Protein AF-A0A2E0RRK4-F1 (afdb_monomer_lite)

Sequence (624 aa):
MSGSGGHPVVATIAANVWDIQPGVGFVALAMAVAGVAAMGLLWRSTAPQRVEPGPPSMDLGDETPALVDLLTGGFDVDDDAVPATVIDLAARRYIDIDELGGKVTLRVRRASAPARDELTPYEQRVLTHIEQHTIGDTTPADVLTIGPEGVSERWFKSFTREVNQHGQSLGLCHRRFDFEHLAMAWGIVVVAAGPAWLIANLGGRSDDPSDWGSLGNLLVGLALLTGLALVWLAGTISKSNRQTSTEAGRAAAAHWLGVRDHMRSVGEFDDKPAASVAIWDRHLAYATAMGLARTVQRQLPFETEHDRKAWSRATGEWRRVTVRYQSLVPKWGTSPGKVLFEGLLQGAIVGVVAYGAFLVSSGEVDLSDLTDEQQRWVSFGAFAIGVFAAAVFLYCVLKVVLGVSDLFARRTIEGEVVRARILKRGHRLPRIVQWAMYSGNDEQGMSKERNRRRTHHVAIDQGDDDSIVSHVVRSQIYGQVRQGMIVRAVVTPRLGYVREVEVVAAPRRSAASAPTMRHELIDEATGRAGAAIAGSMQSAMSTLEGATDEDGRPILDQVDEDGVTMRERLRESNDQIAALRDDPRLQNTPIAGFLDAFLGADGSPSRAGDDDDDRSPPHTDAGA

Secondary structure (DSSP, 8-state):
-------TTGGGSTT-SSS--HHHHHHHHHHHHHHHHHHHHHHHHTPPPPPPP-S------SS-HHHHHHHHTTSS--TTHHHHHHHHHHHTTSEEEEEETTEEEEEE-TTTPPPGGGS-HHHHHHHHHHHHT-BTTEEEGGG---BSHHHHHHHHHHHHHHHHHHHHHTTSEEESS-HHHHHHHHHHHHHHHHHHHHHHHHSPP-S-GGGGGSHHHHHHHHHHHHHHHHHHHHHHHHH---EEE-HHHHHHHHHHHHHHHHHHHHT-STT--GGGHHHHTHHHHHHHHTT--HHHHHHS--PBPPSSEEEE-TTSS-EEEEEES--SSTTTTS-HHHHHHHHHHHHHHHHHHHHHHHHHHHT-S--TTS-HHHHHHHHHHHHHHHHHHHHHHHHHHHHHHHHHHHHH--EEEEEEEEEEEEEETTTTS-HHHHHHHH-SB-TTS-BTTTTPPEEEEEEEE-SS-SEEEPEEE-HHHHHH--TT-EEEEEE-TTT--EEEEEEEEPPP--GGGS-----HHHHHHHHHHHHHHHHHHHHHHHHHHT-B-TTS-BGGG-B-TTS-BHHHHHHHHHHHHHHHHT-TTTTTSHHHHHHHHHHTTS-----PPP--------------

pLDDT: mean 75.72, std 16.73, range [28.98, 96.06]

Structure (mmCIF, N/CA/C/O backbone):
data_AF-A0A2E0RRK4-F1
#
_entry.id   AF-A0A2E0RRK4-F1
#
loop_
_atom_site.group_PDB
_atom_site.id
_atom_site.type_symbol
_atom_site.label_atom_id
_atom_site.label_alt_id
_atom_site.label_comp_id
_atom_site.label_asym_id
_atom_site.label_entity_id
_atom_site.label_seq_id
_atom_site.pdbx_PDB_ins_code
_atom_site.Cartn_x
_atom_site.Cartn_y
_atom_site.Cartn_z
_atom_site.occupancy
_atom_site.B_iso_or_equiv
_atom_site.auth_seq_id
_atom_site.auth_comp_id
_atom_site.auth_asym_id
_atom_site.auth_atom_id
_atom_site.pdbx_PDB_model_num
ATOM 1 N N . MET A 1 1 ? 68.989 60.286 -5.004 1.00 34.50 1 MET A N 1
ATOM 2 C CA . MET A 1 1 ? 67.632 60.874 -5.084 1.00 34.50 1 MET A CA 1
ATOM 3 C C . MET A 1 1 ? 66.923 60.168 -6.226 1.00 34.50 1 MET A C 1
ATOM 5 O O . MET A 1 1 ? 67.482 60.178 -7.305 1.00 34.50 1 MET A O 1
ATOM 9 N N . SER A 1 2 ? 65.795 59.481 -6.123 1.00 35.38 2 SER A N 1
ATOM 10 C CA . SER A 1 2 ? 64.921 59.040 -5.036 1.00 35.38 2 SER A CA 1
ATOM 11 C C . SER A 1 2 ? 64.291 57.744 -5.571 1.00 35.38 2 SER A C 1
ATOM 13 O O . SER A 1 2 ? 63.879 57.725 -6.729 1.00 35.38 2 SER A O 1
ATOM 15 N N . GLY A 1 3 ? 64.301 56.659 -4.797 1.00 34.12 3 GLY A N 1
ATOM 16 C CA . GLY A 1 3 ? 63.731 55.375 -5.206 1.00 34.12 3 GLY A CA 1
ATOM 17 C C . GLY A 1 3 ? 62.238 55.321 -4.896 1.00 34.12 3 GLY A C 1
ATOM 18 O O . GLY A 1 3 ? 61.828 55.690 -3.797 1.00 34.12 3 GLY A O 1
ATOM 19 N N . SER A 1 4 ? 61.428 54.857 -5.850 1.00 35.47 4 SER A N 1
ATOM 20 C CA . SER A 1 4 ? 60.018 54.545 -5.617 1.00 35.47 4 SER A CA 1
ATOM 21 C C . SER A 1 4 ? 59.893 53.122 -5.073 1.00 35.47 4 SER A C 1
ATOM 23 O O . SER A 1 4 ? 60.051 52.146 -5.809 1.00 35.47 4 SER A O 1
ATOM 25 N N . GLY A 1 5 ? 59.606 53.006 -3.779 1.00 37.94 5 GLY A N 1
ATOM 26 C CA . GLY A 1 5 ? 59.090 51.776 -3.194 1.00 37.94 5 GLY A CA 1
ATOM 27 C C . GLY A 1 5 ? 57.645 51.571 -3.638 1.00 37.94 5 GLY A C 1
ATOM 28 O O . GLY A 1 5 ? 56.742 52.222 -3.121 1.00 37.94 5 GLY A O 1
ATOM 29 N N . GLY A 1 6 ? 57.432 50.679 -4.605 1.00 32.44 6 GLY A N 1
ATOM 30 C CA . GLY A 1 6 ? 56.121 50.087 -4.846 1.00 32.44 6 GLY A CA 1
ATOM 31 C C . GLY A 1 6 ? 55.804 49.122 -3.705 1.00 32.44 6 GLY A C 1
ATOM 32 O O . GLY A 1 6 ? 56.521 48.144 -3.502 1.00 32.44 6 GLY A O 1
ATOM 33 N N . HIS A 1 7 ? 54.770 49.435 -2.925 1.00 35.34 7 HIS A N 1
ATOM 34 C CA . HIS A 1 7 ? 54.284 48.598 -1.831 1.00 35.34 7 HIS A CA 1
ATOM 35 C C . HIS A 1 7 ? 53.791 47.229 -2.354 1.00 35.34 7 HIS A C 1
ATOM 37 O O . HIS A 1 7 ? 52.975 47.198 -3.274 1.00 35.34 7 HIS A O 1
ATOM 43 N N . PRO A 1 8 ? 54.176 46.101 -1.728 1.00 38.88 8 PRO A N 1
ATOM 44 C CA . PRO A 1 8 ? 53.762 44.748 -2.124 1.00 38.88 8 PRO A CA 1
ATOM 45 C C . PRO A 1 8 ? 52.329 44.376 -1.684 1.00 38.88 8 PRO A C 1
ATOM 47 O O . PRO A 1 8 ? 52.000 43.201 -1.584 1.00 38.88 8 PRO A O 1
ATOM 50 N N . VAL A 1 9 ? 51.464 45.353 -1.395 1.00 37.19 9 VAL A N 1
ATOM 51 C CA . VAL A 1 9 ? 50.121 45.097 -0.833 1.00 37.19 9 VAL A CA 1
ATOM 52 C C . VAL A 1 9 ? 49.060 44.910 -1.928 1.00 37.19 9 VAL A C 1
ATOM 54 O O . VAL A 1 9 ? 48.096 44.181 -1.727 1.00 37.19 9 VAL A O 1
ATOM 57 N N . VAL A 1 10 ? 49.260 45.480 -3.120 1.00 34.62 10 VAL A N 1
ATOM 58 C CA . VAL A 1 10 ? 48.251 45.454 -4.200 1.00 34.62 10 VAL A CA 1
ATOM 59 C C . VAL A 1 10 ? 48.298 44.156 -5.028 1.00 34.62 10 VAL A C 1
ATOM 61 O O . VAL A 1 10 ? 47.302 43.764 -5.624 1.00 34.62 10 VAL A O 1
ATOM 64 N N . ALA A 1 11 ? 49.413 43.419 -5.006 1.00 31.20 11 ALA A N 1
ATOM 65 C CA . ALA A 1 11 ? 49.564 42.172 -5.766 1.00 31.20 11 ALA A CA 1
ATOM 66 C C . ALA A 1 11 ? 48.953 40.925 -5.086 1.00 31.20 11 ALA A C 1
ATOM 68 O O . ALA A 1 11 ? 48.964 39.851 -5.678 1.00 31.20 11 ALA A O 1
ATOM 69 N N . THR A 1 12 ? 48.407 41.047 -3.871 1.00 32.34 12 THR A N 1
ATOM 70 C CA . THR A 1 12 ? 47.895 39.894 -3.098 1.00 32.34 12 THR A CA 1
ATOM 71 C C . THR A 1 12 ? 46.366 39.769 -3.130 1.00 32.34 12 THR A C 1
ATOM 73 O O . THR A 1 12 ? 45.833 38.738 -2.737 1.00 32.34 12 THR A O 1
ATOM 76 N N . ILE A 1 13 ? 45.638 40.778 -3.620 1.00 34.50 13 ILE A N 1
ATOM 77 C CA . ILE A 1 13 ? 44.161 40.779 -3.594 1.00 34.50 13 ILE A CA 1
ATOM 78 C C . ILE A 1 13 ? 43.552 40.291 -4.925 1.00 34.50 13 ILE A C 1
ATOM 80 O O . ILE A 1 13 ? 42.441 39.777 -4.935 1.00 34.50 13 ILE A O 1
ATOM 84 N N . ALA A 1 14 ? 44.297 40.328 -6.034 1.00 32.38 14 ALA A N 1
ATOM 85 C CA . ALA A 1 14 ? 43.773 39.994 -7.366 1.00 32.38 14 ALA A CA 1
ATOM 86 C C . ALA A 1 14 ? 43.959 38.522 -7.807 1.00 32.38 14 ALA A C 1
ATOM 88 O O . ALA A 1 14 ? 43.746 38.214 -8.974 1.00 32.38 14 ALA A O 1
ATOM 89 N N . ALA A 1 15 ? 44.365 37.608 -6.913 1.00 35.19 15 ALA A N 1
ATOM 90 C CA . ALA A 1 15 ? 44.643 36.208 -7.276 1.00 35.19 15 ALA A CA 1
ATOM 91 C C . ALA A 1 15 ? 43.612 35.167 -6.789 1.00 35.19 15 ALA A C 1
ATOM 93 O O . ALA A 1 15 ? 43.696 34.026 -7.218 1.00 35.19 15 ALA A O 1
ATOM 94 N N . ASN A 1 16 ? 42.635 35.509 -5.938 1.00 42.41 16 ASN A N 1
ATOM 95 C CA . ASN A 1 16 ? 41.802 34.503 -5.250 1.00 42.41 16 ASN A CA 1
ATOM 96 C C . ASN A 1 16 ? 40.301 34.855 -5.218 1.00 42.41 16 ASN A C 1
ATOM 98 O O . ASN A 1 16 ? 39.691 34.846 -4.153 1.00 42.41 16 ASN A O 1
ATOM 102 N N . VAL A 1 17 ? 39.683 35.178 -6.358 1.00 46.78 17 VAL A N 1
ATOM 103 C CA . VAL A 1 17 ? 38.211 35.362 -6.419 1.00 46.78 17 VAL A CA 1
ATOM 104 C C . VAL A 1 17 ? 37.469 34.011 -6.479 1.00 46.78 17 VAL A C 1
ATOM 106 O O . VAL A 1 17 ? 36.299 33.922 -6.121 1.00 46.78 17 VAL A O 1
ATOM 109 N N . TRP A 1 18 ? 38.171 32.936 -6.850 1.00 53.16 18 TRP A N 1
ATOM 110 C CA . TRP A 1 18 ? 37.596 31.609 -7.120 1.00 53.16 18 TRP A CA 1
ATOM 111 C C . TRP A 1 18 ? 37.811 30.586 -5.991 1.00 53.16 18 TRP A C 1
ATOM 113 O O . TRP A 1 18 ? 37.184 29.527 -5.976 1.00 53.16 18 TRP A O 1
ATOM 123 N N . ASP A 1 19 ? 38.676 30.907 -5.023 1.00 60.56 19 ASP A N 1
ATOM 124 C CA . ASP A 1 19 ? 38.951 30.071 -3.855 1.00 60.56 19 ASP A CA 1
ATOM 125 C C . ASP A 1 19 ? 38.201 30.638 -2.646 1.00 60.56 19 ASP A C 1
ATOM 127 O O . ASP A 1 19 ? 38.586 31.669 -2.083 1.00 60.56 19 ASP A O 1
ATOM 131 N N . ILE A 1 20 ? 37.097 29.989 -2.254 1.00 65.69 20 ILE A N 1
ATOM 132 C CA . ILE A 1 20 ? 36.382 30.364 -1.033 1.00 65.69 20 ILE A CA 1
ATOM 133 C C . ILE A 1 20 ? 37.387 30.323 0.114 1.00 65.69 20 ILE A C 1
ATOM 135 O O . ILE A 1 20 ? 37.979 29.283 0.404 1.00 65.69 20 ILE A O 1
ATOM 139 N N . GLN A 1 21 ? 37.561 31.452 0.806 1.00 75.38 21 GLN A N 1
ATOM 140 C CA . GLN A 1 21 ? 38.482 31.507 1.934 1.00 75.38 21 GLN A CA 1
ATOM 141 C C . GLN A 1 21 ? 38.146 30.379 2.924 1.00 75.38 21 GLN A C 1
ATOM 143 O O . GLN A 1 21 ? 36.992 30.280 3.354 1.00 75.38 21 GLN A O 1
ATOM 148 N N . PRO A 1 22 ? 39.120 29.549 3.346 1.00 74.19 22 PRO A N 1
ATOM 149 C CA . PRO A 1 22 ? 38.849 28.416 4.226 1.00 74.19 22 PRO A CA 1
ATOM 150 C C . PRO A 1 22 ? 38.065 28.804 5.483 1.00 74.19 22 PRO A C 1
ATOM 152 O O . PRO A 1 22 ? 37.202 28.051 5.917 1.00 74.19 22 PRO A O 1
ATOM 155 N N . GLY A 1 23 ? 38.295 30.007 6.027 1.00 73.88 23 GLY A N 1
ATOM 156 C CA . GLY A 1 23 ? 37.536 30.549 7.159 1.00 73.88 23 GLY A CA 1
ATOM 157 C C . GLY A 1 23 ? 36.028 30.654 6.900 1.00 73.88 23 GLY A C 1
ATOM 158 O O . GLY A 1 23 ? 35.239 30.265 7.756 1.00 73.88 23 GLY A O 1
ATOM 159 N N . VAL A 1 24 ? 35.623 31.093 5.706 1.00 78.50 24 VAL A N 1
ATOM 160 C CA . VAL A 1 24 ? 34.213 31.163 5.287 1.00 78.50 24 VAL A CA 1
ATOM 161 C C . VAL A 1 24 ? 33.620 29.755 5.161 1.00 78.50 24 VAL A C 1
ATOM 163 O O . VAL A 1 24 ? 32.531 29.494 5.675 1.00 78.50 24 VAL A O 1
ATOM 166 N N . GLY A 1 25 ? 34.374 28.817 4.577 1.00 74.19 25 GLY A N 1
ATOM 167 C CA . GLY A 1 25 ? 33.992 27.403 4.518 1.00 74.19 25 GLY A CA 1
ATOM 168 C C . GLY A 1 25 ? 33.826 26.762 5.903 1.00 74.19 25 GLY A C 1
ATOM 169 O O . GLY A 1 25 ? 32.850 26.049 6.144 1.00 74.19 25 GLY A O 1
ATOM 170 N N . PHE A 1 26 ? 34.726 27.052 6.850 1.00 78.81 26 PHE A N 1
ATOM 171 C CA . PHE A 1 26 ? 34.638 26.559 8.230 1.00 78.81 26 PHE A CA 1
ATOM 172 C C . PHE A 1 26 ? 33.410 27.097 8.963 1.00 78.81 26 PHE A C 1
ATOM 174 O O . PHE A 1 26 ? 32.751 26.332 9.666 1.00 78.81 26 PHE A O 1
ATOM 181 N N . VAL A 1 27 ? 33.078 28.379 8.789 1.00 82.62 27 VAL A N 1
ATOM 182 C CA . VAL A 1 27 ? 31.871 28.974 9.382 1.00 82.62 27 VAL A CA 1
ATOM 183 C C . VAL A 1 27 ? 30.614 28.314 8.813 1.00 82.62 27 VAL A C 1
ATOM 185 O O . VAL A 1 27 ? 29.755 27.886 9.585 1.00 82.62 27 VAL A O 1
ATOM 188 N N . ALA A 1 28 ? 30.535 28.147 7.489 1.00 80.44 28 ALA A N 1
ATOM 189 C CA . ALA A 1 28 ? 29.409 27.479 6.837 1.00 80.44 28 ALA A CA 1
ATOM 190 C C . ALA A 1 28 ? 29.221 26.037 7.345 1.00 80.44 28 ALA A C 1
ATOM 192 O O . ALA A 1 28 ? 28.110 25.638 7.701 1.00 80.44 28 ALA A O 1
ATOM 193 N N . LEU A 1 29 ? 30.308 25.265 7.456 1.00 81.88 29 LEU A N 1
ATOM 194 C CA . LEU A 1 29 ? 30.246 23.901 7.981 1.00 81.88 29 LEU A CA 1
ATOM 195 C C . LEU A 1 29 ? 29.887 23.863 9.473 1.00 81.88 29 LEU A C 1
ATOM 197 O O . LEU A 1 29 ? 29.078 23.033 9.884 1.00 81.88 29 LEU A O 1
ATOM 201 N N . ALA A 1 30 ? 30.451 24.754 10.292 1.00 88.12 30 ALA A N 1
ATOM 202 C CA . ALA A 1 30 ? 30.143 24.824 11.719 1.00 88.12 30 ALA A CA 1
ATOM 203 C C . ALA A 1 30 ? 28.655 25.122 11.959 1.00 88.12 30 ALA A C 1
ATOM 205 O O . ALA A 1 30 ? 28.031 24.490 12.812 1.00 88.12 30 ALA A O 1
ATOM 206 N N . MET A 1 31 ? 28.067 26.020 11.165 1.00 87.31 31 MET A N 1
ATOM 207 C CA . MET A 1 31 ? 26.632 26.303 11.198 1.00 87.31 31 MET A CA 1
ATOM 208 C C . MET A 1 31 ? 25.790 25.102 10.761 1.00 87.31 31 MET A C 1
ATOM 210 O O . MET A 1 31 ? 24.789 24.793 11.409 1.00 87.31 31 MET A O 1
ATOM 214 N N . ALA A 1 32 ? 26.216 24.377 9.723 1.00 82.06 32 ALA A N 1
ATOM 215 C CA . ALA A 1 32 ? 25.544 23.156 9.292 1.00 82.06 32 ALA A CA 1
ATOM 216 C C . ALA A 1 32 ? 25.550 22.075 10.392 1.00 82.06 32 ALA A C 1
ATOM 218 O O . ALA A 1 32 ? 24.512 21.484 10.697 1.00 82.06 32 ALA A O 1
ATOM 219 N N . VAL A 1 33 ? 26.696 21.864 11.051 1.00 89.88 33 VAL A N 1
ATOM 220 C CA . VAL A 1 33 ? 26.843 20.923 12.177 1.00 89.88 33 VAL A CA 1
ATOM 221 C C . VAL A 1 33 ? 26.007 21.358 13.384 1.00 89.88 33 VAL A C 1
ATOM 223 O O . VAL A 1 33 ? 25.324 20.529 13.990 1.00 89.88 33 VAL A O 1
ATOM 226 N N . ALA A 1 34 ? 25.999 22.653 13.712 1.00 92.94 34 ALA A N 1
ATOM 227 C CA . ALA A 1 34 ? 25.141 23.198 14.761 1.00 92.94 34 ALA A CA 1
ATOM 228 C C . ALA A 1 34 ? 23.652 22.983 14.439 1.00 92.94 34 ALA A C 1
ATOM 230 O O . ALA A 1 34 ? 22.881 22.623 15.328 1.00 92.94 34 ALA A O 1
ATOM 231 N N . GLY A 1 35 ? 23.258 23.107 13.168 1.00 89.06 35 GLY A N 1
ATOM 232 C CA . GLY A 1 35 ? 21.912 22.790 12.697 1.00 89.06 35 GLY A CA 1
ATOM 233 C C . GLY A 1 35 ? 21.527 21.326 12.908 1.00 89.06 35 GLY A C 1
ATOM 234 O O . GLY A 1 35 ? 20.428 21.040 13.382 1.00 89.06 35 GLY A O 1
ATOM 235 N N . VAL A 1 36 ? 22.442 20.387 12.644 1.00 89.62 36 VAL A N 1
ATOM 236 C CA . VAL A 1 36 ? 22.236 18.957 12.948 1.00 89.62 36 VAL A CA 1
ATOM 237 C C . VAL A 1 36 ? 22.041 18.730 14.445 1.00 89.62 36 VAL A C 1
ATOM 239 O O . VAL A 1 36 ? 21.113 18.021 14.837 1.00 89.62 36 VAL A O 1
ATOM 242 N N . ALA A 1 37 ? 22.860 19.359 15.289 1.00 93.38 37 ALA A N 1
ATOM 243 C CA . ALA A 1 37 ? 22.709 19.266 16.739 1.00 93.38 37 ALA A CA 1
ATOM 244 C C . ALA A 1 37 ? 21.367 19.851 17.217 1.00 93.38 37 ALA A C 1
ATOM 246 O O . ALA A 1 37 ? 20.659 19.204 17.990 1.00 93.38 37 ALA A O 1
ATOM 247 N N . ALA A 1 38 ? 20.975 21.025 16.713 1.00 91.75 38 ALA A N 1
ATOM 248 C CA . ALA A 1 38 ? 19.701 21.669 17.031 1.00 91.75 38 ALA A CA 1
ATOM 249 C C . ALA A 1 38 ? 18.500 20.817 16.592 1.00 91.75 38 ALA A C 1
ATOM 251 O O . ALA A 1 38 ? 17.561 20.624 17.363 1.00 91.75 38 ALA A O 1
ATOM 252 N N . MET A 1 39 ? 18.555 20.233 15.392 1.00 88.25 39 MET A N 1
ATOM 253 C CA . MET A 1 39 ? 17.527 19.318 14.893 1.00 88.25 39 MET A CA 1
ATOM 254 C C . MET A 1 39 ? 17.436 18.047 15.751 1.00 88.25 39 MET A C 1
ATOM 256 O O . MET A 1 39 ? 16.341 17.579 16.063 1.00 88.25 39 MET A O 1
ATOM 260 N N . GLY A 1 40 ? 18.576 17.507 16.193 1.00 89.00 40 GLY A N 1
ATOM 261 C CA . GLY A 1 40 ? 18.625 16.379 17.124 1.00 89.00 40 GLY A CA 1
ATOM 262 C C . GLY A 1 40 ? 18.026 16.709 18.496 1.00 89.00 40 GLY A C 1
ATOM 263 O O . GLY A 1 40 ? 17.291 15.895 19.058 1.00 89.00 40 GLY A O 1
ATOM 264 N N . LEU A 1 41 ? 18.283 17.912 19.018 1.00 91.19 41 LEU A N 1
ATOM 265 C CA . LEU A 1 41 ? 17.686 18.400 20.264 1.00 91.19 41 LEU A CA 1
ATOM 266 C C . LEU A 1 41 ? 16.171 18.581 20.133 1.00 91.19 41 LEU A C 1
ATOM 268 O O . LEU A 1 41 ? 15.447 18.110 21.005 1.00 91.19 41 LEU A O 1
ATOM 272 N N . LEU A 1 42 ? 15.693 19.165 19.030 1.00 87.44 42 LEU A N 1
ATOM 273 C CA . LEU A 1 42 ? 14.265 19.288 18.718 1.00 87.44 42 LEU A CA 1
ATOM 274 C C . LEU A 1 42 ? 13.577 17.918 18.617 1.00 87.44 42 LEU A C 1
ATOM 276 O O . LEU A 1 42 ? 12.478 17.700 19.132 1.00 87.44 42 LEU A O 1
ATOM 280 N N . TRP A 1 43 ? 14.232 16.948 17.979 1.00 85.62 43 TRP A N 1
ATOM 281 C CA . TRP A 1 43 ? 13.715 15.584 17.926 1.00 85.62 43 TRP A CA 1
ATOM 282 C C . TRP A 1 43 ? 13.635 14.968 19.326 1.00 85.62 43 TRP A C 1
ATOM 284 O O . TRP A 1 43 ? 12.647 14.310 19.659 1.00 85.62 43 TRP A O 1
ATOM 294 N N . ARG A 1 44 ? 14.664 15.160 20.156 1.00 86.69 44 ARG A N 1
ATOM 295 C CA . ARG A 1 44 ? 14.734 14.586 21.505 1.00 86.69 44 ARG A CA 1
ATOM 296 C C . ARG A 1 44 ? 13.755 15.244 22.478 1.00 86.69 44 ARG A C 1
ATOM 298 O O . ARG A 1 44 ? 13.162 14.525 23.273 1.00 86.69 44 ARG A O 1
ATOM 305 N N . SER A 1 45 ? 13.565 16.562 22.414 1.00 83.06 45 SER A N 1
ATOM 306 C CA . SER A 1 45 ? 12.635 17.290 23.291 1.00 83.06 45 SER A CA 1
ATOM 307 C C . SER A 1 45 ? 11.177 16.905 23.044 1.00 83.06 45 SER A C 1
ATOM 309 O O . SER A 1 45 ? 10.372 16.921 23.966 1.00 83.06 45 SER A O 1
ATOM 311 N N . THR A 1 46 ? 10.857 16.493 21.817 1.00 78.56 46 THR A N 1
ATOM 312 C CA . THR A 1 46 ? 9.521 16.025 21.422 1.00 78.56 46 THR A CA 1
ATOM 313 C C . THR A 1 46 ? 9.344 14.511 21.569 1.00 78.56 46 THR A C 1
ATOM 315 O O . THR A 1 46 ? 8.340 13.965 21.115 1.00 78.56 46 THR A O 1
ATOM 318 N N . ALA A 1 47 ? 10.325 13.786 22.120 1.00 72.19 47 ALA A N 1
ATOM 319 C CA . ALA A 1 47 ? 10.228 12.336 22.262 1.00 72.19 47 ALA A CA 1
ATOM 320 C C . ALA A 1 47 ? 9.085 11.954 23.224 1.00 72.19 47 ALA A C 1
ATOM 322 O O . ALA A 1 47 ? 8.993 12.536 24.306 1.00 72.19 47 ALA A O 1
ATOM 323 N N . PRO A 1 48 ? 8.230 10.978 22.857 1.00 68.81 48 PRO A N 1
ATOM 324 C CA . PRO A 1 48 ? 7.129 10.561 23.713 1.00 68.81 48 PRO A CA 1
ATOM 325 C C . PRO A 1 48 ? 7.670 9.993 25.026 1.00 68.81 48 PRO A C 1
ATOM 327 O O . PRO A 1 48 ? 8.649 9.238 25.044 1.00 68.81 48 PRO A O 1
ATOM 330 N N . GLN A 1 49 ? 7.036 10.375 26.133 1.00 74.50 49 GLN A N 1
ATOM 331 C CA . GLN A 1 49 ? 7.349 9.814 27.441 1.00 74.50 49 GLN A CA 1
ATOM 332 C C . GLN A 1 49 ? 6.888 8.358 27.479 1.00 74.50 49 GLN A C 1
ATOM 334 O O . GLN A 1 49 ? 5.786 8.033 27.037 1.00 74.50 49 GLN A O 1
ATOM 339 N N . ARG A 1 50 ? 7.733 7.470 28.010 1.00 74.12 50 ARG A N 1
ATOM 340 C CA . ARG A 1 50 ? 7.314 6.094 28.285 1.00 74.12 50 ARG A CA 1
ATOM 341 C C . ARG A 1 50 ? 6.300 6.123 29.422 1.00 74.12 50 ARG A C 1
ATOM 343 O O . ARG A 1 50 ? 6.584 6.695 30.470 1.00 74.12 50 ARG A O 1
ATOM 350 N N . VAL A 1 51 ? 5.140 5.521 29.193 1.00 85.44 51 VAL A N 1
ATOM 351 C CA . VAL A 1 51 ? 4.089 5.392 30.203 1.00 85.44 51 VAL A CA 1
ATOM 352 C C . VAL A 1 51 ? 4.366 4.144 31.029 1.00 85.44 51 VAL A C 1
ATOM 354 O O . VAL A 1 51 ? 4.588 3.070 30.471 1.00 85.44 51 VAL A O 1
ATOM 357 N N . GLU A 1 52 ? 4.389 4.292 32.349 1.00 84.94 52 GLU A N 1
ATOM 358 C CA . GLU A 1 52 ? 4.474 3.150 33.256 1.00 84.94 52 GLU A CA 1
ATOM 359 C C . GLU A 1 52 ? 3.085 2.514 33.423 1.00 84.94 52 GLU A C 1
ATOM 361 O O . GLU A 1 52 ? 2.096 3.246 33.535 1.00 84.94 52 GLU A O 1
ATOM 366 N N . PRO A 1 53 ? 2.981 1.171 33.426 1.00 87.56 53 PRO A N 1
ATOM 367 C CA . PRO A 1 53 ? 1.718 0.493 33.686 1.00 87.56 53 PRO A CA 1
ATOM 368 C C . PRO A 1 53 ? 1.137 0.871 35.050 1.00 87.56 53 PRO A C 1
ATOM 370 O O . PRO A 1 53 ? 1.844 0.884 36.059 1.00 87.56 53 PRO A O 1
ATOM 373 N N . GLY A 1 54 ? -0.165 1.150 35.082 1.00 90.06 54 GLY A N 1
ATOM 374 C CA . GLY A 1 54 ? -0.920 1.272 36.321 1.00 90.06 54 GLY A CA 1
ATOM 375 C C . GLY A 1 54 ? -1.131 -0.089 37.003 1.00 90.06 54 GLY A C 1
ATOM 376 O O . GLY A 1 54 ? -0.716 -1.128 36.483 1.00 90.06 54 GLY A O 1
ATOM 377 N N . PRO A 1 55 ? -1.795 -0.116 38.172 1.00 92.38 55 PRO A N 1
ATOM 378 C CA . PRO A 1 55 ? -2.152 -1.363 38.840 1.00 92.38 55 PRO A CA 1
ATOM 379 C C . PRO A 1 55 ? -2.958 -2.294 37.915 1.00 92.38 55 PRO A C 1
ATOM 381 O O . PRO A 1 55 ? -3.815 -1.802 37.175 1.00 92.38 55 PRO A O 1
ATOM 384 N N . PRO A 1 56 ? -2.742 -3.624 37.965 1.00 91.44 56 PRO A N 1
ATOM 385 C CA . PRO A 1 56 ? -3.525 -4.566 37.174 1.00 91.44 56 PRO A CA 1
ATOM 386 C C . PRO A 1 56 ? -5.029 -4.391 37.407 1.00 91.44 56 PRO A C 1
ATOM 388 O O . PRO A 1 56 ? -5.486 -4.422 38.550 1.00 91.44 56 PRO A O 1
ATOM 391 N N . SER A 1 57 ? -5.791 -4.218 36.327 1.00 89.94 57 SER A N 1
ATOM 392 C CA . SER A 1 57 ? -7.223 -3.902 36.376 1.00 89.94 57 SER A CA 1
ATOM 393 C C . SER A 1 57 ? -8.032 -4.808 35.446 1.00 89.94 57 SER A C 1
ATOM 395 O O . SER A 1 57 ? -7.544 -5.239 34.407 1.00 89.94 57 SER A O 1
ATOM 397 N N . MET A 1 58 ? -9.281 -5.097 35.818 1.00 88.44 58 MET A N 1
ATOM 398 C CA . MET A 1 58 ? -10.263 -5.785 34.961 1.00 88.44 58 MET A CA 1
ATOM 399 C C . MET A 1 58 ? -11.213 -4.811 34.251 1.00 88.44 58 MET A C 1
ATOM 401 O O . MET A 1 58 ? -12.055 -5.236 33.462 1.00 88.44 58 MET A O 1
ATOM 405 N N . ASP A 1 59 ? -11.123 -3.520 34.565 1.00 91.75 59 ASP A N 1
ATOM 406 C CA . ASP A 1 59 ? -12.042 -2.509 34.057 1.00 91.75 59 ASP A CA 1
ATOM 407 C C . ASP A 1 59 ? -11.640 -2.050 32.650 1.00 91.75 59 ASP A C 1
ATOM 409 O O . ASP A 1 59 ? -10.568 -1.481 32.456 1.00 91.75 59 ASP A O 1
ATOM 413 N N . LEU A 1 60 ? -12.510 -2.306 31.674 1.00 85.75 60 LEU A N 1
ATOM 414 C CA . LEU A 1 60 ? -12.272 -2.065 30.250 1.00 85.75 60 LEU A CA 1
ATOM 415 C C . LEU A 1 60 ? -12.556 -0.625 29.796 1.00 85.75 60 LEU A C 1
ATOM 417 O O . LEU A 1 60 ? -12.582 -0.402 28.597 1.00 85.75 60 LEU A O 1
ATOM 421 N N . GLY A 1 61 ? -12.777 0.334 30.699 1.00 87.94 61 GLY A N 1
ATOM 422 C CA . GLY A 1 61 ? -12.930 1.749 30.328 1.00 87.94 61 GLY A CA 1
ATOM 423 C C . GLY A 1 61 ? -13.990 2.017 29.244 1.00 87.94 61 GLY A C 1
ATOM 424 O O . GLY A 1 61 ? -14.848 1.175 28.964 1.00 87.94 61 GLY A O 1
ATOM 425 N N . ASP A 1 62 ? -13.909 3.203 28.635 1.00 89.88 62 ASP A N 1
ATOM 426 C CA . ASP A 1 62 ? -14.833 3.658 27.582 1.00 89.88 62 ASP A CA 1
ATOM 427 C C . ASP A 1 62 ? -14.144 3.806 26.210 1.00 89.88 62 ASP A C 1
ATOM 429 O O . ASP A 1 62 ? -14.803 3.987 25.184 1.00 89.88 62 ASP A O 1
ATOM 433 N N . GLU A 1 63 ? -12.810 3.744 26.153 1.00 94.88 63 GLU A N 1
ATOM 434 C CA . GLU A 1 63 ? -12.066 3.908 24.907 1.00 94.88 63 GLU A CA 1
ATOM 435 C C . GLU A 1 63 ? -12.311 2.738 23.947 1.00 94.88 63 GLU A C 1
ATOM 437 O O . GLU A 1 63 ? -12.304 1.570 24.332 1.00 94.88 63 GLU A O 1
ATOM 442 N N . THR A 1 64 ? -12.475 3.030 22.654 1.00 95.44 64 THR A N 1
ATOM 443 C CA . THR A 1 64 ? -12.618 1.977 21.631 1.00 95.44 64 THR A CA 1
ATOM 444 C C . THR A 1 64 ? -11.323 1.161 21.483 1.00 95.44 64 THR A C 1
ATOM 446 O O . THR A 1 64 ? -10.239 1.723 21.668 1.00 95.44 64 THR A O 1
ATOM 449 N N . PRO A 1 65 ? -11.371 -0.101 21.024 1.00 95.62 65 PRO A N 1
ATOM 450 C CA . PRO A 1 65 ? -10.172 -0.931 20.875 1.00 95.62 65 PRO A CA 1
ATOM 451 C C . PRO A 1 65 ? -9.067 -0.326 19.996 1.00 95.62 65 PRO A C 1
ATOM 453 O O . PRO A 1 65 ? -7.898 -0.443 20.339 1.00 95.62 65 PRO A O 1
ATOM 456 N N . ALA A 1 66 ? -9.395 0.402 18.922 1.00 95.44 66 ALA A N 1
ATOM 457 C CA . ALA A 1 66 ? -8.380 1.091 18.110 1.00 95.44 66 ALA A CA 1
ATOM 458 C C . ALA A 1 66 ? -7.664 2.233 18.863 1.00 95.44 66 ALA A C 1
ATOM 460 O O . ALA A 1 66 ? -6.497 2.513 18.604 1.00 95.44 66 ALA A O 1
ATOM 461 N N . LEU A 1 67 ? -8.348 2.895 19.805 1.00 96.00 67 LEU A N 1
ATOM 462 C CA . LEU A 1 67 ? -7.713 3.872 20.694 1.00 96.00 67 LEU A CA 1
ATOM 463 C C . LEU A 1 67 ? -6.869 3.184 21.767 1.00 96.00 67 LEU A C 1
ATOM 465 O O . LEU A 1 67 ? -5.829 3.709 22.141 1.00 96.00 67 LEU A O 1
ATOM 469 N N . VAL A 1 68 ? -7.280 2.013 22.248 1.00 96.00 68 VAL A N 1
ATOM 470 C CA . VAL A 1 68 ? -6.477 1.227 23.196 1.00 96.00 68 VAL A CA 1
ATOM 471 C C . VAL A 1 68 ? -5.179 0.745 22.557 1.00 96.00 68 VAL A C 1
ATOM 473 O O . VAL A 1 68 ? -4.127 0.826 23.193 1.00 96.00 68 VAL A O 1
ATOM 476 N N . ASP A 1 69 ? -5.231 0.313 21.299 1.00 93.81 69 ASP A N 1
ATOM 477 C CA . ASP A 1 69 ? -4.043 0.025 20.491 1.00 93.81 69 ASP A CA 1
ATOM 478 C C . ASP A 1 69 ? -3.123 1.257 20.430 1.00 93.81 69 ASP A C 1
ATOM 480 O O . ASP A 1 69 ? -1.994 1.191 20.910 1.00 93.81 69 ASP A O 1
ATOM 484 N N . LEU A 1 70 ? -3.657 2.425 20.039 1.00 91.75 70 LEU A N 1
ATOM 485 C CA . LEU A 1 70 ? -2.916 3.693 20.043 1.00 91.75 70 LEU A CA 1
ATOM 486 C C . LEU A 1 70 ? -2.257 3.992 21.403 1.00 91.75 70 LEU A C 1
ATOM 488 O O . LEU A 1 70 ? -1.085 4.359 21.469 1.00 91.75 70 LEU A O 1
ATOM 492 N N . LEU A 1 71 ? -3.007 3.885 22.502 1.00 92.88 71 LEU A N 1
ATOM 493 C CA . LEU A 1 71 ? -2.534 4.231 23.846 1.00 92.88 71 LEU A CA 1
ATOM 494 C C . LEU A 1 71 ? -1.462 3.255 24.349 1.00 92.88 71 LEU A C 1
ATOM 496 O O . LEU A 1 71 ? -0.453 3.679 24.916 1.00 92.88 71 LEU A O 1
ATOM 500 N N . THR A 1 72 ? -1.657 1.954 24.132 1.00 89.94 72 THR A N 1
ATOM 501 C CA . THR A 1 72 ? -0.741 0.907 24.612 1.00 89.94 72 THR A CA 1
ATOM 502 C C . THR A 1 72 ? 0.460 0.680 23.687 1.00 89.94 72 THR A C 1
ATOM 504 O O . THR A 1 72 ? 1.504 0.226 24.164 1.00 89.94 72 THR A O 1
ATOM 507 N N . GLY A 1 73 ? 0.351 1.071 22.413 1.00 83.12 73 GLY A N 1
ATOM 508 C CA . GLY A 1 73 ? 1.417 1.122 21.405 1.00 83.12 73 GLY A CA 1
ATOM 509 C C . GLY A 1 73 ? 2.335 2.347 21.521 1.00 83.12 73 GLY A C 1
ATOM 510 O O . GLY A 1 73 ? 3.276 2.512 20.748 1.00 83.12 73 GLY A O 1
ATOM 511 N N . GLY A 1 74 ? 2.119 3.214 22.518 1.00 83.56 74 GLY A N 1
ATOM 512 C CA . GLY A 1 74 ? 2.960 4.393 22.745 1.00 83.56 74 GLY A CA 1
ATOM 513 C C . GLY A 1 74 ? 2.590 5.587 21.866 1.00 83.56 74 GLY A C 1
ATOM 514 O O . GLY A 1 74 ? 3.471 6.344 21.454 1.00 83.56 74 GLY A O 1
ATOM 515 N N . PHE A 1 75 ? 1.291 5.785 21.638 1.00 87.44 75 PHE A N 1
ATOM 516 C CA . PHE A 1 75 ? 0.715 6.829 20.787 1.00 87.44 75 PHE A CA 1
ATOM 517 C C . PHE A 1 75 ? 1.050 6.644 19.299 1.00 87.44 75 PHE A C 1
ATOM 519 O O . PHE A 1 75 ? 1.209 7.620 18.557 1.00 87.44 75 PHE A O 1
ATOM 526 N N . ASP A 1 76 ? 1.124 5.385 18.870 1.00 85.69 76 ASP A N 1
ATOM 527 C CA . ASP A 1 76 ? 1.173 4.969 17.469 1.00 85.69 76 ASP A CA 1
ATOM 528 C C . ASP A 1 76 ? 0.152 3.850 17.237 1.00 85.69 76 ASP A C 1
ATOM 530 O O . ASP A 1 76 ? -0.120 3.084 18.156 1.00 85.69 76 ASP A O 1
ATOM 534 N N . VAL A 1 77 ? -0.453 3.814 16.049 1.00 87.31 77 VAL A N 1
ATOM 535 C CA . VAL A 1 77 ? -1.472 2.808 15.701 1.00 87.31 77 VAL A CA 1
ATOM 536 C C . VAL A 1 77 ? -0.781 1.655 14.993 1.00 87.31 77 VAL A C 1
ATOM 538 O O . VAL A 1 77 ? -0.244 1.853 13.898 1.00 87.31 77 VAL A O 1
ATOM 541 N N . ASP A 1 78 ? -0.829 0.478 15.599 1.00 84.38 78 ASP A N 1
ATOM 542 C CA . ASP A 1 78 ? -0.242 -0.744 15.071 1.00 84.38 78 ASP A CA 1
ATOM 543 C C . ASP A 1 78 ? -1.239 -1.498 14.169 1.00 84.38 78 ASP A C 1
ATOM 545 O O . ASP A 1 78 ? -2.425 -1.166 14.047 1.00 84.38 78 ASP A O 1
ATOM 549 N N . ASP A 1 79 ? -0.745 -2.536 13.491 1.00 82.38 79 ASP A N 1
ATOM 550 C CA . ASP A 1 79 ? -1.543 -3.363 12.576 1.00 82.38 79 ASP A CA 1
ATOM 551 C C . ASP A 1 79 ? -2.695 -4.106 13.298 1.00 82.38 79 ASP A C 1
ATOM 553 O O . ASP A 1 79 ? -3.668 -4.524 12.662 1.00 82.38 79 ASP A O 1
ATOM 557 N N . ASP A 1 80 ? -2.627 -4.212 14.630 1.00 86.88 80 ASP A N 1
ATOM 558 C CA . ASP A 1 80 ? -3.592 -4.895 15.499 1.00 86.88 80 ASP A CA 1
ATOM 559 C C . ASP A 1 80 ? -4.896 -4.111 15.699 1.00 86.88 80 ASP A C 1
ATOM 561 O O . ASP A 1 80 ? -5.954 -4.707 15.952 1.00 86.88 80 ASP A O 1
ATOM 565 N N . ALA A 1 81 ? -4.866 -2.792 15.489 1.00 91.50 81 ALA A N 1
ATOM 566 C CA . ALA A 1 81 ? -6.030 -1.924 15.618 1.00 91.50 81 ALA A CA 1
ATOM 567 C C . ALA A 1 81 ? -7.180 -2.322 14.682 1.00 91.50 81 ALA A C 1
ATOM 569 O O . ALA A 1 81 ? -8.355 -2.227 15.055 1.00 91.50 81 ALA A O 1
ATOM 570 N N . VAL A 1 82 ? -6.873 -2.772 13.459 1.00 92.69 82 VAL A N 1
ATOM 571 C CA . VAL A 1 82 ? -7.904 -3.110 12.466 1.00 92.69 82 VAL A CA 1
ATOM 572 C C . VAL A 1 82 ? -8.612 -4.422 12.831 1.00 92.69 82 VAL A C 1
ATOM 574 O O . VAL A 1 82 ? -9.838 -4.384 12.973 1.00 92.69 82 VAL A O 1
ATOM 577 N N . PRO A 1 83 ? -7.917 -5.558 13.064 1.00 92.69 83 PRO A N 1
ATOM 578 C CA . PRO A 1 83 ? -8.547 -6.766 13.595 1.00 92.69 83 PRO A CA 1
ATOM 579 C C . PRO A 1 83 ? -9.313 -6.517 14.898 1.00 92.69 83 PRO A C 1
ATOM 581 O O . PRO A 1 83 ? -10.442 -6.988 15.027 1.00 92.69 83 PRO A O 1
ATOM 584 N N . ALA A 1 84 ? -8.763 -5.730 15.829 1.00 94.44 84 ALA A N 1
ATOM 585 C CA . ALA A 1 84 ? -9.451 -5.386 17.071 1.00 94.44 84 ALA A CA 1
ATOM 586 C C . ALA A 1 84 ? -10.781 -4.663 16.817 1.00 94.44 84 ALA A C 1
ATOM 588 O O . ALA A 1 84 ? -11.801 -5.020 17.404 1.00 94.44 84 ALA A O 1
ATOM 589 N N . THR A 1 85 ? -10.795 -3.714 15.876 1.00 95.62 85 THR A N 1
ATOM 590 C CA . THR A 1 85 ? -12.013 -3.008 15.448 1.00 95.62 85 THR A CA 1
ATOM 591 C C . THR A 1 85 ? -13.046 -3.970 14.854 1.00 95.62 85 THR A C 1
ATOM 593 O O . THR A 1 85 ? -14.239 -3.828 15.106 1.00 95.62 85 THR A O 1
ATOM 596 N N . VAL A 1 86 ? -12.623 -4.986 14.093 1.00 95.06 86 VAL A N 1
ATOM 597 C CA . VAL A 1 86 ? -13.539 -6.009 13.553 1.00 95.06 86 VAL A CA 1
ATOM 598 C C . VAL A 1 86 ? -14.174 -6.843 14.658 1.00 95.06 86 VAL A C 1
ATOM 600 O O . VAL A 1 86 ? -15.386 -7.051 14.639 1.00 95.06 86 VAL A O 1
ATOM 603 N N . ILE A 1 87 ? -13.378 -7.309 15.623 1.00 95.50 87 ILE A N 1
ATOM 604 C CA . ILE A 1 87 ? -13.901 -8.065 16.767 1.00 95.50 87 ILE A CA 1
ATOM 605 C C . ILE A 1 87 ? -14.880 -7.203 17.569 1.00 95.50 87 ILE A C 1
ATOM 607 O O . ILE A 1 87 ? -15.932 -7.687 17.974 1.00 95.50 87 ILE A O 1
ATOM 611 N N . ASP A 1 88 ? -14.593 -5.916 17.729 1.00 94.56 88 ASP A N 1
ATOM 612 C CA . ASP A 1 88 ? -15.470 -4.990 18.440 1.00 94.56 88 ASP A CA 1
ATOM 613 C C . ASP A 1 88 ? -16.792 -4.708 17.707 1.00 94.56 88 ASP A C 1
ATOM 615 O O . ASP A 1 88 ? -17.861 -4.626 18.313 1.00 94.56 88 ASP A O 1
ATOM 619 N N . LEU A 1 89 ? -16.754 -4.613 16.376 1.00 94.44 89 LEU A N 1
ATOM 620 C CA . LEU A 1 89 ? -17.964 -4.550 15.552 1.00 94.44 89 LEU A CA 1
ATOM 621 C C . LEU A 1 89 ? -18.795 -5.837 15.678 1.00 94.44 89 LEU A C 1
ATOM 623 O O . LEU A 1 89 ? -20.027 -5.781 15.626 1.00 94.44 89 LEU A O 1
ATOM 627 N N . ALA A 1 90 ? -18.144 -6.990 15.859 1.00 93.44 90 ALA A N 1
ATOM 628 C CA . ALA A 1 90 ? -18.823 -8.264 16.073 1.00 93.44 90 ALA A CA 1
ATOM 629 C C . ALA A 1 90 ? -19.463 -8.360 17.467 1.00 93.44 90 ALA A C 1
ATOM 631 O O . ALA A 1 90 ? -20.630 -8.743 17.589 1.00 93.44 90 ALA A O 1
ATOM 632 N N . ALA A 1 91 ? -18.734 -7.933 18.501 1.00 92.00 91 ALA A N 1
ATOM 633 C CA . ALA A 1 91 ? -19.223 -7.765 19.869 1.00 92.00 91 ALA A CA 1
ATOM 634 C C . ALA A 1 91 ? -20.489 -6.888 19.907 1.00 92.00 91 ALA A C 1
ATOM 636 O O . ALA A 1 91 ? -21.535 -7.292 20.419 1.00 92.00 91 ALA A O 1
ATOM 637 N N . ARG A 1 92 ? -20.452 -5.741 19.215 1.00 91.56 92 ARG A N 1
ATOM 638 C CA . ARG A 1 92 ? -21.582 -4.804 19.072 1.00 91.56 92 ARG A CA 1
ATOM 639 C C . ARG A 1 92 ? -22.651 -5.231 18.051 1.00 91.56 92 ARG A C 1
ATOM 641 O O . ARG A 1 92 ? -23.559 -4.460 17.756 1.00 91.56 92 ARG A O 1
ATOM 648 N N . ARG A 1 93 ? -22.593 -6.466 17.533 1.00 90.06 93 ARG A N 1
ATOM 649 C CA . ARG A 1 93 ? -23.599 -7.084 16.639 1.00 90.06 93 ARG A CA 1
ATOM 650 C C . ARG A 1 93 ? -23.787 -6.414 15.271 1.00 90.06 93 ARG A C 1
ATOM 652 O O . ARG A 1 93 ? -24.806 -6.650 14.621 1.00 90.06 93 ARG A O 1
ATOM 659 N N . TYR A 1 94 ? -22.813 -5.649 14.783 1.00 89.81 94 TYR A N 1
ATOM 660 C CA . TYR A 1 94 ? -22.817 -5.176 13.391 1.00 89.81 94 TYR A CA 1
ATOM 661 C C . TYR A 1 94 ? -22.502 -6.314 12.407 1.00 89.81 94 TYR A C 1
ATOM 663 O O . TYR A 1 94 ? -23.031 -6.360 11.291 1.00 89.81 94 TYR A O 1
ATOM 671 N N . ILE A 1 95 ? -21.674 -7.266 12.842 1.00 92.00 95 ILE A N 1
ATOM 672 C CA . ILE A 1 95 ? -21.286 -8.463 12.092 1.00 92.00 95 ILE A CA 1
ATOM 673 C C . ILE A 1 95 ? -21.316 -9.699 13.007 1.00 92.00 95 ILE A C 1
ATOM 675 O O . ILE A 1 95 ? -21.205 -9.574 14.220 1.00 92.00 95 ILE A O 1
ATOM 679 N N . ASP A 1 96 ? -21.461 -10.893 12.439 1.00 90.56 96 ASP A N 1
ATOM 680 C CA . ASP A 1 96 ? -21.161 -12.159 13.119 1.00 90.56 96 ASP A CA 1
ATOM 681 C C . ASP A 1 96 ? -19.848 -12.730 12.592 1.00 90.56 96 ASP A C 1
ATOM 683 O O . ASP A 1 96 ? -19.519 -12.539 11.420 1.00 90.56 96 ASP A O 1
ATOM 687 N N . ILE A 1 97 ? -19.123 -13.451 13.444 1.00 91.56 97 ILE A N 1
ATOM 688 C CA . ILE A 1 97 ? -17.912 -14.177 13.066 1.00 91.56 97 ILE A CA 1
ATOM 689 C C . ILE A 1 97 ? -18.132 -15.649 13.394 1.00 91.56 97 ILE A C 1
ATOM 691 O O . ILE A 1 97 ? -18.238 -16.017 14.561 1.00 91.56 97 ILE A O 1
ATOM 695 N N . ASP A 1 98 ? -18.163 -16.472 12.353 1.00 88.12 98 ASP A N 1
ATOM 696 C CA . ASP A 1 98 ? -18.308 -17.920 12.442 1.00 88.12 98 ASP A CA 1
ATOM 697 C C . ASP A 1 98 ? -17.016 -18.603 11.975 1.00 88.12 98 ASP A C 1
ATOM 699 O O . ASP A 1 98 ? -16.312 -18.101 11.095 1.00 88.12 98 ASP A O 1
ATOM 703 N N . GLU A 1 99 ? -16.708 -19.772 12.534 1.00 84.69 99 GLU A N 1
ATOM 704 C CA . GLU A 1 99 ? -15.597 -20.612 12.087 1.00 84.69 99 GLU A CA 1
ATOM 705 C C . GLU A 1 99 ? -16.118 -21.991 11.670 1.00 84.69 99 GLU A C 1
ATOM 707 O O . GLU A 1 99 ? -16.664 -22.740 12.480 1.00 84.69 99 GLU A O 1
ATOM 712 N N . LEU A 1 100 ? -15.936 -22.343 10.394 1.00 76.25 100 LEU A N 1
ATOM 713 C CA . LEU A 1 100 ? -16.285 -23.656 9.850 1.00 76.25 100 LEU A CA 1
ATOM 714 C C . LEU A 1 100 ? -15.056 -24.308 9.217 1.00 76.25 100 LEU A C 1
ATOM 716 O O . LEU A 1 100 ? -14.469 -23.789 8.268 1.00 76.25 100 LEU A O 1
ATOM 720 N N . GLY A 1 101 ? -14.667 -25.477 9.734 1.00 71.12 101 GLY A N 1
ATOM 721 C CA . GLY A 1 101 ? -13.545 -26.254 9.194 1.00 71.12 101 GLY A CA 1
ATOM 722 C C . GLY A 1 101 ? -12.201 -25.515 9.235 1.00 71.12 101 GLY A C 1
ATOM 723 O O . GLY A 1 101 ? -11.407 -25.658 8.307 1.00 71.12 101 GLY A O 1
ATOM 724 N N . GLY A 1 102 ? -11.972 -24.693 10.267 1.00 72.75 102 GLY A N 1
ATOM 725 C CA . GLY A 1 102 ? -10.761 -23.878 10.423 1.00 72.75 102 GLY A CA 1
ATOM 726 C C . GLY A 1 102 ? -10.719 -22.621 9.548 1.00 72.75 102 GLY A C 1
ATOM 727 O O . GLY A 1 102 ? -9.682 -21.966 9.466 1.00 72.75 102 GLY A O 1
ATOM 728 N N . LYS A 1 103 ? -11.818 -22.293 8.854 1.00 79.88 103 LYS A N 1
ATOM 729 C CA . LYS A 1 103 ? -11.953 -21.073 8.053 1.00 79.88 103 LYS A CA 1
ATOM 730 C C . LYS A 1 103 ? -12.920 -20.114 8.725 1.00 79.88 103 LYS A C 1
ATOM 732 O O . LYS A 1 103 ? -14.041 -20.497 9.056 1.00 79.88 103 LYS A O 1
ATOM 737 N N . VAL A 1 104 ? -12.493 -18.864 8.862 1.00 86.44 104 VAL A N 1
ATOM 738 C CA . VAL A 1 104 ? -13.306 -17.797 9.446 1.00 86.44 104 VAL A CA 1
ATOM 739 C C . VAL A 1 104 ? -14.160 -17.139 8.366 1.00 86.44 104 VAL A C 1
ATOM 741 O O . VAL A 1 104 ? -13.664 -16.744 7.307 1.00 86.44 104 VAL A O 1
ATOM 744 N N . THR A 1 105 ? -15.452 -17.011 8.639 1.00 87.62 105 THR A N 1
ATOM 745 C CA . THR A 1 105 ? -16.431 -16.321 7.800 1.00 87.62 105 THR A CA 1
ATOM 746 C C . THR A 1 105 ? -17.130 -15.243 8.609 1.00 87.62 105 THR A C 1
ATOM 748 O O . THR A 1 105 ? -17.623 -15.499 9.702 1.00 87.62 105 THR A O 1
ATOM 751 N N . LEU A 1 106 ? -17.192 -14.040 8.056 1.00 89.31 106 LEU A N 1
ATOM 752 C CA . LEU A 1 106 ? -17.899 -12.903 8.617 1.00 89.31 106 LEU A CA 1
ATOM 753 C C . LEU A 1 106 ? -19.271 -12.796 7.954 1.00 89.31 106 LEU A C 1
ATOM 755 O O . LEU A 1 106 ? -19.381 -12.959 6.736 1.00 89.31 106 LEU A O 1
ATOM 759 N N . ARG A 1 107 ? -20.311 -12.492 8.729 1.00 88.19 107 ARG A N 1
ATOM 760 C CA . ARG A 1 107 ? -21.668 -12.263 8.225 1.00 88.19 107 ARG A CA 1
ATOM 761 C C . ARG A 1 107 ? -22.158 -10.868 8.593 1.00 88.19 107 ARG A C 1
ATOM 763 O O . ARG A 1 107 ? -22.208 -10.531 9.769 1.00 88.19 107 ARG A O 1
ATOM 770 N N . VAL A 1 108 ? -22.554 -10.056 7.615 1.00 86.19 108 VAL A N 1
ATOM 771 C CA . VAL A 1 108 ? -23.052 -8.690 7.868 1.00 86.19 108 VAL A CA 1
ATOM 772 C C . VAL A 1 108 ? -24.526 -8.727 8.273 1.00 86.19 108 VAL A C 1
ATOM 774 O O . VAL A 1 108 ? -25.364 -9.245 7.534 1.00 86.19 108 VAL A O 1
ATOM 777 N N . ARG A 1 109 ? -24.881 -8.123 9.413 1.00 81.62 109 ARG A N 1
ATOM 778 C CA . ARG A 1 109 ? -26.267 -8.088 9.914 1.00 81.62 109 ARG A CA 1
ATOM 779 C C . ARG A 1 109 ? -27.038 -6.860 9.420 1.00 81.62 109 ARG A C 1
ATOM 781 O O . ARG A 1 109 ? -27.283 -5.933 10.175 1.00 81.62 109 ARG A O 1
ATOM 788 N N . ARG A 1 110 ? -27.500 -6.839 8.165 1.00 70.81 110 ARG A N 1
ATOM 789 C CA . ARG A 1 110 ? -28.180 -5.641 7.610 1.00 70.81 110 ARG A CA 1
ATOM 790 C C . ARG A 1 110 ? -29.533 -5.295 8.248 1.00 70.81 110 ARG A C 1
ATOM 792 O O . ARG A 1 110 ? -29.860 -4.122 8.355 1.00 70.81 110 ARG A O 1
ATOM 799 N N . ALA A 1 111 ? -30.328 -6.292 8.639 1.00 60.50 111 ALA A N 1
ATOM 800 C CA . ALA A 1 111 ? -31.708 -6.083 9.105 1.00 60.50 111 ALA A CA 1
ATOM 801 C C . ALA A 1 111 ? -31.832 -5.773 10.609 1.00 60.50 111 ALA A C 1
ATOM 803 O O . ALA A 1 111 ? -32.902 -5.388 11.071 1.00 60.50 111 ALA A O 1
ATOM 804 N N . SER A 1 112 ? -30.764 -5.979 11.382 1.00 63.19 112 SER A N 1
ATOM 805 C CA . SER A 1 112 ? -30.772 -5.844 12.847 1.00 63.19 112 SER A CA 1
ATOM 806 C C . SER A 1 112 ? -29.544 -5.104 13.378 1.00 63.19 112 SER A C 1
ATOM 808 O O . SER A 1 112 ? -29.305 -5.129 14.582 1.00 63.19 112 SER A O 1
ATOM 810 N N . ALA A 1 113 ? -28.745 -4.498 12.492 1.00 64.38 113 ALA A N 1
ATOM 811 C CA . ALA A 1 113 ? -27.615 -3.680 12.905 1.00 64.38 113 ALA A CA 1
ATOM 812 C C . ALA A 1 113 ? -28.114 -2.422 13.637 1.00 64.38 113 ALA A C 1
ATOM 814 O O . ALA A 1 113 ? -29.108 -1.828 13.202 1.00 64.38 113 ALA A O 1
ATOM 815 N N . PRO A 1 114 ? -27.422 -1.999 14.708 1.00 73.06 114 PRO A N 1
ATOM 816 C CA . PRO A 1 114 ? -27.642 -0.696 15.326 1.00 73.06 114 PRO A CA 1
ATOM 817 C C . PRO A 1 114 ? -27.414 0.463 14.337 1.00 73.06 114 PRO A C 1
ATOM 819 O O . PRO A 1 114 ? -26.877 0.279 13.237 1.00 73.06 114 PRO A O 1
ATOM 822 N N . ALA A 1 115 ? -27.845 1.669 14.713 1.00 75.75 115 ALA A N 1
ATOM 823 C CA . ALA A 1 115 ? -27.710 2.849 13.863 1.00 75.75 115 ALA A CA 1
ATOM 824 C C . ALA A 1 115 ? -26.229 3.186 13.617 1.00 75.75 115 ALA A C 1
ATOM 826 O O . ALA A 1 115 ? -25.427 3.248 14.543 1.00 75.75 115 ALA A O 1
ATOM 827 N N . ARG A 1 116 ? -25.864 3.455 12.356 1.00 76.62 116 ARG A N 1
ATOM 828 C CA . ARG A 1 116 ? -24.474 3.769 11.968 1.00 76.62 116 ARG A CA 1
ATOM 829 C C . ARG A 1 116 ? -23.923 5.049 12.594 1.00 76.62 116 ARG A C 1
ATOM 831 O O . ARG A 1 116 ? -22.708 5.213 12.618 1.00 76.62 116 ARG A O 1
ATOM 838 N N . ASP A 1 117 ? -24.794 5.929 13.072 1.00 73.81 117 ASP A N 1
ATOM 839 C CA . ASP A 1 117 ? -24.420 7.219 13.657 1.00 73.81 117 ASP A CA 1
ATOM 840 C C . ASP A 1 117 ? -23.645 7.061 14.977 1.00 73.81 117 ASP A C 1
ATOM 842 O O . ASP A 1 117 ? -22.948 7.980 15.394 1.00 73.81 117 ASP A O 1
ATOM 846 N N . GLU A 1 118 ? -23.708 5.880 15.601 1.00 81.94 118 GLU A N 1
ATOM 847 C CA . GLU A 1 118 ? -22.923 5.527 16.790 1.00 81.94 118 GLU A CA 1
ATOM 848 C C . GLU A 1 118 ? -21.478 5.110 16.458 1.00 81.94 118 GLU A C 1
ATOM 850 O O . GLU A 1 118 ? -20.643 5.010 17.355 1.00 81.94 118 GLU A O 1
ATOM 855 N N . LEU A 1 119 ? -21.167 4.847 15.182 1.00 89.38 119 LEU A N 1
ATOM 856 C CA . LEU A 1 119 ? -19.840 4.414 14.752 1.00 89.38 119 LEU A CA 1
ATOM 857 C C . LEU A 1 119 ? -18.941 5.605 14.431 1.00 89.38 119 LEU A C 1
ATOM 859 O O . LEU A 1 119 ? -19.305 6.509 13.674 1.00 89.38 119 LEU A O 1
ATOM 863 N N . THR A 1 120 ? -17.707 5.531 14.906 1.00 92.88 120 THR A N 1
ATOM 864 C CA . THR A 1 120 ? -16.630 6.453 14.544 1.00 92.88 120 THR A CA 1
ATOM 865 C C . THR A 1 120 ? -16.262 6.334 13.055 1.00 92.88 120 THR A C 1
ATOM 867 O O . THR A 1 120 ? -16.512 5.302 12.419 1.00 92.88 120 THR A O 1
ATOM 870 N N . PRO A 1 121 ? -15.604 7.347 12.460 1.00 93.19 121 PRO A N 1
ATOM 871 C CA . PRO A 1 121 ? -15.226 7.308 11.045 1.00 93.19 121 PRO A CA 1
ATOM 872 C C . PRO A 1 121 ? -14.380 6.085 10.643 1.00 93.19 121 PRO A C 1
ATOM 874 O O . PRO A 1 121 ? -14.601 5.510 9.574 1.00 93.19 121 PRO A O 1
ATOM 877 N N . TYR A 1 122 ? -13.453 5.644 11.503 1.00 92.69 122 TYR A N 1
ATOM 878 C CA . TYR A 1 122 ? -12.599 4.485 11.218 1.00 92.69 122 TYR A CA 1
ATOM 879 C C . TYR A 1 122 ? -13.342 3.151 11.369 1.00 92.69 122 TYR A C 1
ATOM 881 O O . TYR A 1 122 ? -13.115 2.235 10.576 1.00 92.69 122 TYR A O 1
ATOM 889 N N . GLU A 1 123 ? -14.282 3.035 12.309 1.00 94.25 123 GLU A N 1
ATOM 890 C CA . GLU A 1 123 ? -15.164 1.866 12.415 1.00 94.25 123 GLU A CA 1
ATOM 891 C C . GLU A 1 123 ? -16.075 1.752 11.193 1.00 94.25 123 GLU A C 1
ATOM 893 O O . GLU A 1 123 ? -16.192 0.679 10.597 1.00 94.25 123 GLU A O 1
ATOM 898 N N . GLN A 1 124 ? -16.658 2.872 10.751 1.00 92.69 124 GLN A N 1
ATOM 899 C CA . GLN A 1 124 ? -17.444 2.917 9.519 1.00 92.69 124 GLN A CA 1
ATOM 900 C C . GLN A 1 124 ? -16.604 2.524 8.303 1.00 92.69 124 GLN A C 1
ATOM 902 O O . GLN A 1 124 ? -17.101 1.822 7.419 1.00 92.69 124 GLN A O 1
ATOM 907 N N . ARG A 1 125 ? -15.332 2.940 8.244 1.00 91.25 125 ARG A N 1
ATOM 908 C CA . ARG A 1 125 ? -14.391 2.552 7.184 1.00 91.25 125 ARG A CA 1
ATOM 909 C C . ARG A 1 125 ? -14.160 1.042 7.158 1.00 91.25 125 ARG A C 1
ATOM 911 O O . ARG A 1 125 ? -14.185 0.463 6.070 1.00 91.25 125 ARG A O 1
ATOM 918 N N . VAL A 1 126 ? -13.954 0.415 8.316 1.00 92.12 126 VAL A N 1
ATOM 919 C CA . VAL A 1 126 ? -13.775 -1.042 8.439 1.00 92.12 126 VAL A CA 1
ATOM 920 C C . VAL A 1 126 ? -15.059 -1.780 8.058 1.00 92.12 126 VAL A C 1
ATOM 922 O O . VAL A 1 126 ? -15.021 -2.657 7.195 1.00 92.12 126 VAL A O 1
ATOM 925 N N . LEU A 1 127 ? -16.210 -1.382 8.608 1.00 90.06 127 LEU A N 1
ATOM 926 C CA . LEU A 1 127 ? -17.500 -1.997 8.288 1.00 90.06 127 LEU A CA 1
ATOM 927 C C . LEU A 1 127 ? -17.824 -1.875 6.794 1.00 90.06 127 LEU A C 1
ATOM 929 O O . LEU A 1 127 ? -18.156 -2.862 6.142 1.00 90.06 127 LEU A O 1
ATOM 933 N N . THR A 1 128 ? -17.644 -0.682 6.226 1.00 88.25 128 THR A N 1
ATOM 934 C CA . THR A 1 128 ? -17.829 -0.435 4.792 1.00 88.25 128 THR A CA 1
ATOM 935 C C . THR A 1 128 ? -16.897 -1.316 3.959 1.00 88.25 128 THR A C 1
ATOM 937 O O . THR A 1 128 ? -17.304 -1.818 2.915 1.00 88.25 128 THR A O 1
ATOM 940 N N . HIS A 1 129 ? -15.655 -1.537 4.399 1.00 86.75 129 HIS A N 1
ATOM 941 C CA . HIS A 1 129 ? -14.728 -2.430 3.707 1.00 86.75 129 HIS A CA 1
ATOM 942 C C . HIS A 1 129 ? -15.202 -3.893 3.727 1.00 86.75 129 HIS A C 1
ATOM 944 O O . HIS A 1 129 ? -15.148 -4.556 2.690 1.00 86.75 129 HIS A O 1
ATOM 950 N N . ILE A 1 130 ? -15.717 -4.382 4.860 1.00 88.50 130 ILE A N 1
ATOM 951 C CA . ILE A 1 130 ? -16.282 -5.737 4.977 1.00 88.50 130 ILE A CA 1
ATOM 952 C C . ILE A 1 130 ? -17.500 -5.885 4.061 1.00 88.50 130 ILE A C 1
ATOM 954 O O . ILE A 1 130 ? -17.544 -6.799 3.240 1.00 88.50 130 ILE A O 1
ATOM 958 N N . GLU A 1 131 ? -18.442 -4.944 4.129 1.00 85.19 131 GLU A N 1
ATOM 959 C CA . GLU A 1 131 ? -19.678 -4.951 3.338 1.00 85.19 131 GLU A CA 1
ATOM 960 C C . GLU A 1 131 ? -19.433 -4.997 1.829 1.00 85.19 131 GLU A C 1
ATOM 962 O O . GLU A 1 131 ? -20.186 -5.626 1.081 1.00 85.19 131 GLU A O 1
ATOM 967 N N . GLN A 1 132 ? -18.368 -4.342 1.366 1.00 77.81 132 GLN A N 1
ATOM 968 C CA . GLN A 1 132 ? -17.967 -4.352 -0.041 1.00 77.81 132 GLN A CA 1
ATOM 969 C C . GLN A 1 132 ? -17.513 -5.739 -0.515 1.00 77.81 132 GLN A C 1
ATOM 971 O O . GLN A 1 132 ? -17.708 -6.077 -1.686 1.00 77.81 132 GLN A O 1
ATOM 976 N N . HIS A 1 133 ? -16.955 -6.548 0.388 1.00 79.06 133 HIS A N 1
ATOM 977 C CA . HIS A 1 133 ? -16.521 -7.923 0.138 1.00 79.06 133 HIS A CA 1
ATOM 978 C C . HIS A 1 133 ? -17.607 -8.955 0.494 1.00 79.06 133 HIS A C 1
ATOM 980 O O . HIS A 1 133 ? -17.373 -10.163 0.438 1.00 79.06 133 HIS A O 1
ATOM 986 N N . THR A 1 134 ? -18.818 -8.521 0.845 1.00 80.75 134 THR A N 1
ATOM 987 C CA . THR A 1 134 ? -19.930 -9.421 1.168 1.00 80.75 134 THR A CA 1
ATOM 988 C C . THR A 1 134 ? -20.712 -9.834 -0.072 1.00 80.75 134 THR A C 1
ATOM 990 O O . THR A 1 134 ? -21.210 -8.999 -0.834 1.00 80.75 134 THR A O 1
ATOM 993 N N . ILE A 1 135 ? -20.842 -11.150 -0.268 1.00 69.62 135 ILE A N 1
ATOM 994 C CA . ILE A 1 135 ? -21.747 -11.745 -1.258 1.00 69.62 135 ILE A CA 1
ATOM 995 C C . ILE A 1 135 ? -22.958 -12.278 -0.505 1.00 69.62 135 ILE A C 1
ATOM 997 O O . ILE A 1 135 ? -22.816 -13.091 0.404 1.00 69.62 135 ILE A O 1
ATOM 1001 N N . GLY A 1 136 ? -24.150 -11.796 -0.863 1.00 76.25 136 GLY A N 1
ATOM 1002 C CA . GLY A 1 136 ? -25.331 -11.997 -0.027 1.00 76.25 136 GLY A CA 1
ATOM 1003 C C . GLY A 1 136 ? -25.077 -11.365 1.338 1.00 76.25 136 GLY A C 1
ATOM 1004 O O . GLY A 1 136 ? -24.975 -10.135 1.426 1.00 76.25 136 GLY A O 1
ATOM 1005 N N . ASP A 1 137 ? -24.876 -12.211 2.348 1.00 78.50 137 ASP A N 1
ATOM 1006 C CA . ASP A 1 137 ? -24.604 -11.802 3.726 1.00 78.50 137 ASP A CA 1
ATOM 1007 C C . ASP A 1 137 ? -23.252 -12.279 4.268 1.00 78.50 137 ASP A C 1
ATOM 1009 O O . ASP A 1 137 ? -22.906 -11.869 5.369 1.00 78.50 137 ASP A O 1
ATOM 1013 N N . THR A 1 138 ? -22.459 -13.070 3.531 1.00 82.44 138 THR A N 1
ATOM 1014 C CA . THR A 1 138 ? -21.213 -13.673 4.045 1.00 82.44 138 THR A CA 1
ATOM 1015 C C . THR A 1 138 ? -19.940 -13.256 3.290 1.00 82.44 138 THR A C 1
ATOM 1017 O O . THR A 1 138 ? -19.941 -12.986 2.082 1.00 82.44 138 THR A O 1
ATOM 1020 N N . THR A 1 139 ? -18.824 -13.209 4.024 1.00 84.06 139 THR A N 1
ATOM 1021 C CA . THR A 1 139 ? -17.471 -12.884 3.547 1.00 84.06 139 THR A CA 1
ATOM 1022 C C . THR A 1 139 ? -16.436 -13.757 4.262 1.00 84.06 139 THR A C 1
ATOM 1024 O O . THR A 1 139 ? -16.316 -13.666 5.479 1.00 84.06 139 THR A O 1
ATOM 1027 N N . PRO A 1 140 ? -15.640 -14.581 3.565 1.00 85.19 140 PRO A N 1
ATOM 1028 C CA . PRO A 1 140 ? -14.494 -15.252 4.175 1.00 85.19 140 PRO A CA 1
ATOM 1029 C C . PRO A 1 140 ? -13.436 -14.237 4.621 1.00 85.19 140 PRO A C 1
ATOM 1031 O O . PRO A 1 140 ? -13.135 -13.300 3.883 1.00 85.19 140 PRO A O 1
ATOM 1034 N N . ALA A 1 141 ? -12.835 -14.437 5.792 1.00 83.75 141 ALA A N 1
ATOM 1035 C CA . ALA A 1 141 ? -11.851 -13.506 6.342 1.00 83.75 141 ALA A CA 1
ATOM 1036 C C . ALA A 1 141 ? -10.620 -13.317 5.438 1.00 83.75 141 ALA A C 1
ATOM 1038 O O . ALA A 1 141 ? -10.162 -12.195 5.244 1.00 83.75 141 ALA A O 1
ATOM 1039 N N . ASP A 1 142 ? -10.165 -14.390 4.783 1.00 78.56 142 ASP A N 1
ATOM 1040 C CA . ASP A 1 142 ? -9.037 -14.391 3.836 1.00 78.56 142 ASP A CA 1
ATOM 1041 C C . ASP A 1 142 ? -9.222 -13.457 2.621 1.00 78.56 142 ASP A C 1
ATOM 1043 O O . ASP A 1 142 ? -8.289 -13.259 1.835 1.00 78.56 142 ASP A O 1
ATOM 1047 N N . VAL A 1 143 ? -10.444 -12.964 2.397 1.00 77.25 143 VAL A N 1
ATOM 1048 C CA . VAL A 1 143 ? -10.803 -12.066 1.292 1.00 77.25 143 VAL A CA 1
ATOM 1049 C C . VAL A 1 143 ? -10.618 -10.595 1.676 1.00 77.25 143 VAL A C 1
ATOM 1051 O O . VAL A 1 143 ? -10.480 -9.764 0.780 1.00 77.25 143 VAL A O 1
ATOM 1054 N N . LEU A 1 144 ? -10.561 -10.264 2.972 1.00 80.00 144 LEU A N 1
ATOM 1055 C CA . LEU A 1 144 ? -10.528 -8.893 3.514 1.00 80.00 144 LEU A CA 1
ATOM 1056 C C . LEU A 1 144 ? -9.188 -8.155 3.313 1.00 80.00 144 LEU A C 1
ATOM 1058 O O . LEU A 1 144 ? -8.824 -7.260 4.072 1.00 80.00 144 LEU A O 1
ATOM 1062 N N . THR A 1 145 ? -8.446 -8.500 2.263 1.00 79.19 145 THR A N 1
ATOM 1063 C CA . THR A 1 145 ? -7.240 -7.775 1.861 1.00 79.19 145 THR A CA 1
ATOM 1064 C C . THR A 1 145 ? -7.603 -6.400 1.297 1.00 79.19 145 THR A C 1
ATOM 1066 O O . THR A 1 145 ? -8.531 -6.273 0.498 1.00 79.19 145 THR A O 1
ATOM 1069 N N . ILE A 1 146 ? -6.835 -5.366 1.641 1.00 69.75 146 ILE A N 1
ATOM 1070 C CA . ILE A 1 146 ? -7.210 -3.973 1.344 1.00 69.75 146 ILE A CA 1
ATOM 1071 C C . ILE A 1 146 ? -6.942 -3.575 -0.118 1.00 69.75 146 ILE A C 1
ATOM 1073 O O . ILE A 1 146 ? -7.646 -2.742 -0.699 1.00 69.75 146 ILE A O 1
ATOM 1077 N N . GLY A 1 147 ? -5.889 -4.129 -0.719 1.00 71.31 147 GLY A N 1
ATOM 1078 C CA . GLY A 1 147 ? -5.434 -3.744 -2.051 1.00 71.31 147 GLY A CA 1
ATOM 1079 C C . GLY A 1 147 ? -3.950 -4.043 -2.289 1.00 71.31 147 GLY A C 1
ATOM 1080 O O . GLY A 1 147 ? -3.276 -4.582 -1.413 1.00 71.31 147 GLY A O 1
ATOM 1081 N N . PRO A 1 148 ? -3.396 -3.674 -3.461 1.00 70.38 148 PRO A N 1
ATOM 1082 C CA . PRO A 1 148 ? -1.947 -3.692 -3.673 1.00 70.38 148 PRO A CA 1
ATOM 1083 C C . PRO A 1 148 ? -1.222 -2.769 -2.680 1.00 70.38 148 PRO A C 1
ATOM 1085 O O . PRO A 1 148 ? -1.820 -1.819 -2.185 1.00 70.38 148 PRO A O 1
ATOM 1088 N N . GLU A 1 149 ? 0.075 -3.000 -2.459 1.00 65.69 149 GLU A N 1
ATOM 1089 C CA . GLU A 1 149 ? 0.888 -2.404 -1.376 1.00 65.69 149 GLU A CA 1
ATOM 1090 C C . GLU A 1 149 ? 0.631 -0.904 -1.154 1.00 65.69 149 GLU A C 1
ATOM 1092 O O . GLU A 1 149 ? 0.171 -0.497 -0.092 1.00 65.69 149 GLU A O 1
ATOM 1097 N N . GLY A 1 150 ? 0.774 -0.076 -2.195 1.00 67.44 150 GLY A N 1
ATOM 1098 C CA . GLY A 1 150 ? 0.546 1.367 -2.056 1.00 67.44 150 GLY A CA 1
ATOM 1099 C C . GLY A 1 150 ? -0.914 1.774 -1.790 1.00 67.44 150 GLY A C 1
ATOM 1100 O O . GLY A 1 150 ? -1.158 2.867 -1.292 1.00 67.44 150 GLY A O 1
ATOM 1101 N N . VAL A 1 151 ? -1.905 0.953 -2.153 1.00 75.81 151 VAL A N 1
ATOM 1102 C CA . VAL A 1 151 ? -3.319 1.176 -1.784 1.00 75.81 151 VAL A CA 1
ATOM 1103 C C . VAL A 1 151 ? -3.538 0.812 -0.318 1.00 75.81 151 VAL A C 1
ATOM 1105 O O . VAL A 1 151 ? -4.166 1.597 0.389 1.00 75.81 151 VAL A O 1
ATOM 1108 N N . SER A 1 152 ? -2.990 -0.325 0.121 1.00 75.81 152 SER A N 1
ATOM 1109 C CA . SER A 1 152 ? -3.046 -0.781 1.513 1.00 75.81 152 SER A CA 1
ATOM 1110 C C . SER A 1 152 ? -2.451 0.266 2.454 1.00 75.81 152 SER A C 1
ATOM 1112 O O . SER A 1 152 ? -3.121 0.710 3.380 1.00 75.81 152 SER A O 1
ATOM 1114 N N . GLU A 1 153 ? -1.256 0.771 2.133 1.00 75.62 153 GLU A N 1
ATOM 1115 C CA . GLU A 1 153 ? -0.574 1.815 2.906 1.00 75.62 153 GLU A CA 1
ATOM 1116 C C . GLU A 1 153 ? -1.408 3.105 3.003 1.00 75.62 153 GLU A C 1
ATOM 1118 O O . GLU A 1 153 ? -1.539 3.700 4.071 1.00 75.62 153 GLU A O 1
ATOM 1123 N N . ARG A 1 154 ? -2.036 3.540 1.900 1.00 82.69 154 ARG A N 1
ATOM 1124 C CA . ARG A 1 154 ? -2.888 4.746 1.898 1.00 82.69 154 ARG A CA 1
ATOM 1125 C C . ARG A 1 154 ? -4.170 4.571 2.703 1.00 82.69 154 ARG A C 1
ATOM 1127 O O . ARG A 1 154 ? -4.612 5.520 3.355 1.00 82.69 154 ARG A O 1
ATOM 1134 N N . TRP A 1 155 ? -4.793 3.401 2.615 1.00 86.56 155 TRP A N 1
ATOM 1135 C CA . TRP A 1 155 ? -5.992 3.095 3.385 1.00 86.56 155 TRP A CA 1
ATOM 1136 C C . TRP A 1 155 ? -5.665 3.038 4.875 1.00 86.56 155 TRP A C 1
ATOM 1138 O O . TRP A 1 155 ? -6.340 3.714 5.648 1.00 86.56 155 TRP A O 1
ATOM 1148 N N . PHE A 1 156 ? -4.583 2.348 5.252 1.00 85.25 156 PHE A N 1
ATOM 1149 C CA . PHE A 1 156 ? -4.141 2.250 6.641 1.00 85.25 156 PHE A CA 1
ATOM 1150 C C . PHE A 1 156 ? -3.772 3.626 7.193 1.00 85.25 156 PHE A C 1
ATOM 1152 O O . PHE A 1 156 ? -4.302 4.045 8.211 1.00 85.25 156 PHE A O 1
ATOM 1159 N N . LYS A 1 157 ? -3.025 4.438 6.435 1.00 85.94 157 LYS A N 1
ATOM 1160 C CA . LYS A 1 157 ? -2.748 5.837 6.801 1.00 85.94 157 LYS A CA 1
ATOM 1161 C C . LYS A 1 157 ? -4.019 6.669 7.018 1.00 85.94 157 LYS A C 1
ATOM 1163 O O . LYS A 1 157 ? -4.018 7.587 7.838 1.00 85.94 157 LYS A O 1
ATOM 1168 N N . SER A 1 158 ? -5.091 6.389 6.271 1.00 89.94 158 SER A N 1
ATOM 1169 C CA . SER A 1 158 ? -6.384 7.062 6.455 1.00 89.94 158 SER A CA 1
ATOM 1170 C C . SER A 1 158 ? -7.086 6.593 7.729 1.00 89.94 158 SER A C 1
ATOM 1172 O O . SER A 1 158 ? -7.584 7.439 8.463 1.00 89.94 158 SER A O 1
ATOM 1174 N N . PHE A 1 159 ? -7.060 5.286 8.007 1.00 90.88 159 PHE A N 1
ATOM 1175 C CA . PHE A 1 159 ? -7.544 4.688 9.252 1.00 90.88 159 PHE A CA 1
ATOM 1176 C C . PHE A 1 159 ? -6.797 5.259 10.469 1.00 90.88 159 PHE A C 1
ATOM 1178 O O . PHE A 1 159 ? -7.419 5.865 11.334 1.00 90.88 159 PHE A O 1
ATOM 1185 N N . THR A 1 160 ? -5.460 5.213 10.483 1.00 90.56 160 THR A N 1
ATOM 1186 C CA . THR A 1 160 ? -4.617 5.797 11.542 1.00 90.56 160 THR A CA 1
ATOM 1187 C C . THR A 1 160 ? -4.915 7.279 11.760 1.00 90.56 160 THR A C 1
ATOM 1189 O O . THR A 1 160 ? -4.960 7.756 12.890 1.00 90.56 160 THR A O 1
ATOM 1192 N N . ARG A 1 161 ? -5.142 8.043 10.684 1.00 90.94 161 ARG A N 1
ATOM 1193 C CA . ARG A 1 161 ? -5.503 9.461 10.797 1.00 90.94 161 ARG A CA 1
ATOM 1194 C C . ARG A 1 161 ? -6.847 9.655 11.501 1.00 90.94 161 ARG A C 1
ATOM 1196 O O . ARG A 1 161 ? -6.945 10.558 12.321 1.00 90.94 161 ARG A O 1
ATOM 1203 N N . GLU A 1 162 ? -7.852 8.851 11.175 1.00 94.56 162 GLU A N 1
ATOM 1204 C CA . GLU A 1 162 ? -9.178 8.911 11.806 1.00 94.56 162 GLU A CA 1
ATOM 1205 C C . GLU A 1 162 ? -9.120 8.507 13.283 1.00 94.56 162 GLU A C 1
ATOM 1207 O O . GLU A 1 162 ? -9.718 9.186 14.116 1.00 94.56 162 GLU A O 1
ATOM 1212 N N . VAL A 1 163 ? -8.336 7.479 13.625 1.00 94.69 163 VAL A N 1
ATOM 1213 C CA . VAL A 1 163 ? -8.072 7.087 15.021 1.00 94.69 163 VAL A CA 1
ATOM 1214 C C . VAL A 1 163 ? -7.387 8.226 15.783 1.00 94.69 163 VAL A C 1
ATOM 1216 O O . VAL A 1 163 ? -7.836 8.612 16.861 1.00 94.69 163 VAL A O 1
ATOM 1219 N N . ASN A 1 164 ? -6.356 8.843 15.196 1.00 93.31 164 ASN A N 1
ATOM 1220 C CA . ASN A 1 164 ? -5.662 9.983 15.801 1.00 93.31 164 ASN A CA 1
ATOM 1221 C C . ASN A 1 164 ? -6.588 11.190 16.004 1.00 93.31 164 ASN A C 1
ATOM 1223 O O . ASN A 1 164 ? -6.527 11.830 17.047 1.00 93.31 164 ASN A O 1
ATOM 1227 N N . GLN A 1 165 ? -7.455 11.501 15.035 1.00 93.75 165 GLN A N 1
ATOM 1228 C CA . GLN A 1 165 ? -8.443 12.580 15.165 1.00 93.75 165 GLN A CA 1
ATOM 1229 C C . GLN A 1 165 ? -9.440 12.300 16.293 1.00 93.75 165 GLN A C 1
ATOM 1231 O O . GLN A 1 165 ? -9.761 13.206 17.059 1.00 93.75 165 GLN A O 1
ATOM 1236 N N . HIS A 1 166 ? -9.886 11.049 16.436 1.00 95.06 166 HIS A N 1
ATOM 1237 C CA . HIS A 1 166 ? -10.767 10.663 17.533 1.00 95.06 166 HIS A CA 1
ATOM 1238 C C . HIS A 1 166 ? -10.063 10.806 18.893 1.00 95.06 166 HIS A C 1
ATOM 1240 O O . HIS A 1 166 ? -10.585 11.478 19.782 1.00 95.06 166 HIS A O 1
ATOM 1246 N N . GLY A 1 167 ? -8.834 10.296 19.028 1.00 94.88 167 GLY A N 1
ATOM 1247 C CA . GLY A 1 167 ? -8.034 10.449 20.250 1.00 94.88 167 GLY A CA 1
ATOM 1248 C C . GLY A 1 167 ? -7.751 11.912 20.612 1.00 94.88 167 GLY A C 1
ATOM 1249 O O . GLY A 1 167 ? -7.793 12.278 21.786 1.00 94.88 167 GLY A O 1
ATOM 1250 N N . GLN A 1 168 ? -7.538 12.772 19.612 1.00 94.38 168 GLN A N 1
ATOM 1251 C CA . GLN A 1 168 ? -7.397 14.221 19.798 1.00 94.38 168 GLN A CA 1
ATOM 1252 C C . GLN A 1 168 ? -8.696 14.875 20.271 1.00 94.38 168 GLN A C 1
ATOM 1254 O O . GLN A 1 168 ? -8.659 15.711 21.170 1.00 94.38 168 GLN A O 1
ATOM 1259 N N . SER A 1 169 ? -9.843 14.486 19.707 1.00 94.88 169 SER A N 1
ATOM 1260 C CA . SER A 1 169 ? -11.148 15.034 20.103 1.00 94.88 169 SER A CA 1
ATOM 1261 C C . SER A 1 169 ? -11.521 14.699 21.552 1.00 94.88 169 SER A C 1
ATOM 1263 O O . SER A 1 169 ? -12.152 15.509 22.225 1.00 94.88 169 SER A O 1
ATOM 1265 N N . LEU A 1 170 ? -11.055 13.550 22.052 1.00 94.50 170 LEU A N 1
ATOM 1266 C CA . LEU A 1 170 ? -11.179 13.139 23.452 1.00 94.50 170 LEU A CA 1
ATOM 1267 C C . LEU A 1 170 ? -10.093 13.747 24.357 1.00 94.50 170 LEU A C 1
ATOM 1269 O O . LEU A 1 170 ? -10.067 13.490 25.557 1.00 94.50 170 LEU A O 1
ATOM 1273 N N . GLY A 1 171 ? -9.166 14.532 23.799 1.00 94.94 171 GLY A N 1
ATOM 1274 C CA . GLY A 1 171 ? -8.064 15.131 24.544 1.00 94.94 171 GLY A CA 1
ATOM 1275 C C . GLY A 1 171 ? -7.041 14.120 25.065 1.00 94.94 171 GLY A C 1
ATOM 1276 O O . GLY A 1 171 ? -6.313 14.443 26.001 1.00 94.94 171 GLY A O 1
ATOM 1277 N N . LEU A 1 172 ? -6.961 12.914 24.490 1.00 94.50 172 LEU A N 1
ATOM 1278 C CA . LEU A 1 172 ? -6.033 11.850 24.903 1.00 94.50 172 LEU A CA 1
ATOM 1279 C C . LEU A 1 172 ? -4.652 11.997 24.250 1.00 94.50 172 LEU A C 1
ATOM 1281 O O . LEU A 1 172 ? -3.624 11.656 24.832 1.00 94.50 172 LEU A O 1
ATOM 1285 N N . CYS A 1 173 ? -4.591 12.521 23.033 1.00 92.62 173 CYS A N 1
ATOM 1286 C CA . CYS A 1 173 ? -3.328 12.703 22.332 1.00 92.62 173 CYS A CA 1
ATOM 1287 C C . CYS A 1 173 ? -3.304 14.012 21.553 1.00 92.62 173 CYS A C 1
ATOM 1289 O O . CYS A 1 173 ? -4.333 14.634 21.301 1.00 92.62 173 CYS A O 1
ATOM 1291 N N . HIS A 1 174 ? -2.106 14.447 21.187 1.00 90.69 174 HIS A N 1
ATOM 1292 C CA . HIS A 1 174 ? -1.915 15.557 20.265 1.00 90.69 174 HIS A CA 1
ATOM 1293 C C . HIS A 1 174 ? -0.763 15.259 19.312 1.00 90.69 174 HIS A C 1
ATOM 1295 O O . HIS A 1 174 ? 0.060 14.366 19.543 1.00 90.69 174 HIS A O 1
ATOM 1301 N N . ARG A 1 175 ? -0.697 16.014 18.214 1.00 88.38 175 ARG A N 1
ATOM 1302 C CA . ARG A 1 175 ? 0.368 15.863 17.227 1.00 88.38 175 ARG A CA 1
ATOM 1303 C C . ARG A 1 175 ? 1.714 16.191 17.873 1.00 88.38 175 ARG A C 1
ATOM 1305 O O . ARG A 1 175 ? 1.891 17.269 18.423 1.00 88.38 175 ARG A O 1
ATOM 1312 N N . ARG A 1 176 ? 2.688 15.289 17.731 1.00 84.06 176 ARG A N 1
ATOM 1313 C CA . ARG A 1 176 ? 4.040 15.464 18.287 1.00 84.06 176 ARG A CA 1
ATOM 1314 C C . ARG A 1 176 ? 4.748 16.722 17.775 1.00 84.06 176 ARG A C 1
ATOM 1316 O O . ARG A 1 176 ? 5.499 17.350 18.510 1.00 84.06 176 ARG A O 1
ATOM 1323 N N . PHE A 1 177 ? 4.560 17.034 16.495 1.00 81.56 177 PHE A N 1
ATOM 1324 C CA . PHE A 1 177 ? 5.145 18.204 15.849 1.00 81.56 177 PHE A CA 1
ATOM 1325 C C . PHE A 1 177 ? 4.033 19.167 15.474 1.00 81.56 177 PHE A C 1
ATOM 1327 O O . PHE A 1 177 ? 3.383 19.000 14.439 1.00 81.56 177 PHE A O 1
ATOM 1334 N N . ASP A 1 178 ? 3.810 20.140 16.346 1.00 80.44 178 ASP A N 1
ATOM 1335 C CA . ASP A 1 178 ? 2.898 21.239 16.065 1.00 80.44 178 ASP A CA 1
ATOM 1336 C C . ASP A 1 178 ? 3.524 22.252 15.089 1.00 80.44 178 ASP A C 1
ATOM 1338 O O . ASP A 1 178 ? 4.711 22.163 14.753 1.00 80.44 178 ASP A O 1
ATOM 1342 N N . PHE A 1 179 ? 2.738 23.224 14.634 1.00 79.69 179 PHE A N 1
ATOM 1343 C CA . PHE A 1 179 ? 3.169 24.257 13.697 1.00 79.69 179 PHE A CA 1
ATOM 1344 C C . PHE A 1 179 ? 4.442 24.979 14.158 1.00 79.69 179 PHE A C 1
ATOM 1346 O O . PHE A 1 179 ? 5.353 25.170 13.357 1.00 79.69 179 PHE A O 1
ATOM 1353 N N . GLU A 1 180 ? 4.562 25.295 15.449 1.00 81.12 180 GLU A N 1
ATOM 1354 C CA . GLU A 1 180 ? 5.753 25.944 16.015 1.00 81.12 180 GLU A CA 1
ATOM 1355 C C . GLU A 1 180 ? 7.019 25.092 15.852 1.00 81.12 180 GLU A C 1
ATOM 1357 O O . GLU A 1 180 ? 8.079 25.586 15.468 1.00 81.12 180 GLU A O 1
ATOM 1362 N N . HIS A 1 181 ? 6.905 23.781 16.067 1.00 82.81 181 HIS A N 1
ATOM 1363 C CA . HIS A 1 181 ? 8.022 22.849 15.925 1.00 82.81 181 HIS A CA 1
ATOM 1364 C C . HIS A 1 181 ? 8.420 22.677 14.460 1.00 82.81 181 HIS A C 1
ATOM 1366 O O . HIS A 1 181 ? 9.603 22.541 14.150 1.00 82.81 181 HIS A O 1
ATOM 1372 N N . LEU A 1 182 ? 7.441 22.700 13.552 1.00 84.81 182 LEU A N 1
ATOM 1373 C CA . LEU A 1 182 ? 7.690 22.682 12.115 1.00 84.81 182 LEU A CA 1
ATOM 1374 C C . LEU A 1 182 ? 8.376 23.973 11.664 1.00 84.81 182 LEU A C 1
ATOM 1376 O O . LEU A 1 182 ? 9.382 23.900 10.961 1.00 84.81 182 LEU A O 1
ATOM 1380 N N . ALA A 1 183 ? 7.896 25.132 12.116 1.00 83.69 183 ALA A N 1
ATOM 1381 C CA . ALA A 1 183 ? 8.521 26.421 11.847 1.00 83.69 183 ALA A CA 1
ATOM 1382 C C . ALA A 1 183 ? 9.964 26.456 12.368 1.00 83.69 183 ALA A C 1
ATOM 1384 O O . ALA A 1 183 ? 10.865 26.874 11.647 1.00 83.69 183 ALA A O 1
ATOM 1385 N N . MET A 1 184 ? 10.214 25.927 13.569 1.00 85.81 184 MET A N 1
ATOM 1386 C CA . MET A 1 184 ? 11.562 25.832 14.127 1.00 85.81 184 MET A CA 1
ATOM 1387 C C . MET A 1 184 ? 12.451 24.854 13.347 1.00 85.81 184 MET A C 1
ATOM 1389 O O . MET A 1 184 ? 13.605 25.173 13.076 1.00 85.81 184 MET A O 1
ATOM 1393 N N . ALA A 1 185 ? 11.931 23.697 12.923 1.00 84.25 185 ALA A N 1
ATOM 1394 C CA . ALA A 1 185 ? 12.672 22.743 12.095 1.00 84.25 185 ALA A CA 1
ATOM 1395 C C . ALA A 1 185 ? 13.100 23.363 10.754 1.00 84.25 185 ALA A C 1
ATOM 1397 O O . ALA A 1 185 ? 14.256 23.232 10.352 1.00 84.25 185 ALA A O 1
ATOM 1398 N N . TRP A 1 186 ? 12.192 24.074 10.082 1.00 88.50 186 TRP A N 1
ATOM 1399 C CA . TRP A 1 186 ? 12.501 24.788 8.842 1.00 88.50 186 TRP A CA 1
ATOM 1400 C C . TRP A 1 186 ? 13.399 26.009 9.079 1.00 88.50 186 TRP A C 1
ATOM 1402 O O . TRP A 1 186 ? 14.304 26.254 8.286 1.00 88.50 186 TRP A O 1
ATOM 1412 N N . GLY A 1 187 ? 13.245 26.712 10.203 1.00 86.75 187 GLY A N 1
ATOM 1413 C CA . GLY A 1 187 ? 14.153 27.780 10.625 1.00 86.75 187 GLY A CA 1
ATOM 1414 C C . GLY A 1 187 ? 15.588 27.282 10.818 1.00 86.75 187 GLY A C 1
ATOM 1415 O O . GLY A 1 187 ? 16.524 27.908 10.328 1.00 86.75 187 GLY A O 1
ATOM 1416 N N . ILE A 1 188 ? 15.769 26.109 11.439 1.00 87.88 188 ILE A N 1
ATOM 1417 C CA . ILE A 1 188 ? 17.079 25.451 11.570 1.00 87.88 188 ILE A CA 1
ATOM 1418 C C . ILE A 1 188 ? 17.680 25.165 10.193 1.00 87.88 188 ILE A C 1
ATOM 1420 O O . ILE A 1 188 ? 18.861 25.424 9.992 1.00 87.88 188 ILE A O 1
ATOM 1424 N N . VAL A 1 189 ? 16.890 24.661 9.240 1.00 83.25 189 VAL A N 1
ATOM 1425 C CA . VAL A 1 189 ? 17.355 24.409 7.865 1.00 83.25 189 VAL A CA 1
ATOM 1426 C C . VAL A 1 189 ? 17.847 25.699 7.210 1.00 83.25 189 VAL A C 1
ATOM 1428 O O . VAL A 1 189 ? 18.946 25.713 6.659 1.00 83.25 189 VAL A O 1
ATOM 1431 N N . VAL A 1 190 ? 17.065 26.779 7.293 1.00 86.56 190 VAL A N 1
ATOM 1432 C CA . VAL A 1 190 ? 17.418 28.077 6.698 1.00 86.56 190 VAL A CA 1
ATOM 1433 C C . VAL A 1 190 ? 18.703 28.621 7.310 1.00 86.56 190 VAL A C 1
ATOM 1435 O O . VAL A 1 190 ? 19.612 28.997 6.576 1.00 86.56 190 VAL A O 1
ATOM 1438 N N . VAL A 1 191 ? 18.827 28.607 8.638 1.00 88.69 191 VAL A N 1
ATOM 1439 C CA . VAL A 1 191 ? 20.038 29.090 9.315 1.00 88.69 191 VAL A CA 1
ATOM 1440 C C . VAL A 1 191 ? 21.239 28.204 8.983 1.00 88.69 191 VAL A C 1
ATOM 1442 O O . VAL A 1 191 ? 22.306 28.722 8.692 1.00 88.69 191 VAL A O 1
ATOM 1445 N N . ALA A 1 192 ? 21.084 26.881 8.981 1.00 83.31 192 ALA A N 1
ATOM 1446 C CA . ALA A 1 192 ? 22.187 25.940 8.800 1.00 83.31 192 ALA A CA 1
ATOM 1447 C C . ALA A 1 192 ? 22.697 25.851 7.351 1.00 83.31 192 ALA A C 1
ATOM 1449 O O . ALA A 1 192 ? 23.896 25.691 7.135 1.00 83.31 192 ALA A O 1
ATOM 1450 N N . ALA A 1 193 ? 21.799 25.930 6.365 1.00 80.12 193 ALA A N 1
ATOM 1451 C CA . ALA A 1 193 ? 22.119 25.743 4.948 1.00 80.12 193 ALA A CA 1
ATOM 1452 C C . ALA A 1 193 ? 22.155 27.056 4.150 1.00 80.12 193 ALA A C 1
ATOM 1454 O O . ALA A 1 193 ? 22.826 27.124 3.120 1.00 80.12 193 ALA A O 1
ATOM 1455 N N . GLY A 1 194 ? 21.457 28.094 4.619 1.00 81.25 194 GLY A N 1
ATOM 1456 C CA . GLY A 1 194 ? 21.312 29.378 3.932 1.00 81.25 194 GLY A CA 1
ATOM 1457 C C . GLY A 1 194 ? 22.643 30.061 3.617 1.00 81.25 194 GLY A C 1
ATOM 1458 O O . GLY A 1 194 ? 22.844 30.434 2.464 1.00 81.25 194 GLY A O 1
ATOM 1459 N N . PRO A 1 195 ? 23.595 30.170 4.563 1.00 84.50 195 PRO A N 1
ATOM 1460 C CA . PRO A 1 195 ? 24.892 30.783 4.284 1.00 84.50 195 PRO A CA 1
ATOM 1461 C C . PRO A 1 195 ? 25.707 30.002 3.260 1.00 84.50 195 PRO A C 1
ATOM 1463 O O . PRO A 1 195 ? 26.258 30.605 2.350 1.00 84.50 195 PRO A O 1
ATOM 1466 N N . ALA A 1 196 ? 25.748 28.668 3.355 1.00 76.75 196 ALA A N 1
ATOM 1467 C CA . ALA A 1 196 ? 26.462 27.836 2.385 1.00 76.75 196 ALA A CA 1
ATOM 1468 C C . ALA A 1 196 ? 25.872 27.985 0.974 1.00 76.75 196 ALA A C 1
ATOM 1470 O O . ALA A 1 196 ? 26.614 28.091 0.002 1.00 76.75 196 ALA A O 1
ATOM 1471 N N . TRP A 1 197 ? 24.541 28.047 0.870 1.00 81.25 197 TRP A N 1
ATOM 1472 C CA . TRP A 1 197 ? 23.843 28.312 -0.388 1.00 81.25 197 TRP A CA 1
ATOM 1473 C C . TRP A 1 197 ? 24.124 29.718 -0.921 1.00 81.25 197 TRP A C 1
ATOM 1475 O O . TRP A 1 197 ? 24.416 29.863 -2.103 1.00 81.25 197 TRP A O 1
ATOM 1485 N N . LEU A 1 198 ? 24.099 30.742 -0.067 1.00 79.94 198 LEU A N 1
ATOM 1486 C CA . LEU A 1 198 ? 24.409 32.118 -0.453 1.00 79.94 198 LEU A CA 1
ATOM 1487 C C . LEU A 1 198 ? 25.856 32.241 -0.947 1.00 79.94 198 LEU A C 1
ATOM 1489 O O . LEU A 1 198 ? 26.086 32.771 -2.027 1.00 79.94 198 LEU A O 1
ATOM 1493 N N . ILE A 1 199 ? 26.816 31.680 -0.208 1.00 78.75 199 ILE A N 1
ATOM 1494 C CA . ILE A 1 199 ? 28.235 31.649 -0.585 1.00 78.75 199 ILE A CA 1
ATOM 1495 C C . ILE A 1 199 ? 28.418 30.933 -1.931 1.00 78.75 199 ILE A C 1
ATOM 1497 O O . ILE A 1 199 ? 29.123 31.438 -2.797 1.00 78.75 199 ILE A O 1
ATOM 1501 N N . ALA A 1 200 ? 27.753 29.793 -2.139 1.00 70.69 200 ALA A N 1
ATOM 1502 C CA . ALA A 1 200 ? 27.838 29.048 -3.393 1.00 70.69 200 ALA A CA 1
ATOM 1503 C C . ALA A 1 200 ? 27.191 29.773 -4.588 1.00 70.69 200 ALA A C 1
ATOM 1505 O O . ALA A 1 200 ? 27.626 29.567 -5.715 1.00 70.69 200 ALA A O 1
ATOM 1506 N N . ASN A 1 201 ? 26.167 30.608 -4.368 1.00 72.75 201 ASN A N 1
ATOM 1507 C CA . ASN A 1 201 ? 25.547 31.407 -5.435 1.00 72.75 201 ASN A CA 1
ATOM 1508 C C . ASN A 1 201 ? 26.319 32.687 -5.758 1.00 72.75 201 ASN A C 1
ATOM 1510 O O . ASN A 1 201 ? 26.267 33.153 -6.892 1.00 72.75 201 ASN A O 1
ATOM 1514 N N . LEU A 1 202 ? 26.996 33.266 -4.765 1.00 71.81 202 LEU A N 1
ATOM 1515 C CA . LEU A 1 202 ? 27.844 34.445 -4.941 1.00 71.81 202 LEU A CA 1
ATOM 1516 C C . LEU A 1 202 ? 29.239 34.084 -5.472 1.00 71.81 202 LEU A C 1
ATOM 1518 O O . LEU A 1 202 ? 29.935 34.953 -5.987 1.00 71.81 202 LEU A O 1
ATOM 1522 N N . GLY A 1 203 ? 29.649 32.818 -5.351 1.00 64.62 203 GLY A N 1
ATOM 1523 C CA . GLY A 1 203 ? 30.871 32.306 -5.958 1.00 64.62 203 GLY A CA 1
ATOM 1524 C C . GLY A 1 203 ? 30.775 32.291 -7.484 1.00 64.62 203 GLY A C 1
ATOM 1525 O O . GLY A 1 203 ? 29.750 31.911 -8.054 1.00 64.62 203 GLY A O 1
ATOM 1526 N N . GLY A 1 204 ? 31.851 32.698 -8.156 1.00 57.16 204 GLY A N 1
ATOM 1527 C CA . GLY A 1 204 ? 31.929 32.628 -9.610 1.00 57.16 204 GLY A CA 1
ATOM 1528 C C . GLY A 1 204 ? 31.847 31.179 -10.117 1.00 57.16 204 GLY A C 1
ATOM 1529 O O . GLY A 1 204 ? 32.332 30.250 -9.472 1.00 57.16 204 GLY A O 1
ATOM 1530 N N . ARG A 1 205 ? 31.219 30.974 -11.282 1.00 55.91 205 ARG A N 1
ATOM 1531 C CA . ARG A 1 205 ? 31.113 29.659 -11.937 1.00 55.91 205 ARG A CA 1
ATOM 1532 C C . ARG A 1 205 ? 32.377 29.400 -12.760 1.00 55.91 205 ARG A C 1
ATOM 1534 O O . ARG A 1 205 ? 32.686 30.206 -13.629 1.00 55.91 205 ARG A O 1
ATOM 1541 N N . SER A 1 206 ? 33.079 28.294 -12.506 1.00 55.16 206 SER A N 1
ATOM 1542 C CA . SER A 1 206 ? 34.234 27.865 -13.305 1.00 55.16 206 SER A CA 1
ATOM 1543 C C . SER A 1 206 ? 33.958 26.547 -14.031 1.00 55.16 206 SER A C 1
ATOM 1545 O O . SER A 1 206 ? 33.321 25.637 -13.491 1.00 55.16 206 SER A O 1
ATOM 1547 N N . ASP A 1 207 ? 34.461 26.448 -15.262 1.00 52.22 207 ASP A N 1
ATOM 1548 C CA . ASP A 1 207 ? 34.375 25.241 -16.093 1.00 52.22 207 ASP A CA 1
ATOM 1549 C C . ASP A 1 207 ? 35.558 24.276 -15.861 1.00 52.22 207 ASP A C 1
ATOM 1551 O O . ASP A 1 207 ? 35.581 23.183 -16.433 1.00 52.22 207 ASP A O 1
ATOM 1555 N N . ASP A 1 208 ? 36.533 24.648 -15.015 1.00 51.19 208 ASP A N 1
ATOM 1556 C CA . ASP A 1 208 ? 37.714 23.835 -14.701 1.00 51.19 208 ASP A CA 1
ATOM 1557 C C . ASP A 1 208 ? 37.497 22.962 -13.439 1.00 51.19 208 ASP A C 1
ATOM 1559 O O . ASP A 1 208 ? 37.325 23.484 -12.330 1.00 51.19 208 ASP A O 1
ATOM 1563 N N . PRO A 1 209 ? 37.512 21.617 -13.551 1.00 52.69 209 PRO A N 1
ATOM 1564 C CA . PRO A 1 209 ? 37.293 20.716 -12.420 1.00 52.69 209 PRO A CA 1
ATOM 1565 C C . PRO A 1 209 ? 38.327 20.820 -11.289 1.00 52.69 209 PRO A C 1
ATOM 1567 O O . PRO A 1 209 ? 38.022 20.394 -10.172 1.00 52.69 209 PRO A O 1
ATOM 1570 N N . SER A 1 210 ? 39.543 21.331 -11.533 1.00 53.62 210 SER A N 1
ATOM 1571 C CA . SER A 1 210 ? 40.567 21.441 -10.478 1.00 53.62 210 SER A CA 1
ATOM 1572 C C . SER A 1 210 ? 40.292 22.549 -9.462 1.00 53.62 210 SER A C 1
ATOM 1574 O O . SER A 1 210 ? 40.727 22.430 -8.314 1.00 53.62 210 SER A O 1
ATOM 1576 N N . ASP A 1 211 ? 39.506 23.561 -9.832 1.00 54.69 211 ASP A N 1
ATOM 1577 C CA . ASP A 1 211 ? 39.160 24.692 -8.957 1.00 54.69 211 ASP A CA 1
ATOM 1578 C C . ASP A 1 211 ? 38.168 24.293 -7.849 1.00 54.69 211 ASP A C 1
ATOM 1580 O O . ASP A 1 211 ? 38.076 24.924 -6.795 1.00 54.69 211 ASP A O 1
ATOM 1584 N N . TRP A 1 212 ? 37.478 23.163 -8.024 1.00 54.12 212 TRP A N 1
ATOM 1585 C CA . TRP A 1 212 ? 36.608 22.563 -7.009 1.00 54.12 212 TRP A CA 1
ATOM 1586 C C . TRP A 1 212 ? 37.386 21.895 -5.863 1.00 54.12 212 TRP A C 1
ATOM 1588 O O . TRP A 1 212 ? 36.803 21.563 -4.831 1.00 54.12 212 TRP A O 1
ATOM 1598 N N . GLY A 1 213 ? 38.696 21.677 -6.033 1.00 53.50 213 GLY A N 1
ATOM 1599 C CA . GLY A 1 213 ? 39.546 20.958 -5.081 1.00 53.50 213 GLY A CA 1
ATOM 1600 C C . GLY A 1 213 ? 39.995 21.771 -3.865 1.00 53.50 213 GLY A C 1
ATOM 1601 O O . GLY A 1 213 ? 40.684 21.229 -2.997 1.00 53.50 213 GLY A O 1
ATOM 1602 N N . SER A 1 214 ? 39.640 23.055 -3.789 1.00 67.38 214 SER A N 1
ATOM 1603 C CA . SER A 1 214 ? 40.058 23.913 -2.685 1.00 67.38 214 SER A CA 1
ATOM 1604 C C . SER A 1 214 ? 39.387 23.526 -1.363 1.00 67.38 214 SER A C 1
ATOM 1606 O O . SER A 1 214 ? 38.250 23.047 -1.318 1.00 67.38 214 SER A O 1
ATOM 1608 N N . LEU A 1 215 ? 40.094 23.736 -0.246 1.00 65.62 215 LEU A N 1
ATOM 1609 C CA . LEU A 1 215 ? 39.578 23.380 1.077 1.00 65.62 215 LEU A CA 1
ATOM 1610 C C . LEU A 1 215 ? 38.284 24.145 1.402 1.00 65.62 215 LEU A C 1
ATOM 1612 O O . LEU A 1 215 ? 37.374 23.565 1.987 1.00 65.62 215 LEU A O 1
ATOM 1616 N N . GLY A 1 216 ? 38.168 25.415 1.005 1.00 66.50 216 GLY A N 1
ATOM 1617 C CA . GLY A 1 216 ? 36.947 26.196 1.209 1.00 66.50 216 GLY A CA 1
ATOM 1618 C C . GLY A 1 216 ? 35.766 25.683 0.388 1.00 66.50 216 GLY A C 1
ATOM 1619 O O . GLY A 1 216 ? 34.679 25.506 0.942 1.00 66.50 216 GLY A O 1
ATOM 1620 N N . ASN A 1 217 ? 35.993 25.352 -0.887 1.00 67.25 217 ASN A N 1
ATOM 1621 C CA . ASN A 1 217 ? 34.971 24.796 -1.779 1.00 67.25 217 ASN A CA 1
ATOM 1622 C C . ASN A 1 217 ? 34.469 23.432 -1.273 1.00 67.25 217 ASN A C 1
ATOM 1624 O O . ASN A 1 217 ? 33.260 23.192 -1.223 1.00 67.25 217 ASN A O 1
ATOM 1628 N N . LEU A 1 218 ? 35.371 22.574 -0.780 1.00 69.44 218 LEU A N 1
ATOM 1629 C CA . LEU A 1 218 ? 35.013 21.301 -0.143 1.00 69.44 218 LEU A CA 1
ATOM 1630 C C . LEU A 1 218 ? 34.173 21.488 1.130 1.00 69.44 218 LEU A C 1
ATOM 1632 O O . LEU A 1 218 ? 33.203 20.757 1.341 1.00 69.44 218 LEU A O 1
ATOM 1636 N N . LEU A 1 219 ? 34.518 22.462 1.979 1.00 74.75 219 LEU A N 1
ATOM 1637 C CA . LEU A 1 219 ? 33.782 22.742 3.217 1.00 74.75 219 LEU A CA 1
ATOM 1638 C C . LEU A 1 219 ? 32.375 23.294 2.937 1.00 74.75 219 LEU A C 1
ATOM 1640 O O . LEU A 1 219 ? 31.417 22.859 3.579 1.00 74.75 219 LEU A O 1
ATOM 1644 N N . VAL A 1 220 ? 32.226 24.184 1.950 1.00 74.50 220 VAL A N 1
ATOM 1645 C CA . VAL A 1 220 ? 30.912 24.680 1.500 1.00 74.50 220 VAL A CA 1
ATOM 1646 C C . VAL A 1 220 ? 30.092 23.559 0.861 1.00 74.50 220 VAL A C 1
ATOM 1648 O O . VAL A 1 220 ? 28.914 23.405 1.184 1.00 74.50 220 VAL A O 1
ATOM 1651 N N . GLY A 1 221 ? 30.711 22.712 0.034 1.00 70.12 221 GLY A N 1
ATOM 1652 C CA . GLY A 1 221 ? 30.066 21.525 -0.529 1.00 70.12 221 GLY A CA 1
ATOM 1653 C C . GLY A 1 221 ? 29.551 20.566 0.551 1.00 70.12 221 GLY A C 1
ATOM 1654 O O . GLY A 1 221 ? 28.409 20.106 0.489 1.00 70.12 221 GLY A O 1
ATOM 1655 N N . LEU A 1 222 ? 30.344 20.313 1.597 1.00 75.38 222 LEU A N 1
ATOM 1656 C CA . LEU A 1 222 ? 29.929 19.491 2.736 1.00 75.38 222 LEU A CA 1
ATOM 1657 C C . LEU A 1 222 ? 28.800 20.147 3.548 1.00 75.38 222 LEU A C 1
ATOM 1659 O O . LEU A 1 222 ? 27.874 19.456 3.988 1.00 75.38 222 LEU A O 1
ATOM 1663 N N . ALA A 1 223 ? 28.837 21.471 3.717 1.00 76.69 223 ALA A N 1
ATOM 1664 C CA . ALA A 1 223 ? 27.767 22.227 4.363 1.00 76.69 223 ALA A CA 1
ATOM 1665 C C . ALA A 1 223 ? 26.450 22.139 3.568 1.00 76.69 223 ALA A C 1
ATOM 1667 O O . ALA A 1 223 ? 25.397 21.903 4.159 1.00 76.69 223 ALA A O 1
ATOM 1668 N N . LEU A 1 224 ? 26.504 22.215 2.234 1.00 75.56 224 LEU A N 1
ATOM 1669 C CA . LEU A 1 224 ? 25.345 22.032 1.353 1.00 75.56 224 LEU A CA 1
ATOM 1670 C C . LEU A 1 224 ? 24.779 20.608 1.410 1.00 75.56 224 LEU A C 1
ATOM 1672 O O . LEU A 1 224 ? 23.564 20.438 1.514 1.00 75.56 224 LEU A O 1
ATOM 1676 N N . LEU A 1 225 ? 25.635 19.580 1.402 1.00 72.31 225 LEU A N 1
ATOM 1677 C CA . LEU A 1 225 ? 25.203 18.187 1.581 1.00 72.31 225 LEU A CA 1
ATOM 1678 C C . LEU A 1 225 ? 24.524 17.975 2.940 1.00 72.31 225 LEU A C 1
ATOM 1680 O O . LEU A 1 225 ? 23.490 17.309 3.027 1.00 72.31 225 LEU A O 1
ATOM 1684 N N . THR A 1 226 ? 25.072 18.580 3.994 1.00 80.44 226 THR A N 1
ATOM 1685 C CA . THR A 1 226 ? 24.476 18.558 5.336 1.00 80.44 226 THR A CA 1
ATOM 1686 C C . THR A 1 226 ? 23.131 19.289 5.351 1.00 80.44 226 THR A C 1
ATOM 1688 O O . THR A 1 226 ? 22.156 18.776 5.899 1.00 80.44 226 THR A O 1
ATOM 1691 N N . GLY A 1 227 ? 23.037 20.439 4.679 1.00 76.50 227 GLY A N 1
ATOM 1692 C CA . GLY A 1 227 ? 21.790 21.172 4.472 1.00 76.50 227 GLY A CA 1
ATOM 1693 C C . GLY A 1 227 ? 20.726 20.340 3.753 1.00 76.50 227 GLY A C 1
ATOM 1694 O O . GLY A 1 227 ? 19.585 20.282 4.205 1.00 76.50 227 GLY A O 1
ATOM 1695 N N . LEU A 1 228 ? 21.096 19.610 2.697 1.00 74.75 228 LEU A N 1
ATOM 1696 C CA . LEU A 1 228 ? 20.188 18.707 1.984 1.00 74.75 228 LEU A CA 1
ATOM 1697 C C . LEU A 1 228 ? 19.682 17.570 2.887 1.00 74.75 228 LEU A C 1
ATOM 1699 O O . LEU A 1 228 ? 18.497 17.229 2.852 1.00 74.75 228 LEU A O 1
ATOM 1703 N N . ALA A 1 229 ? 20.553 17.012 3.733 1.00 74.81 229 ALA A N 1
ATOM 1704 C CA . ALA A 1 229 ? 20.158 16.020 4.731 1.00 74.81 229 ALA A CA 1
ATOM 1705 C C . ALA A 1 229 ? 19.177 16.607 5.764 1.00 74.81 229 ALA A C 1
ATOM 1707 O O . ALA A 1 229 ? 18.191 15.952 6.109 1.00 74.81 229 ALA A O 1
ATOM 1708 N N . LEU A 1 230 ? 19.390 17.852 6.208 1.00 79.19 230 LEU A N 1
ATOM 1709 C CA . LEU A 1 230 ? 18.474 18.566 7.104 1.00 79.19 230 LEU A CA 1
ATOM 1710 C C . LEU A 1 230 ? 17.120 18.857 6.444 1.00 79.19 230 LEU A C 1
ATOM 1712 O O . LEU A 1 230 ? 16.093 18.652 7.087 1.00 79.19 230 LEU A O 1
ATOM 1716 N N . VAL A 1 231 ? 17.091 19.253 5.167 1.00 77.88 231 VAL A N 1
ATOM 1717 C CA . VAL A 1 231 ? 15.849 19.419 4.385 1.00 77.88 231 VAL A CA 1
ATOM 1718 C C . VAL A 1 231 ? 15.083 18.098 4.309 1.00 77.88 231 VAL A C 1
ATOM 1720 O O . VAL A 1 231 ? 13.878 18.057 4.562 1.00 77.88 231 VAL A O 1
ATOM 1723 N N . TRP A 1 232 ? 15.770 16.996 3.993 1.00 80.56 232 TRP A N 1
ATOM 1724 C CA . TRP A 1 232 ? 15.155 15.669 3.950 1.00 80.56 232 TRP A CA 1
ATOM 1725 C C . TRP A 1 232 ? 14.581 15.260 5.317 1.00 80.56 232 TRP A C 1
ATOM 1727 O O . TRP A 1 232 ? 13.460 14.743 5.401 1.00 80.56 232 TRP A O 1
ATOM 1737 N N . LEU A 1 233 ? 15.310 15.547 6.399 1.00 76.62 233 LEU A N 1
ATOM 1738 C CA . LEU A 1 233 ? 14.887 15.260 7.767 1.00 76.62 233 LEU A CA 1
ATOM 1739 C C . LEU A 1 233 ? 13.676 16.111 8.184 1.00 76.62 233 LEU A C 1
ATOM 1741 O O . LEU A 1 233 ? 12.678 15.560 8.650 1.00 76.62 233 LEU A O 1
ATOM 1745 N N . ALA A 1 234 ? 13.707 17.423 7.936 1.00 76.12 234 ALA A N 1
ATOM 1746 C CA . ALA A 1 234 ? 12.594 18.341 8.187 1.00 76.12 234 ALA A CA 1
ATOM 1747 C C . ALA A 1 234 ? 11.349 17.970 7.363 1.00 76.12 234 ALA A C 1
ATOM 1749 O O . ALA A 1 234 ? 10.228 17.981 7.877 1.00 76.12 234 ALA A O 1
ATOM 1750 N N . GLY A 1 235 ? 11.530 17.544 6.110 1.00 70.62 235 GLY A N 1
ATOM 1751 C CA . GLY A 1 235 ? 10.454 17.018 5.270 1.00 70.62 235 GLY A CA 1
ATOM 1752 C C . GLY A 1 235 ? 9.848 15.721 5.816 1.00 70.62 235 GLY A C 1
ATOM 1753 O O . GLY A 1 235 ? 8.632 15.526 5.748 1.00 70.62 235 GLY A O 1
ATOM 1754 N N . THR A 1 236 ? 10.668 14.850 6.406 1.00 72.69 236 THR A N 1
ATOM 1755 C CA . THR A 1 236 ? 10.207 13.620 7.069 1.00 72.69 236 THR A CA 1
ATOM 1756 C C . THR A 1 236 ? 9.406 13.936 8.335 1.00 72.69 236 THR A C 1
ATOM 1758 O O . THR A 1 236 ? 8.330 13.371 8.535 1.00 72.69 236 THR A O 1
ATOM 1761 N N . ILE A 1 237 ? 9.871 14.889 9.148 1.00 76.75 237 ILE A N 1
ATOM 1762 C CA . ILE A 1 237 ? 9.155 15.400 10.329 1.00 76.75 237 ILE A CA 1
ATOM 1763 C C . ILE A 1 237 ? 7.818 16.036 9.919 1.00 76.75 237 ILE A C 1
ATOM 1765 O O . ILE A 1 237 ? 6.781 15.732 10.502 1.00 76.75 237 ILE A O 1
ATOM 1769 N N . SER A 1 238 ? 7.809 16.841 8.855 1.00 74.31 238 SER A N 1
ATOM 1770 C CA . SER A 1 238 ? 6.605 17.524 8.358 1.00 74.31 238 SER A CA 1
ATOM 1771 C C . SER A 1 238 ? 5.515 16.555 7.896 1.00 74.31 238 SER A C 1
ATOM 1773 O O . SER A 1 238 ? 4.325 16.812 8.079 1.00 74.31 238 SER A O 1
ATOM 1775 N N . LYS A 1 239 ? 5.915 15.413 7.326 1.00 68.12 239 LYS A N 1
ATOM 1776 C CA . LYS A 1 239 ? 5.003 14.348 6.878 1.00 68.12 239 LYS A CA 1
ATOM 1777 C C . LYS A 1 239 ? 4.600 13.379 7.992 1.00 68.12 239 LYS A C 1
ATOM 1779 O O . LYS A 1 239 ? 3.714 12.551 7.772 1.00 68.12 239 LYS A O 1
ATOM 1784 N N . SER A 1 240 ? 5.249 13.455 9.153 1.00 68.62 240 SER A N 1
ATOM 1785 C CA . SER A 1 240 ? 4.983 12.585 10.294 1.00 68.62 240 SER A CA 1
ATOM 1786 C C . SER A 1 240 ? 3.683 12.993 10.989 1.00 68.62 240 SER A C 1
ATOM 1788 O O . SER A 1 240 ? 3.527 14.130 11.436 1.00 68.62 240 SER A O 1
ATOM 1790 N N . ASN A 1 241 ? 2.780 12.022 11.132 1.00 71.62 241 ASN A N 1
ATOM 1791 C CA . ASN A 1 241 ? 1.553 12.118 11.929 1.00 71.62 241 ASN A CA 1
ATOM 1792 C C . ASN A 1 241 ? 1.697 11.437 13.299 1.00 71.62 241 ASN A C 1
ATOM 1794 O O . ASN A 1 241 ? 0.698 11.043 13.892 1.00 71.62 241 ASN A O 1
ATOM 1798 N N . ARG A 1 242 ? 2.929 11.292 13.803 1.00 77.44 242 ARG A N 1
ATOM 1799 C CA . ARG A 1 242 ? 3.181 10.747 15.144 1.00 77.44 242 ARG A CA 1
ATOM 1800 C C . ARG A 1 242 ? 2.452 11.559 16.209 1.00 77.44 242 ARG A C 1
ATOM 1802 O O . ARG A 1 242 ? 2.497 12.795 16.180 1.00 77.44 242 ARG A O 1
ATOM 1809 N N . GLN A 1 243 ? 1.814 10.857 17.135 1.00 85.69 243 GLN A N 1
ATOM 1810 C CA . GLN A 1 243 ? 1.138 11.459 18.272 1.00 85.69 243 GLN A CA 1
ATOM 1811 C C . GLN A 1 243 ? 2.048 11.445 19.504 1.00 85.69 243 GLN A C 1
ATOM 1813 O O . GLN A 1 243 ? 3.096 10.798 19.531 1.00 85.69 243 GLN A O 1
ATOM 1818 N N . THR A 1 244 ? 1.667 12.221 20.508 1.00 86.75 244 THR A N 1
ATOM 1819 C CA . THR A 1 244 ? 2.255 12.195 21.846 1.00 86.75 244 THR A CA 1
ATOM 1820 C C . THR A 1 244 ? 1.153 12.368 22.895 1.00 86.75 244 THR A C 1
ATOM 1822 O O . THR A 1 244 ? 0.041 12.810 22.583 1.00 86.75 244 THR A O 1
ATOM 1825 N N . SER A 1 245 ? 1.452 11.981 24.134 1.00 88.44 245 SER A N 1
ATOM 1826 C CA . SER A 1 245 ? 0.494 11.925 25.240 1.00 88.44 245 SER A CA 1
ATOM 1827 C C . SER A 1 245 ? 0.059 13.307 25.721 1.00 88.44 245 SER A C 1
ATOM 1829 O O . SER A 1 245 ? 0.903 14.185 25.918 1.00 88.44 245 SER A O 1
ATOM 1831 N N . THR A 1 246 ? -1.225 13.469 26.036 1.00 92.50 246 THR A N 1
ATOM 1832 C CA . THR A 1 246 ? -1.683 14.473 27.012 1.00 92.50 246 THR A CA 1
ATOM 1833 C C . THR A 1 246 ? -1.638 13.891 28.430 1.00 92.50 246 THR A C 1
ATOM 1835 O O . THR A 1 246 ? -1.346 12.709 28.616 1.00 92.50 246 THR A O 1
ATOM 1838 N N . GLU A 1 247 ? -1.948 14.698 29.447 1.00 92.06 247 GLU A N 1
ATOM 1839 C CA . GLU A 1 247 ? -2.089 14.208 30.826 1.00 92.06 247 GLU A CA 1
ATOM 1840 C C . GLU A 1 247 ? -3.180 13.132 30.939 1.00 92.06 247 GLU A C 1
ATOM 1842 O O . GLU A 1 247 ? -2.937 12.047 31.466 1.00 92.06 247 GLU A O 1
ATOM 1847 N N . ALA A 1 248 ? -4.354 13.402 30.356 1.00 93.19 248 ALA A N 1
ATOM 1848 C CA . ALA A 1 248 ? -5.475 12.469 30.322 1.00 93.19 248 ALA A CA 1
ATOM 1849 C C . ALA A 1 248 ? -5.124 11.185 29.557 1.00 93.19 248 ALA A C 1
ATOM 1851 O O . ALA A 1 248 ? -5.366 10.086 30.049 1.00 93.19 248 ALA A O 1
ATOM 1852 N N . GLY A 1 249 ? -4.471 11.305 28.396 1.00 93.06 249 GLY A N 1
ATOM 1853 C CA . GLY A 1 249 ? -4.034 10.140 27.631 1.00 93.06 249 GLY A CA 1
ATOM 1854 C C . GLY A 1 249 ? -2.980 9.307 28.338 1.00 93.06 249 GLY A C 1
ATOM 1855 O O . GLY A 1 249 ? -2.971 8.092 28.186 1.00 93.06 249 GLY A O 1
ATOM 1856 N N . ARG A 1 250 ? -2.104 9.923 29.139 1.00 93.25 250 ARG A N 1
ATOM 1857 C CA . ARG A 1 250 ? -1.129 9.177 29.940 1.00 93.25 250 ARG A CA 1
ATOM 1858 C C . ARG A 1 250 ? -1.808 8.376 31.044 1.00 93.25 250 ARG A C 1
ATOM 1860 O O . ARG A 1 250 ? -1.437 7.227 31.257 1.00 93.25 250 ARG A O 1
ATOM 1867 N N . ALA A 1 251 ? -2.800 8.962 31.713 1.00 94.06 251 ALA A N 1
ATOM 1868 C CA . ALA A 1 251 ? -3.598 8.260 32.713 1.00 94.06 251 ALA A CA 1
ATOM 1869 C C . ALA A 1 251 ? -4.375 7.089 32.086 1.00 94.06 251 ALA A C 1
ATOM 1871 O O . ALA A 1 251 ? -4.313 5.974 32.603 1.00 94.06 251 ALA A O 1
ATOM 1872 N N . ALA A 1 252 ? -5.016 7.313 30.934 1.00 94.88 252 ALA A N 1
ATOM 1873 C CA . ALA A 1 252 ? -5.715 6.268 30.188 1.00 94.88 252 ALA A CA 1
ATOM 1874 C C . ALA A 1 252 ? -4.756 5.157 29.723 1.00 94.88 252 ALA A C 1
ATOM 1876 O O . ALA A 1 252 ? -5.018 3.978 29.940 1.00 94.88 252 ALA A O 1
ATOM 1877 N N . ALA A 1 253 ? -3.601 5.511 29.152 1.00 93.38 253 ALA A N 1
ATOM 1878 C CA . ALA A 1 253 ? -2.587 4.542 28.745 1.00 93.38 253 ALA A CA 1
ATOM 1879 C C . ALA A 1 253 ? -2.058 3.725 29.934 1.00 93.38 253 ALA A C 1
ATOM 1881 O O . ALA A 1 253 ? -1.911 2.512 29.816 1.00 93.38 253 ALA A O 1
ATOM 1882 N N . ALA A 1 254 ? -1.818 4.352 31.091 1.00 94.81 254 ALA A N 1
ATOM 1883 C CA . ALA A 1 254 ? -1.395 3.645 32.298 1.00 94.81 254 ALA A CA 1
ATOM 1884 C C . ALA A 1 254 ? -2.464 2.645 32.770 1.00 94.81 254 ALA A C 1
ATOM 1886 O O . ALA A 1 254 ? -2.132 1.496 33.068 1.00 94.81 254 ALA A O 1
ATOM 1887 N N . HIS A 1 255 ? -3.740 3.047 32.779 1.00 96.06 255 HIS A N 1
ATOM 1888 C CA . HIS A 1 255 ? -4.868 2.162 33.092 1.00 96.06 255 HIS A CA 1
ATOM 1889 C C . HIS A 1 255 ? -4.922 0.961 32.142 1.00 96.06 255 HIS A C 1
ATOM 1891 O O . HIS A 1 255 ? -4.897 -0.185 32.589 1.00 96.06 255 HIS A O 1
ATOM 1897 N N . TRP A 1 256 ? -4.886 1.208 30.832 1.00 95.94 256 TRP A N 1
ATOM 1898 C CA . TRP A 1 256 ? -4.928 0.164 29.807 1.00 95.94 256 TRP A CA 1
ATOM 1899 C C . TRP A 1 256 ? -3.714 -0.766 29.819 1.00 95.94 256 TRP A C 1
ATOM 1901 O O . TRP A 1 256 ? -3.852 -1.964 29.581 1.00 95.94 256 TRP A O 1
ATOM 1911 N N . LEU A 1 257 ? -2.527 -0.265 30.161 1.00 93.19 257 LEU A N 1
ATOM 1912 C CA . LEU A 1 257 ? -1.354 -1.109 30.395 1.00 93.19 257 LEU A CA 1
ATOM 1913 C C . LEU A 1 257 ? -1.532 -2.004 31.635 1.00 93.19 257 LEU A C 1
ATOM 1915 O O . LEU A 1 257 ? -1.133 -3.166 31.597 1.00 93.19 257 LEU A O 1
ATOM 1919 N N . GLY A 1 258 ? -2.193 -1.516 32.689 1.00 94.75 258 GLY A N 1
ATOM 1920 C CA . GLY A 1 258 ? -2.602 -2.345 33.828 1.00 94.75 258 GLY A CA 1
ATOM 1921 C C . GLY A 1 258 ? -3.601 -3.437 33.424 1.00 94.75 258 GLY A C 1
ATOM 1922 O O . GLY A 1 258 ? -3.457 -4.597 33.818 1.00 94.75 258 GLY A O 1
ATOM 1923 N N . VAL A 1 259 ? -4.579 -3.110 32.573 1.00 95.19 259 VAL A N 1
ATOM 1924 C CA . VAL A 1 259 ? -5.515 -4.096 31.998 1.00 95.19 259 VAL A CA 1
ATOM 1925 C C . VAL A 1 259 ? -4.779 -5.136 31.154 1.00 95.19 259 VAL A C 1
ATOM 1927 O O . VAL A 1 259 ? -5.021 -6.338 31.294 1.00 95.19 259 VAL A O 1
ATOM 1930 N N . ARG A 1 260 ? -3.826 -4.701 30.322 1.00 92.44 260 ARG A N 1
ATOM 1931 C CA . ARG A 1 260 ? -2.972 -5.585 29.521 1.00 92.44 260 ARG A CA 1
ATOM 1932 C C . ARG A 1 260 ? -2.220 -6.581 30.391 1.00 92.44 260 ARG A C 1
ATOM 1934 O O . ARG A 1 260 ? -2.180 -7.767 30.066 1.00 92.44 260 ARG A O 1
ATOM 1941 N N . ASP A 1 261 ? -1.624 -6.108 31.482 1.00 91.62 261 ASP A N 1
ATOM 1942 C CA . ASP A 1 261 ? -0.868 -6.953 32.402 1.00 91.62 261 ASP A CA 1
ATOM 1943 C C . ASP A 1 261 ? -1.779 -7.941 33.137 1.00 91.62 261 ASP A C 1
ATOM 1945 O O . ASP A 1 261 ? -1.433 -9.121 33.246 1.00 91.62 261 ASP A O 1
ATOM 1949 N N . HIS A 1 262 ? -2.981 -7.515 33.541 1.00 91.75 262 HIS A N 1
ATOM 1950 C CA . HIS A 1 262 ? -3.990 -8.421 34.085 1.00 91.75 262 HIS A CA 1
ATOM 1951 C C . HIS A 1 262 ? -4.372 -9.515 33.072 1.00 91.75 262 HIS A C 1
ATOM 1953 O O . HIS A 1 262 ? -4.223 -10.701 33.368 1.00 91.75 262 HIS A O 1
ATOM 1959 N N . MET A 1 263 ? -4.778 -9.150 31.852 1.00 90.56 263 MET A N 1
ATOM 1960 C CA . MET A 1 263 ? -5.163 -10.112 30.808 1.00 90.56 263 MET A CA 1
ATOM 1961 C C . MET A 1 263 ? -4.025 -11.065 30.425 1.00 90.56 263 MET A C 1
ATOM 1963 O O . MET A 1 263 ? -4.255 -12.257 30.213 1.00 90.56 263 MET A O 1
ATOM 1967 N N . ARG A 1 264 ? -2.783 -10.566 30.378 1.00 88.19 264 ARG A N 1
ATOM 1968 C CA . ARG A 1 264 ? -1.595 -11.394 30.134 1.00 88.19 264 ARG A CA 1
ATOM 1969 C C . ARG A 1 264 ? -1.377 -12.408 31.258 1.00 88.19 264 ARG A C 1
ATOM 1971 O O . ARG A 1 264 ? -1.007 -13.541 30.969 1.00 88.19 264 ARG A O 1
ATOM 1978 N N . SER A 1 265 ? -1.608 -12.018 32.513 1.00 87.06 265 SER A N 1
ATOM 1979 C CA . SER A 1 265 ? -1.429 -12.897 33.678 1.00 87.06 265 SER A CA 1
ATOM 1980 C C . SER A 1 265 ? -2.431 -14.052 33.726 1.00 87.06 265 SER A C 1
ATOM 1982 O O . SER A 1 265 ? -2.080 -15.142 34.171 1.00 87.06 265 SER A O 1
ATOM 1984 N N . VAL A 1 266 ? -3.649 -13.835 33.219 1.00 80.44 266 VAL A N 1
ATOM 1985 C CA . VAL A 1 266 ? -4.696 -14.865 33.141 1.00 80.44 266 VAL A CA 1
ATOM 1986 C C . VAL A 1 266 ? -4.424 -15.846 31.988 1.00 80.44 266 VAL A C 1
ATOM 1988 O O . VAL A 1 266 ? -4.769 -17.017 32.088 1.00 80.44 266 VAL A O 1
ATOM 1991 N N . GLY A 1 267 ? -3.711 -15.416 30.937 1.00 62.38 267 GLY A N 1
ATOM 1992 C CA . GLY A 1 267 ? -3.071 -16.313 29.964 1.00 62.38 267 GLY A CA 1
ATOM 1993 C C . GLY A 1 267 ? -4.001 -16.970 28.938 1.00 62.38 267 GLY A C 1
ATOM 1994 O O . GLY A 1 267 ? -3.623 -17.967 28.328 1.00 62.38 267 GLY A O 1
ATOM 1995 N N . GLU A 1 268 ? -5.205 -16.436 28.721 1.00 79.56 268 GLU A N 1
ATOM 1996 C CA . GLU A 1 268 ? -6.249 -17.152 27.973 1.00 79.56 268 GLU A CA 1
ATOM 1997 C C . GLU A 1 268 ? -6.430 -16.738 26.503 1.00 79.56 268 GLU A C 1
ATOM 1999 O O . GLU A 1 268 ? -7.180 -17.411 25.809 1.00 79.56 268 GLU A O 1
ATOM 2004 N N . PHE A 1 269 ? -5.777 -15.689 25.983 1.00 86.88 269 PHE A N 1
ATOM 2005 C CA . PHE A 1 269 ? -6.168 -15.090 24.688 1.00 86.88 269 PHE A CA 1
ATOM 2006 C C . PHE A 1 269 ? -5.342 -15.496 23.451 1.00 86.88 269 PHE A C 1
ATOM 2008 O O . PHE A 1 269 ? -5.838 -15.360 22.334 1.00 86.88 269 PHE A O 1
ATOM 2015 N N . ASP A 1 270 ? -4.123 -16.019 23.611 1.00 85.88 270 ASP A N 1
ATOM 2016 C CA . ASP A 1 270 ? -3.163 -16.200 22.500 1.00 85.88 270 ASP A CA 1
ATOM 2017 C C . ASP A 1 270 ? -3.662 -17.157 21.394 1.00 85.88 270 ASP A C 1
ATOM 2019 O O . ASP A 1 270 ? -3.577 -16.878 20.190 1.00 85.88 270 ASP A O 1
ATOM 2023 N N . ASP A 1 271 ? -4.278 -18.263 21.815 1.00 87.75 271 ASP A N 1
ATOM 2024 C CA . ASP A 1 271 ? -4.779 -19.330 20.942 1.00 87.75 271 ASP A CA 1
ATOM 2025 C C . ASP A 1 271 ? -6.281 -19.210 20.631 1.00 87.75 271 ASP A C 1
ATOM 2027 O O . ASP A 1 271 ? -6.871 -20.112 20.032 1.00 87.75 271 ASP A O 1
ATOM 2031 N N . LYS A 1 272 ? -6.941 -18.117 21.041 1.00 90.19 272 LYS A N 1
ATOM 2032 C CA . LYS A 1 272 ? -8.384 -17.953 20.812 1.00 90.19 272 LYS A CA 1
ATOM 2033 C C . LYS A 1 272 ? -8.654 -17.519 19.367 1.00 90.19 272 LYS A C 1
ATOM 2035 O O . LYS A 1 272 ? -8.084 -16.522 18.919 1.00 90.19 272 LYS A O 1
ATOM 2040 N N . PRO A 1 273 ? -9.533 -18.225 18.632 1.00 91.06 273 PRO A N 1
ATOM 2041 C CA . PRO A 1 273 ? -9.935 -17.797 17.300 1.00 91.06 273 PRO A CA 1
ATOM 2042 C C . PRO A 1 273 ? -10.871 -16.586 17.353 1.00 91.06 273 PRO A C 1
ATOM 2044 O O . PRO A 1 273 ? -11.566 -16.368 18.347 1.00 91.06 273 PRO A O 1
ATOM 2047 N N . ALA A 1 274 ? -10.960 -15.851 16.244 1.00 90.19 274 ALA A N 1
ATOM 2048 C CA . ALA A 1 274 ? -11.814 -14.674 16.078 1.00 90.19 274 ALA A CA 1
ATOM 2049 C C . ALA A 1 274 ? -13.297 -14.963 16.380 1.00 90.19 274 ALA A C 1
ATOM 2051 O O . ALA A 1 274 ? -13.976 -14.140 16.990 1.00 90.19 274 ALA A O 1
ATOM 2052 N N . ALA A 1 275 ? -13.788 -16.161 16.039 1.00 90.19 275 ALA A N 1
ATOM 2053 C CA . ALA A 1 275 ? -15.161 -16.588 16.332 1.00 90.19 275 ALA A CA 1
ATOM 2054 C C . ALA A 1 275 ? -15.460 -16.700 17.843 1.00 90.19 275 ALA A C 1
ATOM 2056 O O . ALA A 1 275 ? -16.618 -16.671 18.261 1.00 90.19 275 ALA A O 1
ATOM 2057 N N . SER A 1 276 ? -14.428 -16.750 18.695 1.00 90.56 276 SER A N 1
ATOM 2058 C CA . SER A 1 276 ? -14.598 -16.758 20.153 1.00 90.56 276 SER A CA 1
ATOM 2059 C C . SER A 1 276 ? -15.121 -15.430 20.706 1.00 90.56 276 SER A C 1
ATOM 2061 O O . SER A 1 276 ? -15.445 -15.365 21.893 1.00 90.56 276 SER A O 1
ATOM 2063 N N . VAL A 1 277 ? -15.273 -14.394 19.869 1.00 91.25 277 VAL A N 1
ATOM 2064 C CA . VAL A 1 277 ? -15.993 -13.160 20.222 1.00 91.25 277 VAL A CA 1
ATOM 2065 C C . VAL A 1 277 ? -17.410 -13.446 20.722 1.00 91.25 277 VAL A C 1
ATOM 2067 O O . VAL A 1 277 ? -17.911 -12.730 21.576 1.00 91.25 277 VAL A O 1
ATOM 2070 N N . ALA A 1 278 ? -18.038 -14.543 20.286 1.00 87.44 278 ALA A N 1
ATOM 2071 C CA . ALA A 1 278 ? -19.346 -14.952 20.792 1.00 87.44 278 ALA A CA 1
ATOM 2072 C C . ALA A 1 278 ? -19.353 -15.283 22.301 1.00 87.44 278 ALA A C 1
ATOM 2074 O O . ALA A 1 278 ? -20.414 -15.235 22.921 1.00 87.44 278 ALA A O 1
ATOM 2075 N N . ILE A 1 279 ? -18.194 -15.636 22.874 1.00 88.69 279 ILE A N 1
ATOM 2076 C CA . ILE A 1 279 ? -18.021 -15.996 24.291 1.00 88.69 279 ILE A CA 1
ATOM 2077 C C . ILE A 1 279 ? -17.343 -14.859 25.062 1.00 88.69 279 ILE A C 1
ATOM 2079 O O . ILE A 1 279 ? -17.787 -14.499 26.147 1.00 88.69 279 ILE A O 1
ATOM 2083 N N . TRP A 1 280 ? -16.256 -14.312 24.513 1.00 89.81 280 TRP A N 1
ATOM 2084 C CA . TRP A 1 280 ? -15.414 -13.315 25.187 1.00 89.81 280 TRP A CA 1
ATOM 2085 C C . TRP A 1 280 ? -15.865 -11.871 24.958 1.00 89.81 280 TRP A C 1
ATOM 2087 O O . TRP A 1 280 ? -15.468 -10.978 25.714 1.00 89.81 280 TRP A O 1
ATOM 2097 N N . ASP A 1 281 ? -16.704 -11.649 23.944 1.00 90.00 281 ASP A N 1
ATOM 2098 C CA . ASP A 1 281 ? -17.290 -10.353 23.610 1.00 90.00 281 ASP A CA 1
ATOM 2099 C C . ASP A 1 281 ? -16.192 -9.271 23.487 1.00 90.00 281 ASP A C 1
ATOM 2101 O O . ASP A 1 281 ? -15.095 -9.546 22.979 1.00 90.00 281 ASP A O 1
ATOM 2105 N N . ARG A 1 282 ? -16.440 -8.060 23.996 1.00 92.44 282 ARG A N 1
ATOM 2106 C CA . ARG A 1 282 ? -15.485 -6.942 24.024 1.00 92.44 282 ARG A CA 1
ATOM 2107 C C . ARG A 1 282 ? -14.085 -7.303 24.540 1.00 92.44 282 ARG A C 1
ATOM 2109 O O . ARG A 1 282 ? -13.109 -6.726 24.072 1.00 92.44 282 ARG A O 1
ATOM 2116 N N . HIS A 1 283 ? -13.936 -8.269 25.457 1.00 92.56 283 HIS A N 1
ATOM 2117 C CA . HIS A 1 283 ? -12.620 -8.621 26.012 1.00 92.56 283 HIS A CA 1
ATOM 2118 C C . HIS A 1 283 ? -11.674 -9.156 24.934 1.00 92.56 283 HIS A C 1
ATOM 2120 O O . HIS A 1 283 ? -10.483 -8.860 24.979 1.00 92.56 283 HIS A O 1
ATOM 2126 N N . LEU A 1 284 ? -12.192 -9.887 23.937 1.00 93.69 284 LEU A N 1
ATOM 2127 C CA . LEU A 1 284 ? -11.371 -10.358 22.821 1.00 93.69 284 LEU A CA 1
ATOM 2128 C C . LEU A 1 284 ? -10.925 -9.197 21.926 1.00 93.69 284 LEU A C 1
ATOM 2130 O O . LEU A 1 284 ? -9.801 -9.220 21.426 1.00 93.69 284 LEU A O 1
ATOM 2134 N N . ALA A 1 285 ? -11.765 -8.174 21.750 1.00 94.56 285 ALA A N 1
ATOM 2135 C CA . ALA A 1 285 ? -11.410 -6.988 20.975 1.00 94.56 285 ALA A CA 1
ATOM 2136 C C . ALA A 1 285 ? -10.257 -6.223 21.637 1.00 94.56 285 ALA A C 1
ATOM 2138 O O . ALA A 1 285 ? -9.248 -5.951 20.989 1.00 94.56 285 ALA A O 1
ATOM 2139 N N . TYR A 1 286 ? -10.351 -5.970 22.944 1.00 95.06 286 TYR A N 1
ATOM 2140 C CA . TYR A 1 286 ? -9.290 -5.306 23.704 1.00 95.06 286 TYR A CA 1
ATOM 2141 C C . TYR A 1 286 ? -8.020 -6.156 23.825 1.00 95.06 286 TYR A C 1
ATOM 2143 O O . TYR A 1 286 ? -6.916 -5.637 23.673 1.00 95.06 286 TYR A O 1
ATOM 2151 N N . ALA A 1 287 ? -8.143 -7.472 24.021 1.00 93.94 287 ALA A N 1
ATOM 2152 C CA . ALA A 1 287 ? -6.992 -8.371 23.991 1.00 93.94 287 ALA A CA 1
ATOM 2153 C C . ALA A 1 287 ? -6.290 -8.348 22.622 1.00 93.94 287 ALA A C 1
ATOM 2155 O O . ALA A 1 287 ? -5.061 -8.386 22.562 1.00 93.94 287 ALA A O 1
ATOM 2156 N N . THR A 1 288 ? -7.053 -8.241 21.529 1.00 93.44 288 THR A N 1
ATOM 2157 C CA . THR A 1 288 ? -6.503 -8.084 20.174 1.00 93.44 288 THR A CA 1
ATOM 2158 C C . THR A 1 288 ? -5.787 -6.742 20.027 1.00 93.44 288 THR A C 1
ATOM 2160 O O . THR A 1 288 ? -4.637 -6.745 19.606 1.00 93.44 288 THR A O 1
ATOM 2163 N N . ALA A 1 289 ? -6.404 -5.635 20.459 1.00 93.81 289 ALA A N 1
ATOM 2164 C CA . ALA A 1 289 ? -5.819 -4.288 20.409 1.00 93.81 289 ALA A CA 1
ATOM 2165 C C . ALA A 1 289 ? -4.502 -4.157 21.188 1.00 93.81 289 ALA A C 1
ATOM 2167 O O . ALA A 1 289 ? -3.642 -3.368 20.839 1.00 93.81 289 ALA A O 1
ATOM 2168 N N . MET A 1 290 ? -4.328 -4.930 22.260 1.00 92.81 290 MET A N 1
ATOM 2169 C CA . MET A 1 290 ? -3.104 -4.911 23.069 1.00 92.81 290 MET A CA 1
ATOM 2170 C C . MET A 1 290 ? -2.059 -5.953 22.617 1.00 92.81 290 MET A C 1
ATOM 2172 O O . MET A 1 290 ? -1.077 -6.216 23.337 1.00 92.81 290 MET A O 1
ATOM 2176 N N . GLY A 1 291 ? -2.282 -6.593 21.463 1.00 88.94 291 GLY A N 1
ATOM 2177 C CA . GLY A 1 291 ? -1.399 -7.598 20.869 1.00 88.94 291 GLY A CA 1
ATOM 2178 C C . GLY A 1 291 ? -1.323 -8.919 21.645 1.00 88.94 291 GLY A C 1
ATOM 2179 O O . GLY A 1 291 ? -0.288 -9.585 21.632 1.00 88.94 291 GLY A O 1
ATOM 2180 N N . LEU A 1 292 ? -2.375 -9.291 22.386 1.00 91.25 292 LEU A N 1
ATOM 2181 C CA . LEU A 1 292 ? -2.429 -10.531 23.179 1.00 91.25 292 LEU A CA 1
ATOM 2182 C C . LEU A 1 292 ? -3.094 -11.705 22.435 1.00 91.25 292 LEU A C 1
ATOM 2184 O O . LEU A 1 292 ? -2.913 -12.848 22.846 1.00 91.25 292 LEU A O 1
ATOM 2188 N N . ALA A 1 293 ? -3.842 -11.451 21.355 1.00 91.69 293 ALA A N 1
ATOM 2189 C CA . ALA A 1 293 ? -4.609 -12.461 20.614 1.00 91.69 293 ALA A CA 1
ATOM 2190 C C . ALA A 1 293 ? -4.011 -12.755 19.219 1.00 91.69 293 ALA A C 1
ATOM 2192 O O . ALA A 1 293 ? -4.594 -12.423 18.184 1.00 91.69 293 ALA A O 1
ATOM 2193 N N . ARG A 1 294 ? -2.836 -13.403 19.164 1.00 86.75 294 ARG A N 1
ATOM 2194 C CA . ARG A 1 294 ? -2.096 -13.633 17.900 1.00 86.75 294 ARG A CA 1
ATOM 2195 C C . ARG A 1 294 ? -2.862 -14.477 16.882 1.00 86.75 294 ARG A C 1
ATOM 2197 O O . ARG A 1 294 ? -2.670 -14.335 15.674 1.00 86.75 294 ARG A O 1
ATOM 2204 N N . THR A 1 295 ? -3.730 -15.376 17.339 1.00 89.94 295 THR A N 1
ATOM 2205 C CA . THR A 1 295 ? -4.552 -16.199 16.439 1.00 89.94 295 THR A CA 1
ATOM 2206 C C . THR A 1 295 ? -5.593 -15.373 15.683 1.00 89.94 295 THR A C 1
ATOM 2208 O O . THR A 1 295 ? -5.795 -15.621 14.494 1.00 89.94 295 THR A O 1
ATOM 2211 N N . VAL A 1 296 ? -6.161 -14.337 16.307 1.00 89.69 296 VAL A N 1
ATOM 2212 C CA . VAL A 1 296 ? -7.100 -13.408 15.658 1.00 89.69 296 VAL A CA 1
ATOM 2213 C C . VAL A 1 296 ? -6.421 -12.649 14.519 1.00 89.69 296 VAL A C 1
ATOM 2215 O O . VAL A 1 296 ? -6.962 -12.607 13.417 1.00 89.69 296 VAL A O 1
ATOM 2218 N N . GLN A 1 297 ? -5.212 -12.127 14.747 1.00 82.31 297 GLN A N 1
ATOM 2219 C CA . GLN A 1 297 ? -4.439 -11.403 13.727 1.00 82.31 297 GLN A CA 1
ATOM 2220 C C . GLN A 1 297 ? -4.197 -12.265 12.480 1.00 82.31 297 GLN A C 1
ATOM 2222 O O . GLN A 1 297 ? -4.406 -11.822 11.355 1.00 82.31 297 GLN A O 1
ATOM 2227 N N . ARG A 1 298 ? -3.834 -13.5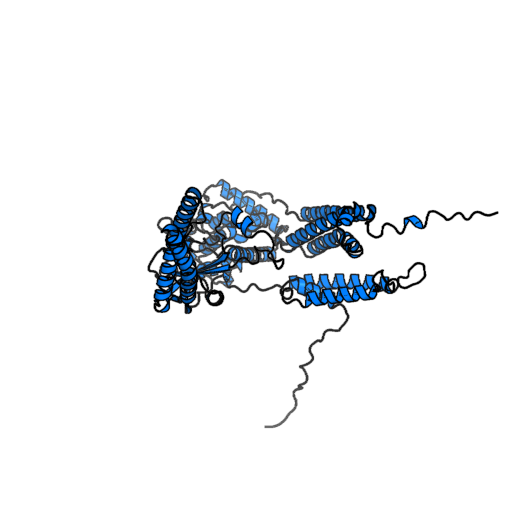41 12.677 1.00 83.94 298 ARG A N 1
ATOM 2228 C CA . ARG A 1 298 ? -3.632 -14.496 11.572 1.00 83.94 298 ARG A CA 1
ATOM 2229 C C . ARG A 1 298 ? -4.922 -14.834 10.824 1.00 83.94 298 ARG A C 1
ATOM 2231 O O . ARG A 1 298 ? -4.865 -15.127 9.634 1.00 83.94 298 ARG A O 1
ATOM 2238 N N . GLN A 1 299 ? -6.057 -14.855 11.521 1.00 87.56 299 GLN A N 1
ATOM 2239 C CA . GLN A 1 299 ? -7.358 -15.199 10.946 1.00 87.56 299 GLN A CA 1
ATOM 2240 C C . GLN A 1 299 ? -8.047 -14.020 10.252 1.00 87.56 299 GLN A C 1
AT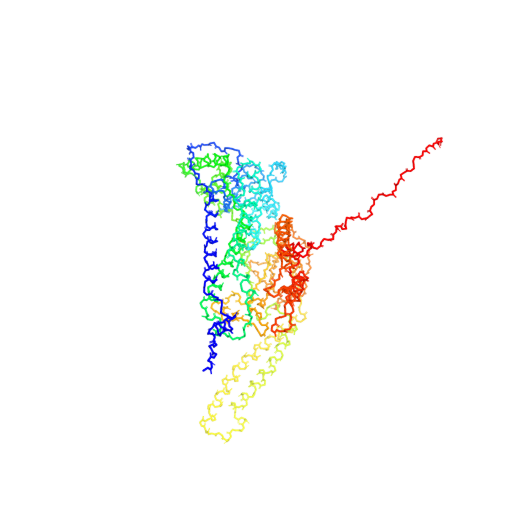OM 2242 O O . GLN A 1 299 ? -8.872 -14.258 9.377 1.00 87.56 299 GLN A O 1
ATOM 2247 N N . LEU A 1 300 ? -7.713 -12.776 10.607 1.00 86.00 300 LEU A N 1
ATOM 2248 C CA . LEU A 1 300 ? -8.251 -11.552 10.005 1.00 86.00 300 LEU A CA 1
ATOM 2249 C C . LEU A 1 300 ? -7.142 -10.748 9.296 1.00 86.00 300 LEU A C 1
ATOM 2251 O O . LEU A 1 300 ? -6.824 -9.637 9.726 1.00 86.00 300 LEU A O 1
ATOM 2255 N N . PRO A 1 301 ? -6.537 -11.275 8.214 1.00 72.31 301 PRO A N 1
ATOM 2256 C CA . PRO A 1 301 ? -5.433 -10.604 7.544 1.00 72.31 301 PRO A CA 1
ATOM 2257 C C . PRO A 1 301 ? -5.938 -9.414 6.713 1.00 72.31 301 PRO A C 1
ATOM 2259 O O . PRO A 1 301 ? -6.273 -9.550 5.535 1.00 72.31 301 PRO A O 1
ATOM 2262 N N . PHE A 1 302 ? -5.915 -8.216 7.298 1.00 73.25 302 PHE A N 1
ATOM 2263 C CA . PHE A 1 302 ? -6.041 -6.933 6.584 1.00 73.25 302 PHE A CA 1
ATOM 2264 C C . PHE A 1 302 ? -4.727 -6.557 5.882 1.00 73.25 302 PHE A C 1
ATOM 2266 O O . PHE A 1 302 ? -4.254 -5.425 5.929 1.00 73.25 302 PHE A O 1
ATOM 2273 N N . GLU A 1 303 ? -4.103 -7.539 5.240 1.00 69.25 303 GLU A N 1
ATOM 2274 C CA . GLU A 1 303 ? -2.779 -7.411 4.652 1.00 69.25 303 GLU A CA 1
ATOM 2275 C C . GLU A 1 303 ? -2.832 -6.888 3.209 1.00 69.25 303 GLU A C 1
ATOM 2277 O O . GLU A 1 303 ? -3.876 -6.817 2.541 1.00 69.25 303 GLU A O 1
ATOM 2282 N N . THR A 1 304 ? -1.644 -6.571 2.693 1.00 63.97 304 THR A N 1
ATOM 2283 C CA . THR A 1 304 ? -1.441 -6.283 1.275 1.00 63.97 304 THR A CA 1
ATOM 2284 C C . THR A 1 304 ? -1.828 -7.488 0.415 1.00 63.97 304 THR A C 1
ATOM 2286 O O . THR A 1 304 ? -1.398 -8.619 0.634 1.00 63.97 304 THR A O 1
ATOM 2289 N N . GLU A 1 305 ? -2.590 -7.233 -0.646 1.00 71.62 305 GLU A N 1
ATOM 2290 C CA . GLU A 1 305 ? -2.997 -8.252 -1.604 1.00 71.62 305 GLU A CA 1
ATOM 2291 C C . GLU A 1 305 ? -1.815 -8.977 -2.246 1.00 71.62 305 GLU A C 1
ATOM 2293 O O . GLU A 1 305 ? -0.960 -8.379 -2.908 1.00 71.62 305 GLU A O 1
ATOM 2298 N N . HIS A 1 306 ? -1.870 -10.305 -2.226 1.00 68.69 306 HIS A N 1
ATOM 2299 C CA . HIS A 1 306 ? -0.911 -11.114 -2.959 1.00 68.69 306 HIS A CA 1
ATOM 2300 C C . HIS A 1 306 ? -1.091 -10.957 -4.485 1.00 68.69 306 HIS A C 1
ATOM 2302 O O . HIS A 1 306 ? -2.187 -11.082 -5.034 1.00 68.69 306 HIS A O 1
ATOM 2308 N N . ASP A 1 307 ? 0.012 -10.756 -5.215 1.00 73.06 307 ASP A N 1
ATOM 2309 C CA . ASP A 1 307 ? -0.044 -10.532 -6.670 1.00 73.06 307 ASP A CA 1
ATOM 2310 C C . ASP A 1 307 ? -0.574 -11.717 -7.487 1.00 73.06 307 ASP A C 1
ATOM 2312 O O . ASP A 1 307 ? -1.231 -11.518 -8.510 1.00 73.06 307 ASP A O 1
ATOM 2316 N N . ARG A 1 308 ? -0.249 -12.952 -7.085 1.00 75.06 308 ARG A N 1
ATOM 2317 C CA . ARG A 1 308 ? -0.545 -14.178 -7.849 1.00 75.06 308 ARG A CA 1
ATOM 2318 C C . ARG A 1 308 ? -1.699 -14.981 -7.280 1.00 75.06 308 ARG A C 1
ATOM 2320 O O . ARG A 1 308 ? -2.184 -15.858 -7.974 1.00 75.06 308 ARG A O 1
ATOM 2327 N N . LYS A 1 309 ? -2.110 -14.731 -6.042 1.00 79.38 309 LYS A N 1
ATOM 2328 C CA . LYS A 1 309 ? -3.247 -15.408 -5.421 1.00 79.38 309 LYS A CA 1
ATOM 2329 C C . LYS A 1 309 ? -4.330 -14.368 -5.216 1.00 79.38 309 LYS A C 1
ATOM 2331 O O . LYS A 1 309 ? -4.063 -13.299 -4.675 1.00 79.38 309 LYS A O 1
ATOM 2336 N N . ALA A 1 310 ? -5.521 -14.667 -5.686 1.00 79.38 310 ALA A N 1
ATOM 2337 C CA . ALA A 1 310 ? -6.642 -13.762 -5.597 1.00 79.38 310 ALA A CA 1
ATOM 2338 C C . ALA A 1 310 ? -7.918 -14.548 -5.322 1.00 79.38 310 ALA A C 1
ATOM 2340 O O . ALA A 1 310 ? -7.944 -15.770 -5.455 1.00 79.38 310 ALA A O 1
ATOM 2341 N N . TRP A 1 311 ? -8.955 -13.836 -4.922 1.00 79.25 311 TRP A N 1
ATOM 2342 C CA . TRP A 1 311 ? -10.274 -14.396 -4.700 1.00 79.25 311 TRP A CA 1
ATOM 2343 C C . TRP A 1 311 ? -11.193 -13.929 -5.821 1.00 79.25 311 TRP A C 1
ATOM 2345 O O . TRP A 1 311 ? -11.160 -12.756 -6.187 1.00 79.25 311 TRP A O 1
ATOM 2355 N N . SER A 1 312 ? -11.970 -14.849 -6.385 1.00 82.62 312 SER A N 1
ATOM 2356 C CA . SER A 1 312 ? -12.990 -14.537 -7.381 1.00 82.62 312 SER A CA 1
ATOM 2357 C C . SER A 1 312 ? -14.363 -14.995 -6.921 1.00 82.62 312 SER A C 1
ATOM 2359 O O . SER A 1 312 ? -14.493 -15.900 -6.098 1.00 82.62 312 SER A O 1
ATOM 2361 N N . ARG A 1 313 ? -15.368 -14.337 -7.487 1.00 80.06 313 ARG A N 1
ATOM 2362 C CA . ARG A 1 313 ? -16.801 -14.516 -7.297 1.00 80.06 313 ARG A CA 1
ATOM 2363 C C . ARG A 1 313 ? -17.509 -14.862 -8.601 1.00 80.06 313 ARG A C 1
ATOM 2365 O O . ARG A 1 313 ? -18.735 -14.813 -8.645 1.00 80.06 313 ARG A O 1
ATOM 2372 N N . ALA A 1 314 ? -16.769 -15.153 -9.672 1.00 79.31 314 ALA A N 1
ATOM 2373 C CA . ALA A 1 314 ? -17.334 -15.377 -11.001 1.00 79.31 314 ALA A CA 1
ATOM 2374 C C . ALA A 1 314 ? -18.421 -16.473 -11.017 1.00 79.31 314 ALA A C 1
ATOM 2376 O O . ALA A 1 314 ? -19.362 -16.392 -11.797 1.00 79.31 314 ALA A O 1
ATOM 2377 N N . THR A 1 315 ? -18.333 -17.453 -10.111 1.00 76.19 315 THR A N 1
ATOM 2378 C CA . THR A 1 315 ? -19.292 -18.561 -9.964 1.00 76.19 315 THR A CA 1
ATOM 2379 C C . THR A 1 315 ? -20.440 -18.280 -8.984 1.00 76.19 315 THR A C 1
ATOM 2381 O O . THR A 1 315 ? -21.292 -19.140 -8.785 1.00 76.19 315 THR A O 1
ATOM 2384 N N . GLY A 1 316 ? -20.475 -17.103 -8.351 1.00 73.00 316 GLY A N 1
ATOM 2385 C CA . GLY A 1 316 ? -21.442 -16.742 -7.307 1.00 73.00 316 GLY A CA 1
ATOM 2386 C C . GLY A 1 316 ? -20.990 -17.056 -5.875 1.00 73.00 316 GLY A C 1
ATOM 2387 O O . GLY A 1 316 ? -21.538 -16.486 -4.935 1.00 73.00 316 GLY A O 1
ATOM 2388 N N . GLU A 1 317 ? -19.950 -17.873 -5.700 1.00 74.38 317 GLU A N 1
ATOM 2389 C CA . GLU A 1 317 ? -19.311 -18.154 -4.409 1.00 74.38 317 GLU A CA 1
ATOM 2390 C C . GLU A 1 317 ? -17.849 -17.696 -4.404 1.00 74.38 317 GLU A C 1
ATOM 2392 O O . GLU A 1 317 ? -17.218 -17.547 -5.453 1.00 74.38 317 GLU A O 1
ATOM 2397 N N . TRP A 1 318 ? -17.290 -17.478 -3.211 1.00 77.75 318 TRP A N 1
ATOM 2398 C CA . TRP A 1 318 ? -15.880 -17.130 -3.064 1.00 77.75 318 TRP A CA 1
ATOM 2399 C C . TRP A 1 318 ? -14.982 -18.332 -3.346 1.00 77.75 318 TRP A C 1
ATOM 2401 O O . TRP A 1 318 ? -14.950 -19.299 -2.584 1.00 77.75 318 TRP A O 1
ATOM 2411 N N . ARG A 1 319 ? -14.172 -18.226 -4.400 1.00 80.69 319 ARG A N 1
ATOM 2412 C CA . ARG A 1 319 ? -13.170 -19.229 -4.765 1.00 80.69 319 ARG A CA 1
ATOM 2413 C C . ARG A 1 319 ? -11.785 -18.618 -4.896 1.00 80.69 319 ARG A C 1
ATOM 2415 O O . ARG A 1 319 ? -11.620 -17.477 -5.334 1.00 80.69 319 ARG A O 1
ATOM 2422 N N . ARG A 1 320 ? -10.761 -19.382 -4.521 1.00 79.62 320 ARG A N 1
ATOM 2423 C CA . ARG A 1 320 ? -9.371 -18.934 -4.615 1.00 79.62 320 ARG A CA 1
ATOM 2424 C C . ARG A 1 320 ? -8.823 -19.256 -5.997 1.00 79.62 320 ARG A C 1
ATOM 2426 O O . ARG A 1 320 ? -8.779 -20.414 -6.387 1.00 79.62 320 ARG A O 1
ATOM 2433 N N . VAL A 1 321 ? -8.318 -18.241 -6.685 1.00 84.81 321 VAL A N 1
ATOM 2434 C CA . VAL A 1 321 ? -7.739 -18.364 -8.023 1.00 84.81 321 VAL A CA 1
ATOM 2435 C C . VAL A 1 321 ? -6.278 -17.928 -8.045 1.00 84.81 321 VAL A C 1
ATOM 2437 O O . VAL A 1 321 ? -5.843 -17.022 -7.326 1.00 84.81 321 VAL A O 1
ATOM 2440 N N . THR A 1 322 ? -5.485 -18.582 -8.891 1.00 84.38 322 THR A N 1
ATOM 2441 C CA . THR A 1 322 ? -4.071 -18.257 -9.090 1.00 84.38 322 THR A CA 1
ATOM 2442 C C . THR A 1 322 ? -3.862 -17.542 -10.420 1.00 84.38 322 THR A C 1
ATOM 2444 O O . THR A 1 322 ? -4.018 -18.130 -11.490 1.00 84.38 322 THR A O 1
ATOM 2447 N N . VAL A 1 323 ? -3.419 -16.288 -10.353 1.00 84.88 323 VAL A N 1
ATOM 2448 C CA . VAL A 1 323 ? -3.095 -15.443 -11.502 1.00 84.88 323 VAL A CA 1
ATOM 2449 C C . VAL A 1 323 ? -1.664 -15.698 -11.984 1.00 84.88 323 VAL A C 1
ATOM 2451 O O . VAL A 1 323 ? -0.665 -15.465 -11.289 1.00 84.88 323 VAL A O 1
ATOM 2454 N N . ARG A 1 324 ? -1.552 -16.140 -13.236 1.00 85.12 324 ARG A N 1
ATOM 2455 C CA . ARG A 1 324 ? -0.301 -16.284 -13.982 1.00 85.12 324 ARG A CA 1
ATOM 2456 C C . ARG A 1 324 ? -0.120 -15.089 -14.912 1.00 85.12 324 ARG A C 1
ATOM 2458 O O . ARG A 1 324 ? -0.851 -14.917 -15.873 1.00 85.12 324 ARG A O 1
ATOM 2465 N N . TYR A 1 325 ? 0.913 -14.287 -14.670 1.00 80.44 325 TYR A N 1
ATOM 2466 C CA . TYR A 1 325 ? 1.253 -13.148 -15.542 1.00 80.44 325 TYR A CA 1
ATOM 2467 C C . TYR A 1 325 ? 2.110 -13.515 -16.757 1.00 80.44 325 TYR A C 1
ATOM 2469 O O . TYR A 1 325 ? 2.498 -12.645 -17.532 1.00 80.44 325 TYR A O 1
ATOM 2477 N N . GLN A 1 326 ? 2.468 -14.790 -16.882 1.00 72.62 326 GLN A N 1
ATOM 2478 C CA . GLN A 1 326 ? 3.227 -15.320 -18.002 1.00 72.62 326 GLN A CA 1
ATOM 2479 C C . GLN A 1 326 ? 2.404 -16.423 -18.644 1.00 72.62 326 GLN A C 1
ATOM 2481 O O . GLN A 1 326 ? 1.994 -17.366 -17.969 1.00 72.62 326 GLN A O 1
ATOM 2486 N N . SER A 1 327 ? 2.191 -16.281 -19.946 1.00 75.50 327 SER A N 1
ATOM 2487 C CA . SER A 1 327 ? 1.749 -17.373 -20.798 1.00 75.50 327 SER A CA 1
ATOM 2488 C C . SER A 1 327 ? 2.976 -18.106 -21.336 1.00 75.50 327 SER A C 1
ATOM 2490 O O . SER A 1 327 ? 4.030 -17.497 -21.530 1.00 75.50 327 SER A O 1
ATOM 2492 N N . LEU A 1 328 ? 2.834 -19.406 -21.591 1.00 73.19 328 LEU A N 1
ATOM 2493 C CA . LEU A 1 328 ? 3.834 -20.193 -22.320 1.00 73.19 328 LEU A CA 1
ATOM 2494 C C . LEU A 1 328 ? 3.845 -19.845 -23.818 1.00 73.19 328 LEU A C 1
ATOM 2496 O O . LEU A 1 328 ? 4.788 -20.194 -24.525 1.00 73.19 328 LEU A O 1
ATOM 2500 N N . VAL A 1 329 ? 2.817 -19.140 -24.305 1.00 78.88 329 VAL A N 1
ATOM 2501 C CA . VAL A 1 329 ? 2.724 -18.717 -25.702 1.00 78.88 329 VAL A CA 1
ATOM 2502 C C . VAL A 1 329 ? 3.668 -17.535 -25.963 1.00 78.88 329 VAL A C 1
ATOM 2504 O O . VAL A 1 329 ? 3.587 -16.509 -25.272 1.00 78.88 329 VAL A O 1
ATOM 2507 N N . PRO A 1 330 ? 4.540 -17.620 -26.984 1.00 77.25 330 PRO A N 1
ATOM 2508 C CA . PRO A 1 330 ? 5.389 -16.507 -27.378 1.00 77.25 330 PRO A CA 1
ATOM 2509 C C . PRO A 1 330 ? 4.567 -15.264 -27.735 1.00 77.25 330 PRO A C 1
ATOM 2511 O O . PRO A 1 330 ? 3.545 -15.359 -28.405 1.00 77.25 330 PRO A O 1
ATOM 2514 N N . LYS A 1 331 ? 5.044 -14.078 -27.333 1.00 82.69 331 LYS A N 1
ATOM 2515 C CA . LYS A 1 331 ? 4.419 -12.778 -27.663 1.00 82.69 331 LYS A CA 1
ATOM 2516 C C . LYS A 1 331 ? 2.962 -12.622 -27.185 1.00 82.69 331 LYS A C 1
ATOM 2518 O O . LYS A 1 331 ? 2.238 -11.781 -27.720 1.00 82.69 331 LYS A O 1
ATOM 2523 N N . TRP A 1 332 ? 2.562 -13.354 -26.144 1.00 85.50 332 TRP A N 1
ATOM 2524 C CA . TRP A 1 332 ? 1.262 -13.194 -25.486 1.00 85.50 332 TRP A CA 1
ATOM 2525 C C . TRP A 1 332 ? 0.914 -11.724 -25.195 1.00 85.50 332 TRP A C 1
ATOM 2527 O O . TRP A 1 332 ? 1.755 -10.949 -24.734 1.00 85.50 332 TRP A O 1
ATOM 2537 N N . GLY A 1 333 ? -0.330 -11.345 -25.485 1.00 84.12 333 GLY A N 1
ATOM 2538 C CA . GLY A 1 333 ? -0.874 -10.002 -25.308 1.00 84.12 333 GLY A CA 1
ATOM 2539 C C . GLY A 1 333 ? -0.432 -8.974 -26.358 1.00 84.12 333 GLY A C 1
ATOM 2540 O O . GLY A 1 333 ? -0.742 -7.792 -26.227 1.00 84.12 333 GLY A O 1
ATOM 2541 N N . THR A 1 334 ? 0.285 -9.388 -27.408 1.00 86.56 334 THR A N 1
ATOM 2542 C CA . THR A 1 334 ? 0.682 -8.509 -28.524 1.00 86.56 334 THR A CA 1
ATOM 2543 C C . THR A 1 334 ? -0.351 -8.562 -29.648 1.00 86.56 334 THR A C 1
ATOM 2545 O O . THR A 1 334 ? -0.934 -9.613 -29.897 1.00 86.56 334 THR A O 1
ATOM 2548 N N . SER A 1 335 ? -0.573 -7.450 -30.359 1.00 89.88 335 SER A N 1
ATOM 2549 C CA . SER A 1 335 ? -1.541 -7.421 -31.462 1.00 89.88 335 SER A CA 1
ATOM 2550 C C . SER A 1 335 ? -1.180 -8.428 -32.570 1.00 89.88 335 SER A C 1
ATOM 2552 O O . SER A 1 335 ? -0.019 -8.462 -32.994 1.00 89.88 335 SER A O 1
ATOM 2554 N N . PRO A 1 336 ? -2.150 -9.203 -33.100 1.00 91.19 336 PRO A N 1
ATOM 2555 C CA . PRO A 1 336 ? -1.875 -10.254 -34.086 1.00 91.19 336 PRO A CA 1
ATOM 2556 C C . PRO A 1 336 ? -1.175 -9.734 -35.342 1.00 91.19 336 PRO A C 1
ATOM 2558 O O . PRO A 1 336 ? -0.182 -10.309 -35.775 1.00 91.19 336 PRO A O 1
ATOM 2561 N N . GLY A 1 337 ? -1.613 -8.582 -35.866 1.00 89.38 337 GLY A N 1
ATOM 2562 C CA . GLY A 1 337 ? -0.990 -7.953 -37.036 1.00 89.38 337 GLY A CA 1
ATOM 2563 C C . GLY A 1 337 ? 0.473 -7.556 -36.808 1.00 89.38 337 GLY A C 1
ATOM 2564 O O . GLY A 1 337 ? 1.293 -7.682 -37.712 1.00 89.38 337 GLY A O 1
ATOM 2565 N N . LYS A 1 338 ? 0.838 -7.154 -35.583 1.00 90.25 338 LYS A N 1
ATOM 2566 C CA . LYS A 1 338 ? 2.234 -6.860 -35.237 1.00 90.25 338 LYS A CA 1
ATOM 2567 C C . LYS A 1 338 ? 3.065 -8.135 -35.140 1.00 90.25 338 LYS A C 1
ATOM 2569 O O . LYS A 1 338 ? 4.186 -8.149 -35.632 1.00 90.25 338 LYS A O 1
ATOM 2574 N N . VAL A 1 339 ? 2.532 -9.195 -34.528 1.00 91.31 339 VAL A N 1
ATOM 2575 C CA . VAL A 1 339 ? 3.220 -10.496 -34.445 1.00 91.31 339 VAL A CA 1
ATOM 2576 C C . VAL A 1 339 ? 3.428 -11.089 -35.838 1.00 91.31 339 VAL A C 1
ATOM 2578 O O . VAL A 1 339 ? 4.515 -11.585 -36.122 1.00 91.31 339 VAL A O 1
ATOM 2581 N N . LEU A 1 340 ? 2.428 -10.974 -36.714 1.00 93.25 340 LEU A N 1
ATOM 2582 C CA . LEU A 1 340 ? 2.513 -11.370 -38.116 1.00 93.25 340 LEU A CA 1
ATOM 2583 C C . LEU A 1 340 ? 3.603 -10.587 -38.854 1.00 93.25 340 LEU A C 1
ATOM 2585 O O . LEU A 1 340 ? 4.488 -11.194 -39.448 1.00 93.25 340 LEU A O 1
ATOM 2589 N N . PHE A 1 341 ? 3.584 -9.255 -38.767 1.00 92.44 341 PHE A N 1
ATOM 2590 C CA . PHE A 1 341 ? 4.582 -8.402 -39.413 1.00 92.44 341 PHE A CA 1
ATOM 2591 C C . PHE A 1 341 ? 6.004 -8.668 -38.891 1.00 92.44 341 PHE A C 1
ATOM 2593 O O . PHE A 1 341 ? 6.919 -8.889 -39.679 1.00 92.44 341 PHE A O 1
ATOM 2600 N N . GLU A 1 342 ? 6.192 -8.733 -37.566 1.00 90.19 342 GLU A N 1
ATOM 2601 C CA . GLU A 1 342 ? 7.472 -9.115 -36.949 1.00 90.19 342 GLU A CA 1
ATOM 2602 C C . GLU A 1 342 ? 7.893 -10.543 -37.335 1.00 90.19 342 GLU A C 1
ATOM 2604 O O . GLU A 1 342 ? 9.082 -10.849 -37.380 1.00 90.19 342 GLU A O 1
ATOM 2609 N N . GLY A 1 343 ? 6.938 -11.449 -37.551 1.00 90.75 343 GLY A N 1
ATOM 2610 C CA . GLY A 1 343 ? 7.166 -12.808 -38.035 1.00 90.75 343 GLY A CA 1
ATOM 2611 C C . GLY A 1 343 ? 7.692 -12.829 -39.466 1.00 90.75 343 GLY A C 1
ATOM 2612 O O . GLY A 1 343 ? 8.729 -13.435 -39.707 1.00 90.75 343 GLY A O 1
ATOM 2613 N N . LEU A 1 344 ? 7.022 -12.123 -40.380 1.00 94.50 344 LEU A N 1
ATOM 2614 C CA . LEU A 1 344 ? 7.380 -12.040 -41.797 1.00 94.50 344 LEU A CA 1
ATOM 2615 C C . LEU A 1 344 ? 8.713 -11.321 -42.011 1.00 94.50 344 LEU A C 1
ATOM 2617 O O . LEU A 1 344 ? 9.580 -11.852 -42.697 1.00 94.50 344 LEU A O 1
ATOM 2621 N N . LEU A 1 345 ? 8.908 -10.153 -41.390 1.00 93.75 345 LEU A N 1
ATOM 2622 C CA . LEU A 1 345 ? 10.133 -9.368 -41.553 1.00 93.75 345 LEU A CA 1
ATOM 2623 C C . LEU A 1 345 ? 11.351 -10.108 -40.989 1.00 93.75 345 LEU A C 1
ATOM 2625 O O . LEU A 1 345 ? 12.354 -10.272 -41.680 1.00 93.75 345 LEU A O 1
ATOM 2629 N N . GLN A 1 346 ? 11.257 -10.597 -39.747 1.00 90.31 346 GLN A N 1
ATOM 2630 C CA . GLN A 1 346 ? 12.348 -11.365 -39.143 1.00 90.31 346 GLN A CA 1
ATOM 2631 C C . GLN A 1 346 ? 12.566 -12.689 -39.885 1.00 90.31 346 GLN A C 1
ATOM 2633 O O . GLN A 1 346 ? 13.708 -13.091 -40.076 1.00 90.31 346 GLN A O 1
ATOM 2638 N N . GLY A 1 347 ? 11.489 -13.346 -40.325 1.00 93.19 347 GLY A N 1
ATOM 2639 C CA . GLY A 1 347 ? 11.552 -14.572 -41.113 1.00 93.19 347 GLY A CA 1
ATOM 2640 C C . GLY A 1 347 ? 12.269 -14.369 -42.444 1.00 93.19 347 GLY A C 1
ATOM 2641 O O . GLY A 1 347 ? 13.135 -15.167 -42.771 1.00 93.19 347 GLY A O 1
ATOM 2642 N N . ALA A 1 348 ? 11.994 -13.285 -43.173 1.00 92.62 348 ALA A N 1
ATOM 2643 C CA . ALA A 1 348 ? 12.680 -12.974 -44.426 1.00 92.62 348 ALA A CA 1
ATOM 2644 C C . ALA A 1 348 ? 14.188 -12.773 -44.213 1.00 92.62 348 ALA A C 1
ATOM 2646 O O . ALA A 1 348 ? 14.994 -13.397 -44.896 1.00 92.62 348 ALA A O 1
ATOM 2647 N N . ILE A 1 349 ? 14.573 -11.968 -43.215 1.00 90.19 349 ILE A N 1
ATOM 2648 C CA . ILE A 1 349 ? 15.985 -11.694 -42.902 1.00 90.19 349 ILE A CA 1
ATOM 2649 C C . ILE A 1 349 ? 16.709 -12.983 -42.496 1.00 90.19 349 ILE A C 1
ATOM 2651 O O . ILE A 1 349 ? 17.747 -13.324 -43.056 1.00 90.19 349 ILE A O 1
ATOM 2655 N N . VAL A 1 350 ? 16.152 -13.722 -41.534 1.00 88.44 350 VAL A N 1
ATOM 2656 C CA . VAL A 1 350 ? 16.769 -14.952 -41.022 1.00 88.44 350 VAL A CA 1
ATOM 2657 C C . VAL A 1 350 ? 16.755 -16.058 -42.078 1.00 88.44 350 VAL A C 1
ATOM 2659 O O . VAL A 1 350 ? 17.693 -16.842 -42.138 1.00 88.44 350 VAL A O 1
ATOM 2662 N N . GLY A 1 351 ? 15.737 -16.099 -42.938 1.00 90.19 351 GLY A N 1
ATOM 2663 C CA . GLY A 1 351 ? 15.645 -17.030 -44.058 1.00 90.19 351 GLY A CA 1
ATOM 2664 C C . GLY A 1 351 ? 16.749 -16.807 -45.089 1.00 90.19 351 GLY A C 1
ATOM 2665 O O . GLY A 1 351 ? 17.382 -17.773 -45.497 1.00 90.19 351 GLY A O 1
ATOM 2666 N N . VAL A 1 352 ? 17.046 -15.550 -45.444 1.00 91.31 352 VAL A N 1
ATOM 2667 C CA . VAL A 1 352 ? 18.177 -15.208 -46.329 1.00 91.31 352 VAL A CA 1
ATOM 2668 C C . VAL A 1 352 ? 19.509 -15.619 -45.700 1.00 91.31 352 VAL A C 1
ATOM 2670 O O . VAL A 1 352 ? 20.339 -16.224 -46.373 1.00 91.31 352 VAL A O 1
ATOM 2673 N N . VAL A 1 353 ? 19.699 -15.350 -44.403 1.00 84.31 353 VAL A N 1
ATOM 2674 C CA . VAL A 1 353 ? 20.916 -15.752 -43.676 1.00 84.31 353 VAL A CA 1
ATOM 2675 C C . VAL A 1 353 ? 21.053 -17.274 -43.619 1.00 84.31 353 VAL A C 1
ATOM 2677 O O . VAL A 1 353 ? 22.131 -17.790 -43.893 1.00 84.31 353 VAL A O 1
ATOM 2680 N N . ALA A 1 354 ? 19.977 -17.998 -43.302 1.00 89.38 354 ALA A N 1
ATOM 2681 C CA . ALA A 1 354 ? 19.979 -19.457 -43.269 1.00 89.38 354 ALA A CA 1
ATOM 2682 C C . ALA A 1 354 ? 20.283 -20.039 -44.655 1.00 89.38 354 ALA A C 1
ATOM 2684 O O . ALA A 1 354 ? 21.143 -20.903 -44.771 1.00 89.38 354 ALA A O 1
ATOM 2685 N N . TYR A 1 355 ? 19.626 -19.530 -45.701 1.00 89.88 355 TYR A N 1
ATOM 2686 C CA . TYR A 1 355 ? 19.848 -19.956 -47.080 1.00 89.88 355 TYR A CA 1
ATOM 2687 C C . TYR A 1 355 ? 21.300 -19.728 -47.515 1.00 89.88 355 TYR A C 1
ATOM 2689 O O . TYR A 1 355 ? 21.954 -20.669 -47.948 1.00 89.88 355 TYR A O 1
ATOM 2697 N N . GLY A 1 356 ? 21.842 -18.521 -47.314 1.00 83.25 356 GLY A N 1
ATOM 2698 C CA . GLY A 1 356 ? 23.240 -18.215 -47.632 1.00 83.25 356 GLY A CA 1
ATOM 2699 C C . GLY A 1 356 ? 24.234 -19.069 -46.841 1.00 83.25 356 GLY A C 1
ATOM 2700 O O . GLY A 1 356 ? 25.195 -19.579 -47.407 1.00 83.25 356 GLY A O 1
ATOM 2701 N N . ALA A 1 357 ? 23.981 -19.292 -45.550 1.00 81.00 357 ALA A N 1
ATOM 2702 C CA . ALA A 1 357 ? 24.811 -20.157 -44.718 1.00 81.00 357 ALA A CA 1
ATOM 2703 C C . ALA A 1 357 ? 24.779 -21.621 -45.193 1.00 81.00 357 ALA A C 1
ATOM 2705 O O . ALA A 1 357 ? 25.821 -22.276 -45.227 1.00 81.00 357 ALA A O 1
ATOM 2706 N N . PHE A 1 358 ? 23.617 -22.121 -45.626 1.00 85.19 358 PHE A N 1
ATOM 2707 C CA . PHE A 1 358 ? 23.516 -23.461 -46.196 1.00 85.19 358 PHE A CA 1
ATOM 2708 C C . PHE A 1 358 ? 24.201 -23.576 -47.558 1.00 85.19 358 PHE A C 1
ATOM 2710 O O . PHE A 1 358 ? 24.911 -24.558 -47.745 1.00 85.19 358 PHE A O 1
ATOM 2717 N N . LEU A 1 359 ? 24.090 -22.572 -48.438 1.00 84.62 359 LEU A N 1
ATOM 2718 C CA . LEU A 1 359 ? 24.820 -22.520 -49.716 1.00 84.62 359 LEU A CA 1
ATOM 2719 C C . LEU A 1 359 ? 26.344 -22.572 -49.521 1.00 84.62 359 LEU A C 1
ATOM 2721 O O . LEU A 1 359 ? 27.053 -23.283 -50.230 1.00 84.62 359 LEU A O 1
ATOM 2725 N N . VAL A 1 360 ? 26.858 -21.836 -48.531 1.00 79.44 360 VAL A N 1
ATOM 2726 C CA . VAL A 1 360 ? 28.285 -21.868 -48.170 1.00 79.44 360 VAL A CA 1
ATOM 2727 C C . VAL A 1 360 ? 28.667 -23.230 -47.579 1.00 79.44 360 VAL A C 1
ATOM 2729 O O . VAL A 1 360 ? 29.752 -23.744 -47.845 1.00 79.44 360 VAL A O 1
ATOM 2732 N N . SER A 1 361 ? 27.781 -23.848 -46.793 1.00 79.56 361 SER A N 1
ATOM 2733 C CA . SER A 1 361 ? 28.038 -25.168 -46.207 1.00 79.56 361 SER A CA 1
ATOM 2734 C C . SER A 1 361 ? 27.952 -26.324 -47.213 1.00 79.56 361 SER A C 1
ATOM 2736 O O . SER A 1 361 ? 28.665 -27.309 -47.042 1.00 79.56 361 SER A O 1
ATOM 2738 N N . SER A 1 362 ? 27.109 -26.217 -48.251 1.00 79.00 362 SER A N 1
ATOM 2739 C CA . SER A 1 362 ? 26.930 -27.247 -49.286 1.00 79.00 362 SER A CA 1
ATOM 2740 C C . SER A 1 362 ? 28.034 -27.229 -50.345 1.00 79.00 362 SER A C 1
ATOM 2742 O O . SER A 1 362 ? 28.118 -28.158 -51.144 1.00 79.00 362 SER A O 1
ATOM 2744 N N . GLY A 1 363 ? 28.899 -26.207 -50.326 1.00 74.81 363 GLY A N 1
ATOM 2745 C CA . GLY A 1 363 ? 29.980 -26.034 -51.296 1.00 74.81 363 GLY A CA 1
ATOM 2746 C C . GLY A 1 363 ? 29.514 -25.468 -52.639 1.00 74.81 363 GLY A C 1
ATOM 2747 O O . GLY A 1 363 ? 30.247 -25.558 -53.616 1.00 74.81 363 GLY A O 1
ATOM 2748 N N . GLU A 1 364 ? 28.308 -24.896 -52.703 1.00 77.69 364 GLU A N 1
ATOM 2749 C CA . GLU A 1 364 ? 27.786 -24.243 -53.913 1.00 77.69 364 GLU A CA 1
ATOM 2750 C C . GLU A 1 364 ? 28.414 -22.866 -54.163 1.00 77.69 364 GLU A C 1
ATOM 2752 O O . GLU A 1 364 ? 28.401 -22.370 -55.289 1.00 77.69 364 GLU A O 1
ATOM 2757 N N . VAL A 1 365 ? 28.965 -22.240 -53.120 1.00 77.25 365 VAL A N 1
ATOM 2758 C CA . VAL A 1 365 ? 29.739 -21.001 -53.235 1.00 77.25 365 VAL A CA 1
ATOM 2759 C C . VAL A 1 365 ? 31.192 -21.352 -53.528 1.00 77.25 365 VAL A C 1
ATOM 2761 O O . VAL A 1 365 ? 31.815 -22.086 -52.760 1.00 77.25 365 VAL A O 1
ATOM 2764 N N . ASP A 1 366 ? 31.728 -20.801 -54.617 1.00 75.62 366 ASP A N 1
ATOM 2765 C CA . ASP A 1 366 ? 33.134 -20.970 -54.969 1.00 75.62 366 ASP A CA 1
ATOM 2766 C C . ASP A 1 366 ? 34.025 -20.254 -53.943 1.00 75.62 366 ASP A C 1
ATOM 2768 O O . ASP A 1 366 ? 33.933 -19.042 -53.738 1.00 75.62 366 ASP A O 1
ATOM 2772 N N . LEU A 1 367 ? 34.841 -21.044 -53.251 1.00 72.62 367 LEU A N 1
ATOM 2773 C CA . LEU A 1 367 ? 35.775 -20.613 -52.212 1.00 72.62 367 LEU A CA 1
ATOM 2774 C C . LEU A 1 367 ? 37.204 -21.061 -52.552 1.00 72.62 367 LEU A C 1
ATOM 2776 O O . LEU A 1 367 ? 38.023 -21.211 -51.646 1.00 72.62 367 LEU A O 1
ATOM 2780 N N . SER A 1 368 ? 37.505 -21.288 -53.838 1.00 71.50 368 SER A N 1
ATOM 2781 C CA . SER A 1 368 ? 38.803 -21.783 -54.323 1.00 71.50 368 SER A CA 1
ATOM 2782 C C . SER A 1 368 ? 40.008 -20.922 -53.930 1.00 71.50 368 SER A C 1
ATOM 2784 O O . SER A 1 368 ? 41.142 -21.387 -53.999 1.00 71.50 368 SER A O 1
ATOM 2786 N N . ASP A 1 369 ? 39.768 -19.674 -53.522 1.00 73.19 369 ASP A N 1
ATOM 2787 C CA . ASP A 1 369 ? 40.792 -18.735 -53.060 1.00 73.19 369 ASP A CA 1
ATOM 2788 C C . ASP A 1 369 ? 41.258 -18.997 -51.606 1.00 73.19 369 ASP A C 1
ATOM 2790 O O . ASP A 1 369 ? 42.217 -18.375 -51.143 1.00 73.19 369 ASP A O 1
ATOM 2794 N N . LEU A 1 370 ? 40.599 -19.900 -50.863 1.00 73.19 370 LEU A N 1
ATOM 2795 C CA . LEU A 1 370 ? 40.939 -20.288 -49.484 1.00 73.19 370 LEU A CA 1
ATOM 2796 C C . LEU A 1 370 ? 41.717 -21.615 -49.436 1.00 73.19 370 LEU A C 1
ATOM 2798 O O . LEU A 1 370 ? 41.577 -22.462 -50.312 1.00 73.19 370 LEU A O 1
ATOM 2802 N N . THR A 1 371 ? 42.515 -21.841 -48.384 1.00 76.12 371 THR A N 1
ATOM 2803 C CA . THR A 1 371 ? 43.179 -23.146 -48.182 1.00 76.12 371 THR A CA 1
ATOM 2804 C C . THR A 1 371 ? 42.185 -24.236 -47.761 1.00 76.12 371 THR A C 1
ATOM 2806 O O . THR A 1 371 ? 41.177 -23.939 -47.119 1.00 76.12 371 THR A O 1
ATOM 2809 N N . ASP A 1 372 ? 42.497 -25.512 -48.025 1.00 74.62 372 ASP A N 1
ATOM 2810 C CA . ASP A 1 372 ? 41.644 -26.665 -47.665 1.00 74.62 372 ASP A CA 1
ATOM 2811 C C . ASP A 1 372 ? 41.233 -26.684 -46.176 1.00 74.62 372 ASP A C 1
ATOM 2813 O O . ASP A 1 372 ? 40.119 -27.075 -45.812 1.00 74.62 372 ASP A O 1
ATOM 2817 N N . GLU A 1 373 ? 42.137 -26.254 -45.288 1.00 65.88 373 GLU A N 1
ATOM 2818 C CA . GLU A 1 373 ? 41.874 -26.159 -43.850 1.00 65.88 373 GLU A CA 1
ATOM 2819 C C . GLU A 1 373 ? 40.927 -24.995 -43.519 1.00 65.88 373 GLU A C 1
ATOM 2821 O O . GLU A 1 373 ? 39.975 -25.169 -42.753 1.00 65.88 373 GLU A O 1
ATOM 2826 N N . GLN A 1 374 ? 41.138 -23.823 -44.126 1.00 65.06 374 GLN A N 1
ATOM 2827 C CA . GLN A 1 374 ? 40.263 -22.659 -43.960 1.00 65.06 374 GLN A CA 1
ATOM 2828 C C . GLN A 1 374 ? 38.861 -22.930 -44.506 1.00 65.06 374 GLN A C 1
ATOM 2830 O O . GLN A 1 374 ? 37.875 -22.616 -43.838 1.00 65.06 374 GLN A O 1
ATOM 2835 N N . GLN A 1 375 ? 38.760 -23.574 -45.669 1.00 73.56 375 GLN A N 1
ATOM 2836 C CA . GLN A 1 375 ? 37.490 -23.951 -46.279 1.00 73.56 375 GLN A CA 1
ATOM 2837 C C . GLN A 1 375 ? 36.680 -24.865 -45.348 1.00 73.56 375 GLN A C 1
ATOM 2839 O O . GLN A 1 375 ? 35.494 -24.627 -45.130 1.00 73.56 375 GLN A O 1
ATOM 2844 N N . ARG A 1 376 ? 37.323 -25.848 -44.699 1.00 71.88 376 ARG A N 1
ATOM 2845 C CA . ARG A 1 376 ? 36.655 -26.746 -43.740 1.00 71.88 376 ARG A CA 1
ATOM 2846 C C . ARG A 1 376 ? 36.086 -26.002 -42.528 1.00 71.88 376 ARG A C 1
ATOM 2848 O O . ARG A 1 376 ? 34.952 -26.274 -42.129 1.00 71.88 376 ARG A O 1
ATOM 2855 N N . TRP A 1 377 ? 36.842 -25.070 -41.945 1.00 64.69 377 TRP A N 1
ATOM 2856 C CA . TRP A 1 377 ? 36.371 -24.266 -40.811 1.00 64.69 377 TRP A CA 1
ATOM 2857 C C . TRP A 1 377 ? 35.249 -23.301 -41.202 1.00 64.69 377 TRP A C 1
ATOM 2859 O O . TRP A 1 377 ? 34.287 -23.151 -40.446 1.00 64.69 377 TRP A O 1
ATOM 2869 N N . VAL A 1 378 ? 35.330 -22.695 -42.390 1.00 71.44 378 VAL A N 1
ATOM 2870 C CA . VAL A 1 378 ? 34.282 -21.820 -42.931 1.00 71.44 378 VAL A CA 1
ATOM 2871 C C . VAL A 1 378 ? 32.997 -22.606 -43.187 1.00 71.44 378 VAL A C 1
ATOM 2873 O O . VAL A 1 378 ? 31.941 -22.181 -42.726 1.00 71.44 378 VAL A O 1
ATOM 2876 N N . SER A 1 379 ? 33.065 -23.779 -43.824 1.00 70.25 379 SER A N 1
ATOM 2877 C CA . SER A 1 379 ? 31.888 -24.629 -44.056 1.00 70.25 379 SER A CA 1
ATOM 2878 C C . SER A 1 379 ? 31.268 -25.131 -42.749 1.00 70.25 379 SER A C 1
ATOM 2880 O O . SER A 1 379 ? 30.044 -25.137 -42.619 1.00 70.25 379 SER A O 1
ATOM 2882 N N . PHE A 1 380 ? 32.080 -25.493 -41.747 1.00 65.69 380 PHE A N 1
ATOM 2883 C CA . PHE A 1 380 ? 31.580 -25.886 -40.424 1.00 65.69 380 PHE A CA 1
ATOM 2884 C C . PHE A 1 380 ? 30.905 -24.717 -39.686 1.00 65.69 380 PHE A C 1
ATOM 2886 O O . PHE A 1 380 ? 29.809 -24.871 -39.141 1.00 65.69 380 PHE A O 1
ATOM 2893 N N . GLY A 1 381 ? 31.523 -23.532 -39.701 1.00 66.06 381 GLY A N 1
ATOM 2894 C CA . GLY A 1 381 ? 30.942 -22.315 -39.133 1.00 66.06 381 GLY A CA 1
ATOM 2895 C C . GLY A 1 381 ? 29.637 -21.921 -39.827 1.00 66.06 381 GLY A C 1
ATOM 2896 O O . GLY A 1 381 ? 28.643 -21.637 -39.158 1.00 66.06 381 GLY A O 1
ATOM 2897 N N . ALA A 1 382 ? 29.607 -21.984 -41.160 1.00 73.06 382 ALA A N 1
ATOM 2898 C CA . ALA A 1 382 ? 28.416 -21.735 -41.962 1.00 73.06 382 ALA A CA 1
ATOM 2899 C C . ALA A 1 382 ? 27.303 -22.745 -41.652 1.00 73.06 382 ALA A C 1
ATOM 2901 O O . ALA A 1 382 ? 26.161 -22.342 -41.451 1.00 73.06 382 ALA A O 1
ATOM 2902 N N . PHE A 1 383 ? 27.624 -24.032 -41.494 1.00 71.81 383 PHE A N 1
ATOM 2903 C CA . PHE A 1 383 ? 26.653 -25.042 -41.073 1.00 71.81 383 PHE A CA 1
ATOM 2904 C C . PHE A 1 383 ? 26.056 -24.731 -39.691 1.00 71.81 383 PHE A C 1
ATOM 2906 O O . PHE A 1 383 ? 24.835 -24.735 -39.529 1.00 71.81 383 PHE A O 1
ATOM 2913 N N . ALA A 1 384 ? 26.888 -24.397 -38.698 1.00 64.62 384 ALA A N 1
ATOM 2914 C CA . ALA A 1 384 ? 26.418 -24.055 -37.354 1.00 64.62 384 ALA A CA 1
ATOM 2915 C C . ALA A 1 384 ? 25.513 -22.806 -37.350 1.00 64.62 384 ALA A C 1
ATOM 2917 O O . ALA A 1 384 ? 24.450 -22.805 -36.721 1.00 64.62 384 ALA A O 1
ATOM 2918 N N . ILE A 1 385 ? 25.899 -21.763 -38.097 1.00 77.38 385 ILE A N 1
ATOM 2919 C CA . ILE A 1 385 ? 25.089 -20.552 -38.291 1.00 77.38 385 ILE A CA 1
ATOM 2920 C C . ILE A 1 385 ? 23.777 -20.894 -39.008 1.00 77.38 385 ILE A C 1
ATOM 2922 O O . ILE A 1 385 ? 22.721 -20.429 -38.582 1.00 77.38 385 ILE A O 1
ATOM 2926 N N . GLY A 1 386 ? 23.826 -21.732 -40.045 1.00 82.38 386 GLY A N 1
ATOM 2927 C CA . GLY A 1 386 ? 22.666 -22.184 -40.811 1.00 82.38 386 GLY A CA 1
ATOM 2928 C C . GLY A 1 386 ? 21.653 -22.933 -39.949 1.00 82.38 386 GLY A C 1
ATOM 2929 O O . GLY A 1 386 ? 20.470 -22.601 -39.973 1.00 82.38 386 GLY A O 1
ATOM 2930 N N . VAL A 1 387 ? 22.103 -23.870 -39.107 1.00 77.75 387 VAL A N 1
ATOM 2931 C CA . VAL A 1 387 ? 21.242 -24.607 -38.163 1.00 77.75 387 VAL A CA 1
ATOM 2932 C C . VAL A 1 387 ? 20.601 -23.667 -37.137 1.00 77.75 387 VAL A C 1
ATOM 2934 O O . VAL A 1 387 ? 19.392 -23.741 -36.899 1.00 77.75 387 VAL A O 1
ATOM 2937 N N . PHE A 1 388 ? 21.375 -22.750 -36.550 1.00 78.00 388 PHE A N 1
ATOM 2938 C CA . PHE A 1 388 ? 20.839 -21.768 -35.603 1.00 78.00 388 PHE A CA 1
A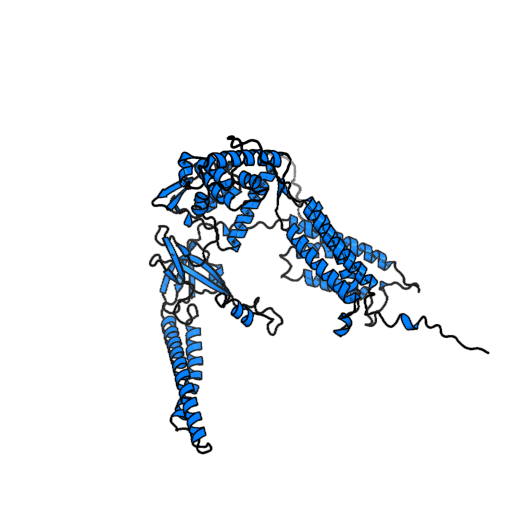TOM 2939 C C . PHE A 1 388 ? 19.816 -20.835 -36.269 1.00 78.00 388 PHE A C 1
ATOM 2941 O O . PHE A 1 388 ? 18.715 -20.635 -35.749 1.00 78.00 388 PHE A O 1
ATOM 2948 N N . ALA A 1 389 ? 20.144 -20.303 -37.449 1.00 81.06 389 ALA A N 1
ATOM 2949 C CA . ALA A 1 389 ? 19.252 -19.456 -38.229 1.00 81.06 389 ALA A CA 1
ATOM 2950 C C . ALA A 1 389 ? 17.981 -20.215 -38.644 1.00 81.06 389 ALA A C 1
ATOM 2952 O O . ALA A 1 389 ? 16.891 -19.666 -38.520 1.00 81.06 389 ALA A O 1
ATOM 2953 N N . ALA A 1 390 ? 18.074 -21.491 -39.029 1.00 82.75 390 ALA A N 1
ATOM 2954 C CA . ALA A 1 390 ? 16.916 -22.331 -39.337 1.00 82.75 390 ALA A CA 1
ATOM 2955 C C . ALA A 1 390 ? 15.983 -22.515 -38.127 1.00 82.75 390 ALA A C 1
ATOM 2957 O O . ALA A 1 390 ? 14.763 -22.410 -38.265 1.00 82.75 390 ALA A O 1
ATOM 2958 N N . ALA A 1 391 ? 16.529 -22.713 -36.922 1.00 84.69 391 ALA A N 1
ATOM 2959 C CA . ALA A 1 391 ? 15.728 -22.788 -35.699 1.00 84.69 391 ALA A CA 1
ATOM 2960 C C . ALA A 1 391 ? 15.007 -21.457 -35.399 1.00 84.69 391 ALA A C 1
ATOM 2962 O O . ALA A 1 391 ? 13.813 -21.440 -35.082 1.00 84.69 391 ALA A O 1
ATOM 2963 N N . VAL A 1 392 ? 15.700 -20.323 -35.556 1.00 87.50 392 VAL A N 1
ATOM 2964 C CA . VAL A 1 392 ? 15.098 -18.984 -35.414 1.00 87.50 392 VAL A CA 1
ATOM 2965 C C . VAL A 1 392 ? 14.059 -18.721 -36.513 1.00 87.50 392 VAL A C 1
ATOM 2967 O O . VAL A 1 392 ? 13.023 -18.106 -36.244 1.00 87.50 392 VAL A O 1
ATOM 2970 N N . PHE A 1 393 ? 14.285 -19.211 -37.733 1.00 89.75 393 PHE A N 1
ATOM 2971 C CA . PHE A 1 393 ? 13.334 -19.130 -38.839 1.00 89.75 393 PHE A CA 1
ATOM 2972 C C . PHE A 1 393 ? 12.057 -19.911 -38.521 1.00 89.75 393 PHE A C 1
ATOM 2974 O O . PHE A 1 393 ? 10.966 -19.361 -38.656 1.00 89.75 393 PHE A O 1
ATOM 2981 N N . LEU A 1 394 ? 12.166 -21.134 -37.994 1.00 90.31 394 LEU A N 1
ATOM 2982 C CA . LEU A 1 394 ? 11.009 -21.923 -37.561 1.00 90.31 394 LEU A CA 1
ATOM 2983 C C . LEU A 1 394 ? 10.208 -21.207 -36.460 1.00 90.31 394 LEU A C 1
ATOM 2985 O O . LEU A 1 394 ? 8.978 -21.169 -36.502 1.00 90.31 394 LEU A O 1
ATOM 2989 N N . TYR A 1 395 ? 10.888 -20.555 -35.513 1.00 87.00 395 TYR A N 1
ATOM 2990 C CA . TYR A 1 395 ? 10.234 -19.684 -34.533 1.00 87.00 395 TYR A CA 1
ATOM 2991 C C . TYR A 1 395 ? 9.515 -18.489 -35.193 1.00 87.00 395 TYR A C 1
ATOM 2993 O O . TYR A 1 395 ? 8.444 -18.071 -34.742 1.00 87.00 395 TYR A O 1
ATOM 3001 N N . CYS A 1 396 ? 10.055 -17.943 -36.286 1.00 90.31 396 CYS A N 1
ATOM 3002 C CA . CYS A 1 396 ? 9.386 -16.900 -37.064 1.00 90.31 396 CYS A CA 1
ATOM 3003 C C . CYS A 1 396 ? 8.150 -17.414 -37.800 1.00 90.31 396 CYS A C 1
ATOM 3005 O O . CYS A 1 396 ? 7.113 -16.752 -37.747 1.00 90.31 396 CYS A O 1
ATOM 3007 N N . VAL A 1 397 ? 8.220 -18.610 -38.387 1.00 92.44 397 VAL A N 1
ATOM 3008 C CA . VAL A 1 397 ? 7.062 -19.292 -38.978 1.00 92.44 397 VAL A CA 1
ATOM 3009 C C . VAL A 1 397 ? 5.971 -19.494 -37.926 1.00 92.44 397 VAL A C 1
ATOM 3011 O O . VAL A 1 397 ? 4.817 -19.152 -38.176 1.00 92.44 397 VAL A O 1
ATOM 3014 N N . LEU A 1 398 ? 6.323 -19.931 -36.712 1.00 92.06 398 LEU A N 1
ATOM 3015 C CA . LEU A 1 398 ? 5.367 -20.047 -35.608 1.00 92.06 398 LEU A CA 1
ATOM 3016 C C . LEU A 1 398 ? 4.680 -18.705 -35.292 1.00 92.06 398 LEU A C 1
ATOM 3018 O O . LEU A 1 398 ? 3.460 -18.671 -35.140 1.00 92.06 398 LEU A O 1
ATOM 3022 N N . LYS A 1 399 ? 5.424 -17.587 -35.235 1.00 91.50 399 LYS A N 1
ATOM 3023 C CA . LYS A 1 399 ? 4.826 -16.246 -35.059 1.00 91.50 399 LYS A CA 1
ATOM 3024 C C . LYS A 1 399 ? 3.844 -15.908 -36.182 1.00 91.50 399 LYS A C 1
ATOM 3026 O O . LYS A 1 399 ? 2.774 -15.384 -35.891 1.00 91.50 399 LYS A O 1
ATOM 3031 N N . VAL A 1 400 ? 4.191 -16.201 -37.438 1.00 92.81 400 VAL A N 1
ATOM 3032 C CA . VAL A 1 400 ? 3.312 -15.965 -38.595 1.00 92.81 400 VAL A CA 1
ATOM 3033 C C . VAL A 1 400 ? 2.029 -16.779 -38.459 1.00 92.81 400 VAL A C 1
ATOM 3035 O O . VAL A 1 400 ? 0.948 -16.206 -38.546 1.00 92.81 400 VAL A O 1
ATOM 3038 N N . VAL A 1 401 ? 2.126 -18.075 -38.153 1.00 92.81 401 VAL A N 1
ATOM 3039 C CA . VAL A 1 401 ? 0.961 -18.953 -37.957 1.00 92.81 401 VAL A CA 1
ATOM 3040 C C . VAL A 1 401 ? 0.059 -18.439 -36.831 1.00 92.81 401 VAL A C 1
ATOM 3042 O O . VAL A 1 401 ? -1.150 -18.312 -37.022 1.00 92.81 401 VAL A O 1
ATOM 3045 N N . LEU A 1 402 ? 0.636 -18.080 -35.678 1.00 91.12 402 LEU A N 1
ATOM 3046 C CA . LEU A 1 402 ? -0.117 -17.510 -34.556 1.00 91.12 402 LEU A CA 1
ATOM 3047 C C . LEU A 1 402 ? -0.769 -16.170 -34.928 1.00 91.12 402 LEU A C 1
ATOM 3049 O O . LEU A 1 402 ? -1.937 -15.948 -34.617 1.00 91.12 402 LEU A O 1
ATOM 3053 N N . GLY A 1 403 ? -0.033 -15.294 -35.615 1.00 89.88 403 GLY A N 1
ATOM 3054 C CA . GLY A 1 403 ? -0.508 -13.983 -36.049 1.00 89.88 403 GLY A CA 1
ATOM 3055 C C . GLY A 1 403 ? -1.644 -14.062 -37.069 1.00 89.88 403 GLY A C 1
ATOM 3056 O O . GLY A 1 403 ? -2.622 -13.335 -36.922 1.00 89.88 403 GLY A O 1
ATOM 3057 N N . VAL A 1 404 ? -1.552 -14.958 -38.060 1.00 92.75 404 VAL A N 1
ATOM 3058 C CA . VAL A 1 404 ? -2.609 -15.194 -39.062 1.00 92.75 404 VAL A CA 1
ATOM 3059 C C . VAL A 1 404 ? -3.847 -15.807 -38.412 1.00 92.75 404 VAL A C 1
ATOM 3061 O O . VAL A 1 404 ? -4.948 -15.306 -38.626 1.00 92.75 404 VAL A O 1
ATOM 3064 N N . SER A 1 405 ? -3.676 -16.846 -37.585 1.00 90.81 405 SER A N 1
ATOM 3065 C CA . SER A 1 405 ? -4.786 -17.511 -36.887 1.00 90.81 405 SER A CA 1
ATOM 3066 C C . SER A 1 405 ? -5.620 -16.514 -36.075 1.00 90.81 405 SER A C 1
ATOM 3068 O O . SER A 1 405 ? -6.848 -16.519 -36.138 1.00 90.81 405 SER A O 1
ATOM 3070 N N . ASP A 1 406 ? -4.957 -15.621 -35.341 1.00 91.00 406 ASP A N 1
ATOM 3071 C CA . ASP A 1 406 ? -5.615 -14.647 -34.469 1.00 91.00 406 ASP A CA 1
ATOM 3072 C C . ASP A 1 406 ? -6.018 -13.342 -35.172 1.00 91.00 406 ASP A C 1
ATOM 3074 O O . ASP A 1 406 ? -6.687 -12.501 -34.569 1.00 91.00 406 ASP A O 1
ATOM 3078 N N . LEU A 1 407 ? -5.642 -13.147 -36.442 1.00 87.88 407 LEU A N 1
ATOM 3079 C CA . LEU A 1 407 ? -6.112 -12.004 -37.228 1.00 87.88 407 LEU A CA 1
ATOM 3080 C C . LEU A 1 407 ? -7.624 -12.105 -37.491 1.00 87.88 407 LEU A C 1
ATOM 3082 O O . LEU A 1 407 ? -8.328 -11.093 -37.498 1.00 87.88 407 LEU A O 1
ATOM 3086 N N . PHE A 1 408 ? -8.107 -13.337 -37.680 1.00 84.44 408 PHE A N 1
ATOM 3087 C CA . PHE A 1 408 ? -9.496 -13.640 -38.023 1.00 84.44 408 PHE A CA 1
ATOM 3088 C C . PHE A 1 408 ? -10.288 -14.207 -36.842 1.00 84.44 408 PHE A C 1
ATOM 3090 O O . PHE A 1 408 ? -11.466 -13.884 -36.692 1.00 84.44 408 PHE A O 1
ATOM 3097 N N . ALA A 1 409 ? -9.656 -15.007 -35.977 1.00 87.12 409 ALA A N 1
ATOM 3098 C CA . ALA A 1 409 ? -10.337 -15.621 -34.845 1.00 87.12 409 ALA A CA 1
ATOM 3099 C C . ALA A 1 409 ? -10.546 -14.627 -33.692 1.00 87.12 409 ALA A C 1
ATOM 3101 O O . ALA A 1 409 ? -9.615 -13.970 -33.223 1.00 87.12 409 ALA A O 1
ATOM 3102 N N . ARG A 1 410 ? -11.782 -14.552 -33.194 1.00 86.44 410 ARG A N 1
ATOM 3103 C CA . ARG A 1 410 ? -12.152 -13.740 -32.030 1.00 86.44 410 ARG A CA 1
ATOM 3104 C C . ARG A 1 410 ? -12.947 -14.588 -31.056 1.00 86.44 410 ARG A C 1
ATOM 3106 O O . ARG A 1 410 ? -13.803 -15.362 -31.474 1.00 86.44 410 ARG A O 1
ATOM 3113 N N . ARG A 1 411 ? -12.672 -14.419 -29.767 1.00 90.69 411 ARG A N 1
ATOM 3114 C CA . ARG A 1 411 ? -13.435 -15.017 -28.675 1.00 90.69 411 ARG A CA 1
ATOM 3115 C C . ARG A 1 411 ? -13.875 -13.900 -27.742 1.00 90.69 411 ARG A C 1
ATOM 3117 O O . ARG A 1 411 ? -13.050 -13.113 -27.285 1.00 90.69 411 ARG A O 1
ATOM 3124 N N . THR A 1 412 ? -15.166 -13.842 -27.460 1.00 91.06 412 THR A N 1
ATOM 3125 C CA . THR A 1 412 ? -15.682 -12.981 -26.399 1.00 91.06 412 THR A CA 1
ATOM 3126 C C . THR A 1 412 ? -15.619 -13.761 -25.097 1.00 91.06 412 THR A C 1
ATOM 3128 O O . THR A 1 412 ? -16.081 -14.899 -25.042 1.00 91.06 412 THR A O 1
ATOM 3131 N N . ILE A 1 413 ? -15.002 -13.170 -24.082 1.00 91.12 413 ILE A N 1
ATOM 3132 C CA . ILE A 1 413 ? -14.974 -13.704 -22.723 1.00 91.12 413 ILE A CA 1
ATOM 3133 C C . ILE A 1 413 ? -15.713 -12.729 -21.819 1.00 91.12 413 ILE A C 1
ATOM 3135 O O . ILE A 1 413 ? -15.532 -11.519 -21.941 1.00 91.12 413 ILE A O 1
ATOM 3139 N N . GLU A 1 414 ? -16.550 -13.244 -20.933 1.00 91.88 414 GLU A N 1
ATOM 3140 C CA . GLU A 1 414 ? -17.231 -12.450 -19.917 1.00 91.88 414 GLU A CA 1
ATOM 3141 C C . GLU A 1 414 ? -16.832 -12.967 -18.546 1.00 91.88 414 GLU A C 1
ATOM 3143 O O . GLU A 1 414 ? -16.835 -14.173 -18.320 1.00 91.88 414 GLU A O 1
ATOM 3148 N N . GLY A 1 415 ? -16.425 -12.068 -17.657 1.00 90.12 415 GLY A N 1
ATOM 3149 C CA . GLY A 1 415 ? -15.903 -12.485 -16.370 1.00 90.12 415 GLY A CA 1
ATOM 3150 C C . GLY A 1 415 ? -15.551 -11.344 -15.433 1.00 90.12 415 GLY A C 1
ATOM 3151 O O . GLY A 1 415 ? -15.539 -10.170 -15.807 1.00 90.12 415 GLY A O 1
ATOM 3152 N N . GLU A 1 416 ? -15.242 -11.703 -14.194 1.00 89.62 416 GLU A N 1
ATOM 3153 C CA . GLU A 1 416 ? -14.832 -10.760 -13.162 1.00 89.62 416 GLU A CA 1
ATOM 3154 C C . GLU A 1 416 ? -13.358 -10.370 -13.330 1.00 89.62 416 GLU A C 1
ATOM 3156 O O . GLU A 1 416 ? -12.478 -11.216 -13.478 1.00 89.62 416 GLU A O 1
ATOM 3161 N N . VAL A 1 417 ? -13.045 -9.078 -13.253 1.00 89.38 417 VAL A N 1
ATOM 3162 C CA . VAL A 1 417 ? -11.666 -8.590 -13.189 1.00 89.38 417 VAL A CA 1
ATOM 3163 C C . VAL A 1 417 ? -11.112 -8.849 -11.795 1.00 89.38 417 VAL A C 1
ATOM 3165 O O . VAL A 1 417 ? -11.275 -8.044 -10.880 1.00 89.38 417 VAL A O 1
ATOM 3168 N N . VAL A 1 418 ? -10.408 -9.962 -11.634 1.00 87.00 418 VAL A N 1
ATOM 3169 C CA . VAL A 1 418 ? -9.873 -10.385 -10.336 1.00 87.00 418 VAL A CA 1
ATOM 3170 C C . VAL A 1 418 ? -8.602 -9.620 -9.962 1.00 87.00 418 VAL A C 1
ATOM 3172 O O . VAL A 1 418 ? -8.372 -9.301 -8.797 1.00 87.00 418 VAL A O 1
ATOM 3175 N N . ARG A 1 419 ? -7.746 -9.296 -10.942 1.00 86.88 419 ARG A N 1
ATOM 3176 C CA . ARG A 1 419 ? -6.520 -8.513 -10.712 1.00 86.88 419 ARG A CA 1
ATOM 3177 C C . ARG A 1 419 ? -6.244 -7.554 -11.858 1.00 86.88 419 ARG A C 1
ATOM 3179 O O . ARG A 1 419 ? -6.283 -7.930 -13.023 1.00 86.88 419 ARG A O 1
ATOM 3186 N N . ALA A 1 420 ? -5.857 -6.335 -11.506 1.00 86.69 420 ALA A N 1
ATOM 3187 C CA . ALA A 1 420 ? -5.327 -5.325 -12.413 1.00 86.69 420 ALA A CA 1
ATOM 3188 C C . ALA A 1 420 ? -4.005 -4.808 -11.832 1.00 86.69 420 ALA A C 1
ATOM 3190 O O . ALA A 1 420 ? -3.983 -4.302 -10.705 1.00 86.69 420 ALA A O 1
ATOM 3191 N N . ARG A 1 421 ? -2.895 -5.001 -12.556 1.00 84.12 421 ARG A N 1
ATOM 3192 C CA . ARG A 1 421 ? -1.539 -4.657 -12.097 1.00 84.12 421 ARG A CA 1
ATOM 3193 C C . ARG A 1 421 ? -0.726 -3.987 -13.198 1.00 84.12 421 ARG A C 1
ATOM 3195 O O . ARG A 1 421 ? -0.814 -4.351 -14.370 1.00 84.12 421 ARG A O 1
ATOM 3202 N N . ILE A 1 422 ? 0.141 -3.064 -12.795 1.00 84.06 422 ILE A N 1
ATOM 3203 C CA . ILE A 1 422 ? 1.159 -2.471 -13.663 1.00 84.06 422 ILE A CA 1
ATOM 3204 C C . ILE A 1 422 ? 2.495 -3.112 -13.311 1.00 84.06 422 ILE A C 1
ATOM 3206 O O . ILE A 1 422 ? 3.013 -2.917 -12.216 1.00 84.06 422 ILE A O 1
ATOM 3210 N N . LEU A 1 423 ? 3.064 -3.869 -14.244 1.00 77.38 423 LEU A N 1
ATOM 3211 C CA . LEU A 1 423 ? 4.356 -4.520 -14.064 1.00 77.38 423 LEU A CA 1
ATOM 3212 C C . LEU A 1 423 ? 5.419 -3.805 -14.898 1.00 77.38 423 LEU A C 1
ATOM 3214 O O . LEU A 1 423 ? 5.226 -3.553 -16.089 1.00 77.38 423 LEU A O 1
ATOM 3218 N N . LYS A 1 424 ? 6.564 -3.493 -14.285 1.00 77.12 424 LYS A N 1
ATOM 3219 C CA . LYS A 1 424 ? 7.734 -2.965 -15.002 1.00 77.12 424 LYS A CA 1
ATOM 3220 C C . LYS A 1 424 ? 8.393 -4.075 -15.828 1.00 77.12 424 LYS A C 1
ATOM 3222 O O . LYS A 1 424 ? 8.573 -5.199 -15.348 1.00 77.12 424 LYS A O 1
ATOM 3227 N N . ARG A 1 425 ? 8.804 -3.770 -17.062 1.00 67.50 425 ARG A N 1
ATOM 3228 C CA . ARG A 1 425 ? 9.498 -4.730 -17.933 1.00 67.50 425 ARG A CA 1
ATOM 3229 C C . ARG A 1 425 ? 10.771 -5.243 -17.259 1.00 67.50 425 ARG A C 1
ATOM 3231 O O . ARG A 1 425 ? 11.619 -4.467 -16.836 1.00 67.50 425 ARG A O 1
ATOM 3238 N N . GLY A 1 426 ? 10.907 -6.561 -17.144 1.00 58.31 426 GLY A N 1
ATOM 3239 C CA . GLY A 1 426 ? 12.070 -7.181 -16.511 1.00 58.31 426 GLY A CA 1
ATOM 3240 C C . GLY A 1 426 ? 12.105 -7.079 -14.983 1.00 58.31 426 GLY A C 1
ATOM 3241 O O . GLY A 1 426 ? 13.159 -7.358 -14.425 1.00 58.31 426 GLY A O 1
ATOM 3242 N N . HIS A 1 427 ? 11.012 -6.706 -14.287 1.00 64.44 427 HIS A N 1
ATOM 3243 C CA . HIS A 1 427 ? 11.006 -6.664 -12.805 1.00 64.44 427 HIS A CA 1
ATOM 3244 C C . HIS A 1 427 ? 11.406 -8.012 -12.178 1.00 64.44 427 HIS A C 1
ATOM 3246 O O . HIS A 1 427 ? 11.721 -8.088 -10.993 1.00 64.44 427 HIS A O 1
ATOM 3252 N N . ARG A 1 428 ? 11.297 -9.090 -12.960 1.00 58.09 428 ARG A N 1
ATOM 3253 C CA . ARG A 1 428 ? 11.529 -10.480 -12.562 1.00 58.09 428 ARG A CA 1
ATOM 3254 C C . ARG A 1 428 ? 12.948 -10.968 -12.824 1.00 58.09 428 ARG A C 1
ATOM 3256 O O . ARG A 1 428 ? 13.263 -12.086 -12.440 1.00 58.09 428 ARG A O 1
ATOM 3263 N N . LEU A 1 429 ? 13.781 -10.178 -13.502 1.00 66.69 429 LEU A N 1
ATOM 3264 C CA . LEU A 1 429 ? 15.197 -10.511 -13.643 1.00 66.69 429 LEU A CA 1
ATOM 3265 C C . LEU A 1 429 ? 15.866 -10.422 -12.258 1.00 66.69 429 LEU A C 1
ATOM 3267 O O . LEU A 1 429 ? 15.415 -9.627 -11.431 1.00 66.69 429 LEU A O 1
ATOM 3271 N N . PRO A 1 430 ? 16.928 -11.192 -11.971 1.00 69.25 430 PRO A N 1
ATOM 3272 C CA . PRO A 1 430 ? 17.702 -11.007 -10.745 1.00 69.25 430 PRO A CA 1
ATOM 3273 C C . PRO A 1 430 ? 18.109 -9.537 -10.570 1.00 69.25 430 PRO A C 1
ATOM 3275 O O . PRO A 1 430 ? 18.381 -8.856 -11.563 1.00 69.25 430 PRO A O 1
ATOM 3278 N N . ARG A 1 431 ? 18.158 -9.031 -9.328 1.00 68.69 431 ARG A N 1
ATOM 3279 C CA . ARG A 1 431 ? 18.445 -7.606 -9.048 1.00 68.69 431 ARG A CA 1
ATOM 3280 C C . ARG A 1 431 ? 19.718 -7.108 -9.741 1.00 68.69 431 ARG A C 1
ATOM 3282 O O . ARG A 1 431 ? 19.714 -6.003 -10.265 1.00 68.69 431 ARG A O 1
ATOM 3289 N N . ILE A 1 432 ? 20.746 -7.952 -9.826 1.00 57.91 432 ILE A N 1
ATOM 3290 C CA . ILE A 1 432 ? 22.016 -7.659 -10.511 1.00 57.91 432 ILE A CA 1
ATOM 3291 C C . ILE A 1 432 ? 21.804 -7.397 -12.010 1.00 57.91 432 ILE A C 1
ATOM 3293 O O . ILE A 1 432 ? 22.351 -6.448 -12.558 1.00 57.91 432 ILE A O 1
ATOM 3297 N N . VAL A 1 433 ? 20.951 -8.186 -12.668 1.00 67.62 433 VAL A N 1
ATOM 3298 C CA . VAL A 1 433 ? 20.634 -8.022 -14.095 1.00 67.62 433 VAL A CA 1
ATOM 3299 C C . VAL A 1 433 ? 19.741 -6.802 -14.318 1.00 67.62 433 VAL A C 1
ATOM 3301 O O . VAL A 1 433 ? 19.906 -6.090 -15.302 1.00 67.62 433 VAL A O 1
ATOM 3304 N N . GLN A 1 434 ? 18.807 -6.529 -13.400 1.00 69.94 434 GLN A N 1
ATOM 3305 C CA . GLN A 1 434 ? 18.008 -5.302 -13.454 1.00 69.94 434 GLN A CA 1
ATOM 3306 C C . GLN A 1 434 ? 18.884 -4.061 -13.315 1.00 69.94 434 GLN A C 1
ATOM 3308 O O . GLN A 1 434 ? 18.722 -3.125 -14.090 1.00 69.94 434 GLN A O 1
ATOM 3313 N N . TRP A 1 435 ? 19.816 -4.077 -12.362 1.00 67.44 435 TRP A N 1
ATOM 3314 C CA . TRP A 1 435 ? 20.786 -3.010 -12.188 1.00 67.44 435 TRP A CA 1
ATOM 3315 C C . TRP A 1 435 ? 21.626 -2.849 -13.454 1.00 67.44 435 TRP A C 1
ATOM 3317 O O . TRP A 1 435 ? 21.593 -1.783 -14.037 1.00 67.44 435 TRP A O 1
ATOM 3327 N N . ALA A 1 436 ? 22.263 -3.901 -13.970 1.00 71.44 436 ALA A N 1
ATOM 3328 C CA . ALA A 1 436 ? 23.108 -3.794 -15.164 1.00 71.44 436 ALA A CA 1
ATOM 3329 C C . ALA A 1 436 ? 22.357 -3.295 -16.416 1.00 71.44 436 ALA A C 1
ATOM 3331 O O . ALA A 1 436 ? 22.915 -2.574 -17.236 1.00 71.44 436 ALA A O 1
ATOM 3332 N N . MET A 1 437 ? 21.089 -3.682 -16.581 1.00 65.44 437 MET A N 1
ATOM 3333 C CA . MET A 1 437 ? 20.304 -3.361 -17.777 1.00 65.44 437 MET A CA 1
ATOM 3334 C C . MET A 1 437 ? 19.623 -1.984 -17.705 1.00 65.44 437 MET A C 1
ATOM 3336 O O . MET A 1 437 ? 19.331 -1.396 -18.747 1.00 65.44 437 MET A O 1
ATOM 3340 N N . TYR A 1 438 ? 19.346 -1.481 -16.498 1.00 68.44 438 TYR A N 1
ATOM 3341 C CA . TYR A 1 438 ? 18.576 -0.250 -16.284 1.00 68.44 438 TYR A CA 1
ATOM 3342 C C . TYR A 1 438 ? 19.291 0.787 -15.397 1.00 68.44 438 TYR A C 1
ATOM 3344 O O . TYR A 1 438 ? 18.677 1.795 -15.043 1.00 68.44 438 TYR A O 1
ATOM 3352 N N . SER A 1 439 ? 20.568 0.581 -15.057 1.00 62.94 439 SER A N 1
ATOM 3353 C CA . SER A 1 439 ? 21.420 1.598 -14.434 1.00 62.94 439 SER A CA 1
ATOM 3354 C C . SER A 1 439 ? 21.928 2.606 -15.470 1.00 62.94 439 SER A C 1
ATOM 3356 O O . SER A 1 439 ? 22.075 2.308 -16.659 1.00 62.94 439 SER A O 1
ATOM 3358 N N . GLY A 1 440 ? 22.170 3.830 -15.002 1.00 69.75 440 GLY A N 1
ATOM 3359 C CA . GLY A 1 440 ? 22.629 4.943 -15.826 1.00 69.75 440 GLY A CA 1
ATOM 3360 C C . GLY A 1 440 ? 21.511 5.703 -16.541 1.00 69.75 440 GLY A C 1
ATOM 3361 O O . GLY A 1 440 ? 20.316 5.414 -16.402 1.00 69.75 440 GLY A O 1
ATOM 3362 N N . ASN A 1 441 ? 21.934 6.702 -17.305 1.00 74.25 441 ASN A N 1
ATOM 3363 C CA . ASN A 1 441 ? 21.055 7.546 -18.100 1.00 74.25 441 ASN A CA 1
ATOM 3364 C C . ASN A 1 441 ? 21.008 7.043 -19.549 1.00 74.25 441 ASN A C 1
ATOM 3366 O O . ASN A 1 441 ? 21.911 6.340 -20.012 1.00 74.25 441 ASN A O 1
ATOM 3370 N N . ASP A 1 442 ? 19.911 7.320 -20.241 1.00 72.00 442 ASP A N 1
ATOM 3371 C CA . ASP A 1 442 ? 19.819 7.156 -21.686 1.00 72.00 442 ASP A CA 1
ATOM 3372 C C . ASP A 1 442 ? 20.525 8.306 -22.421 1.00 72.00 442 ASP A C 1
ATOM 3374 O O . ASP A 1 442 ? 21.077 9.216 -21.803 1.00 72.00 442 ASP A O 1
ATOM 3378 N N . GLU A 1 443 ? 20.525 8.247 -23.753 1.00 69.50 443 GLU A N 1
ATOM 3379 C CA . GLU A 1 443 ? 21.157 9.246 -24.630 1.00 69.50 443 GLU A CA 1
ATOM 3380 C C . GLU A 1 443 ? 20.585 10.664 -24.446 1.00 69.50 443 GLU A C 1
ATOM 3382 O O . GLU A 1 443 ? 21.198 11.632 -24.879 1.00 69.50 443 GLU A O 1
ATOM 3387 N N . GLN A 1 444 ? 19.435 10.801 -23.776 1.00 68.94 444 GLN A N 1
ATOM 3388 C CA . GLN A 1 444 ? 18.777 12.074 -23.476 1.00 68.94 444 GLN A CA 1
ATOM 3389 C C . GLN A 1 444 ? 19.008 12.523 -22.022 1.00 68.94 444 GLN A C 1
ATOM 3391 O O . GLN A 1 444 ? 18.333 13.429 -21.538 1.00 68.94 444 GLN A O 1
ATOM 3396 N N . GLY A 1 445 ? 19.927 11.877 -21.293 1.00 65.38 445 GLY A N 1
ATOM 3397 C CA . GLY A 1 445 ? 20.245 12.214 -19.904 1.00 65.38 445 GLY A CA 1
ATOM 3398 C C . GLY A 1 445 ? 19.182 11.776 -18.890 1.00 65.38 445 GLY A C 1
ATOM 3399 O O . GLY A 1 445 ? 19.315 12.069 -17.702 1.00 65.38 445 GLY A O 1
ATOM 3400 N N . MET A 1 446 ? 18.144 11.042 -19.305 1.00 62.78 446 MET A N 1
ATOM 3401 C CA . MET A 1 446 ? 17.103 10.553 -18.403 1.00 62.78 446 MET A CA 1
ATOM 3402 C C . MET A 1 446 ? 17.459 9.180 -17.839 1.00 62.78 446 MET A C 1
ATOM 3404 O O . MET A 1 446 ? 17.931 8.295 -18.545 1.00 62.78 446 MET A O 1
ATOM 3408 N N . SER A 1 447 ? 17.180 8.959 -16.551 1.00 64.56 447 SER A N 1
ATOM 3409 C CA . SER A 1 447 ? 17.411 7.656 -15.916 1.00 64.56 447 SER A CA 1
ATOM 3410 C C . SER A 1 447 ? 16.686 6.528 -16.667 1.00 64.56 447 SER A C 1
ATOM 3412 O O . SER A 1 447 ? 15.459 6.555 -16.824 1.00 64.56 447 SER A O 1
ATOM 3414 N N . LYS A 1 448 ? 17.424 5.484 -17.070 1.00 63.62 448 LYS A N 1
ATOM 3415 C CA . LYS A 1 448 ? 16.870 4.302 -17.761 1.00 63.62 448 LYS A CA 1
ATOM 3416 C C . LYS A 1 448 ? 15.806 3.574 -16.933 1.00 63.62 448 LYS A C 1
ATOM 3418 O O . LYS A 1 448 ? 14.865 3.011 -17.495 1.00 63.62 448 LYS A O 1
ATOM 3423 N N . GLU A 1 449 ? 15.894 3.633 -15.604 1.00 63.72 449 GLU A N 1
ATOM 3424 C CA . GLU A 1 449 ? 14.875 3.089 -14.695 1.00 63.72 449 GLU A CA 1
ATOM 3425 C C . GLU A 1 449 ? 13.564 3.894 -14.750 1.00 63.72 449 GLU A C 1
ATOM 3427 O O . GLU A 1 449 ? 12.475 3.317 -14.655 1.00 63.72 449 GLU A O 1
ATOM 3432 N N . ARG A 1 450 ? 13.633 5.212 -14.982 1.00 62.09 450 ARG A N 1
ATOM 3433 C CA . ARG A 1 450 ? 12.446 6.064 -15.176 1.00 62.09 450 ARG A CA 1
ATOM 3434 C C . ARG A 1 450 ? 11.729 5.729 -16.486 1.00 62.09 450 ARG A C 1
ATOM 3436 O O . ARG A 1 450 ? 10.501 5.647 -16.499 1.00 62.09 450 ARG A O 1
ATOM 3443 N N . ASN A 1 451 ? 12.490 5.448 -17.544 1.00 60.00 451 ASN A N 1
ATOM 3444 C CA . ASN A 1 451 ? 11.983 5.086 -18.875 1.00 60.00 451 ASN A CA 1
ATOM 3445 C C . ASN A 1 451 ? 11.618 3.602 -19.033 1.00 60.00 451 ASN A C 1
ATOM 3447 O O . ASN A 1 451 ? 11.267 3.128 -20.121 1.00 60.00 451 ASN A O 1
ATOM 3451 N N . ARG A 1 452 ? 11.647 2.839 -17.940 1.00 69.38 452 ARG A N 1
ATOM 3452 C CA . ARG A 1 452 ? 11.343 1.416 -17.963 1.00 69.38 452 ARG A CA 1
ATOM 3453 C C . ARG A 1 452 ? 9.898 1.177 -18.394 1.00 69.38 452 ARG A C 1
ATOM 3455 O O . ARG A 1 452 ? 8.946 1.556 -17.708 1.00 69.38 452 ARG A O 1
ATOM 3462 N N . ARG A 1 453 ? 9.732 0.510 -19.545 1.00 69.69 453 ARG A N 1
ATOM 3463 C CA . ARG A 1 453 ? 8.412 0.238 -20.137 1.00 69.69 453 ARG A CA 1
ATOM 3464 C C . ARG A 1 453 ? 7.502 -0.461 -19.125 1.00 69.69 453 ARG A C 1
ATOM 3466 O O . ARG A 1 453 ? 7.860 -1.502 -18.569 1.00 69.69 453 ARG A O 1
ATOM 3473 N N . ARG A 1 454 ? 6.318 0.112 -18.915 1.00 80.31 454 ARG A N 1
ATOM 3474 C CA . ARG A 1 454 ? 5.269 -0.423 -18.045 1.00 80.31 454 ARG A CA 1
ATOM 3475 C C . ARG A 1 454 ? 4.291 -1.243 -18.877 1.00 80.31 454 ARG A C 1
ATOM 3477 O O . ARG A 1 454 ? 3.790 -0.774 -19.896 1.00 80.31 454 ARG A O 1
ATOM 3484 N N . THR A 1 455 ? 4.035 -2.466 -18.443 1.00 81.75 455 THR A N 1
ATOM 3485 C CA . THR A 1 455 ? 3.045 -3.372 -19.032 1.00 81.75 455 THR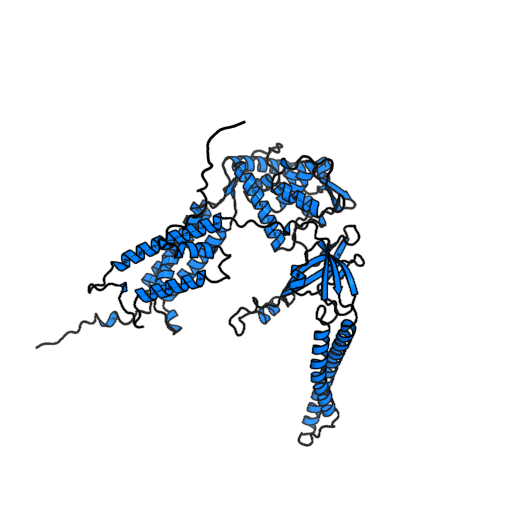 A CA 1
ATOM 3486 C C . THR A 1 455 ? 1.841 -3.459 -18.109 1.00 81.75 455 THR A C 1
ATOM 3488 O O . THR A 1 455 ? 1.989 -3.681 -16.908 1.00 81.75 455 THR A O 1
ATOM 3491 N N . HIS A 1 456 ? 0.656 -3.262 -18.675 1.00 88.88 456 HIS A N 1
ATOM 3492 C CA . HIS A 1 456 ? -0.608 -3.267 -17.949 1.00 88.88 456 HIS A CA 1
ATOM 3493 C C . HIS A 1 456 ? -1.221 -4.660 -18.066 1.00 88.88 456 HIS A C 1
ATOM 3495 O O . HIS A 1 456 ? -1.442 -5.136 -19.178 1.00 88.88 456 HIS A O 1
ATOM 3501 N N . HIS A 1 457 ? -1.454 -5.319 -16.937 1.00 90.06 457 HIS A N 1
ATOM 3502 C CA . HIS A 1 457 ? -1.996 -6.670 -16.869 1.00 90.06 457 HIS A CA 1
ATOM 3503 C C . HIS A 1 457 ? -3.379 -6.662 -16.230 1.00 90.06 457 HIS A C 1
ATOM 3505 O O . HIS A 1 457 ? -3.567 -6.049 -15.178 1.00 90.06 457 HIS A O 1
ATOM 3511 N N . VAL A 1 458 ? -4.314 -7.387 -16.839 1.00 91.44 458 VAL A N 1
ATOM 3512 C CA . VAL A 1 458 ? -5.687 -7.570 -16.359 1.00 91.44 458 VAL A CA 1
ATOM 3513 C C . VAL A 1 458 ? -6.009 -9.062 -16.378 1.00 91.44 458 VAL A C 1
ATOM 3515 O O . VAL A 1 458 ? -5.896 -9.709 -17.415 1.00 91.44 458 VAL A O 1
ATOM 3518 N N . ALA A 1 459 ? -6.356 -9.630 -15.229 1.00 91.56 459 ALA A N 1
ATOM 3519 C CA . ALA A 1 459 ? -6.804 -11.011 -15.089 1.00 91.56 459 ALA A CA 1
ATOM 3520 C C . ALA A 1 459 ? -8.332 -11.030 -15.000 1.00 91.56 459 ALA A C 1
ATOM 3522 O O . ALA A 1 459 ? -8.890 -10.386 -14.112 1.00 91.56 459 ALA A O 1
ATOM 3523 N N . ILE A 1 460 ? -8.969 -11.744 -15.928 1.00 91.94 460 ILE A N 1
ATOM 3524 C CA . ILE A 1 460 ? -10.425 -11.857 -16.052 1.00 91.94 460 ILE A CA 1
ATOM 3525 C C . ILE A 1 460 ? -10.800 -13.309 -15.758 1.00 91.94 460 ILE A C 1
ATOM 3527 O O . ILE A 1 460 ? -10.278 -14.210 -16.415 1.00 91.94 460 ILE A O 1
ATOM 3531 N N . ASP A 1 461 ? -11.666 -13.525 -14.776 1.00 90.12 461 ASP A N 1
ATOM 3532 C CA . ASP A 1 461 ? -12.163 -14.841 -14.393 1.00 90.12 461 ASP A CA 1
ATOM 3533 C C . ASP A 1 461 ? -13.547 -15.122 -14.984 1.00 90.12 461 ASP A C 1
ATOM 3535 O O . ASP A 1 461 ? -14.507 -14.433 -14.652 1.00 90.12 461 ASP A O 1
ATOM 3539 N N . GLN A 1 462 ? -13.642 -16.152 -15.826 1.00 88.94 462 GLN A N 1
ATOM 3540 C CA . GLN A 1 462 ? -14.900 -16.644 -16.408 1.00 88.94 462 GLN A CA 1
ATOM 3541 C C . GLN A 1 462 ? -15.654 -17.612 -15.479 1.00 88.94 462 GLN A C 1
ATOM 3543 O O . GLN A 1 462 ? -16.812 -17.910 -15.737 1.00 88.94 462 GLN A O 1
ATOM 3548 N N . GLY A 1 463 ? -15.018 -18.108 -14.411 1.00 82.94 463 GLY A N 1
ATOM 3549 C CA . GLY A 1 463 ? -15.591 -19.128 -13.525 1.00 82.94 463 GLY A CA 1
ATOM 3550 C C . GLY A 1 463 ? -15.217 -20.571 -13.888 1.00 82.94 463 GLY A C 1
ATOM 3551 O O . GLY A 1 463 ? -15.482 -21.471 -13.099 1.00 82.94 463 GLY A O 1
ATOM 3552 N N . ASP A 1 464 ? -14.559 -20.793 -15.031 1.00 80.12 464 ASP A N 1
ATOM 3553 C CA . ASP A 1 464 ? -14.291 -22.142 -15.559 1.00 80.12 464 ASP A CA 1
ATOM 3554 C C . ASP A 1 464 ? -13.087 -22.846 -14.904 1.00 80.12 464 ASP A C 1
ATOM 3556 O O . ASP A 1 464 ? -13.026 -24.071 -14.876 1.00 80.12 464 ASP A O 1
ATOM 3560 N N . ASP A 1 465 ? -12.101 -22.084 -14.415 1.00 79.88 465 ASP A N 1
ATOM 3561 C CA . ASP A 1 465 ? -10.780 -22.612 -14.041 1.00 79.88 465 ASP A CA 1
ATOM 3562 C C . ASP A 1 465 ? -10.186 -21.873 -12.832 1.00 79.88 465 ASP A C 1
ATOM 3564 O O . ASP A 1 465 ? -10.350 -20.659 -12.704 1.00 79.88 465 ASP A O 1
ATOM 3568 N N . ASP A 1 466 ? -9.444 -22.569 -11.965 1.00 78.19 466 ASP A N 1
ATOM 3569 C CA . ASP A 1 466 ? -8.810 -21.968 -10.772 1.00 78.19 466 ASP A CA 1
ATOM 3570 C C . ASP A 1 466 ? -7.474 -21.276 -11.082 1.00 78.19 466 ASP A C 1
ATOM 3572 O O . ASP A 1 466 ? -6.859 -20.634 -10.222 1.00 78.19 466 ASP A O 1
ATOM 3576 N N . SER A 1 467 ? -6.983 -21.387 -12.319 1.00 83.00 467 SER A N 1
ATOM 3577 C CA . SER A 1 467 ? -5.759 -20.720 -12.744 1.00 83.00 467 SER A CA 1
ATOM 3578 C C . SER A 1 467 ? -5.960 -19.845 -13.970 1.00 83.00 467 SER A C 1
ATOM 3580 O O . SER A 1 467 ? -6.083 -20.322 -15.093 1.00 83.00 467 SER A O 1
ATOM 3582 N N . ILE A 1 468 ? -5.860 -18.538 -13.750 1.00 87.69 468 ILE A N 1
ATOM 3583 C CA . ILE A 1 468 ? -6.162 -17.514 -14.745 1.00 87.69 468 ILE A CA 1
ATOM 3584 C C . ILE A 1 468 ? -4.860 -16.960 -15.316 1.00 87.69 468 ILE A C 1
ATOM 3586 O O . ILE A 1 468 ? -3.958 -16.559 -14.575 1.00 87.69 468 ILE A O 1
ATOM 3590 N N . VAL A 1 469 ? -4.755 -16.888 -16.640 1.00 87.38 469 VAL A N 1
ATOM 3591 C CA . VAL A 1 469 ? -3.655 -16.182 -17.310 1.00 87.38 469 VAL A CA 1
ATOM 3592 C C . VAL A 1 469 ? -4.043 -14.716 -17.462 1.00 87.38 469 VAL A C 1
ATOM 3594 O O . VAL A 1 469 ? -5.099 -14.407 -18.005 1.00 87.38 469 VAL A O 1
ATOM 3597 N N . SER A 1 470 ? -3.203 -13.793 -16.992 1.00 90.44 470 SER A N 1
ATOM 3598 C CA . SER A 1 470 ? -3.489 -12.370 -17.164 1.00 90.44 470 SER A CA 1
ATOM 3599 C C . SER A 1 470 ? -3.232 -11.915 -18.598 1.00 90.44 470 SER A C 1
ATOM 3601 O O . SER A 1 470 ? -2.279 -12.330 -19.269 1.00 90.44 470 SER A O 1
ATOM 3603 N N . HIS A 1 471 ? -4.090 -11.023 -19.065 1.00 90.69 471 HIS A N 1
ATOM 3604 C CA . HIS A 1 471 ? -4.008 -10.409 -20.374 1.00 90.69 471 HIS A CA 1
ATOM 3605 C C . HIS A 1 471 ? -3.209 -9.111 -20.305 1.00 90.69 471 HIS A C 1
ATOM 3607 O O . HIS A 1 471 ? -3.413 -8.292 -19.408 1.00 90.69 471 HIS A O 1
ATOM 3613 N N . VAL A 1 472 ? -2.308 -8.905 -21.268 1.00 89.12 472 VAL A N 1
ATOM 3614 C CA . VAL A 1 472 ? -1.646 -7.606 -21.438 1.00 89.12 472 VAL A CA 1
ATOM 3615 C C . VAL A 1 472 ? -2.596 -6.693 -22.201 1.00 89.12 472 VAL A C 1
ATOM 3617 O O . VAL A 1 472 ? -3.028 -7.024 -23.304 1.00 89.12 472 VAL A O 1
ATOM 3620 N N . VAL A 1 473 ? -2.913 -5.544 -21.614 1.00 90.12 473 VAL A N 1
ATOM 3621 C CA . VAL A 1 473 ? -3.841 -4.562 -22.180 1.00 90.12 473 VAL A CA 1
ATOM 3622 C C . VAL A 1 473 ? -3.135 -3.243 -22.483 1.00 90.12 473 VAL A C 1
ATOM 3624 O O . VAL A 1 473 ? -2.047 -2.946 -21.982 1.00 90.12 473 VAL A O 1
ATOM 3627 N N . ARG A 1 474 ? -3.767 -2.419 -23.321 1.00 88.00 474 ARG A N 1
ATOM 3628 C CA . ARG A 1 474 ? -3.331 -1.037 -23.566 1.00 88.00 474 ARG A CA 1
ATOM 3629 C C . ARG A 1 474 ? -3.658 -0.162 -22.352 1.00 88.00 474 ARG A C 1
ATOM 3631 O O . ARG A 1 474 ? -4.606 -0.453 -21.629 1.00 88.00 474 ARG A O 1
ATOM 3638 N N . SER A 1 475 ? -2.922 0.934 -22.156 1.00 85.38 475 SER A N 1
ATOM 3639 C CA . SER A 1 475 ? -3.162 1.876 -21.046 1.00 85.38 475 SER A CA 1
ATOM 3640 C C . SER A 1 475 ? -4.580 2.459 -21.049 1.00 85.38 475 SER A C 1
ATOM 3642 O O . SER A 1 475 ? -5.164 2.631 -19.987 1.00 85.38 475 SER A O 1
ATOM 3644 N N . GLN A 1 476 ? -5.148 2.704 -22.234 1.00 86.50 476 GLN A N 1
ATOM 3645 C CA . GLN A 1 476 ? -6.525 3.185 -22.414 1.00 86.50 476 GLN A CA 1
ATOM 3646 C C . GLN A 1 476 ? -7.548 2.199 -21.839 1.00 86.50 476 GLN A C 1
ATOM 3648 O O . GLN A 1 476 ? -8.375 2.583 -21.022 1.00 86.50 476 GLN A O 1
ATOM 3653 N N . ILE A 1 477 ? -7.430 0.917 -22.208 1.00 86.94 477 ILE A N 1
ATOM 3654 C CA . ILE A 1 477 ? -8.274 -0.159 -21.672 1.00 86.94 477 ILE A CA 1
ATOM 3655 C C . ILE A 1 477 ? -8.041 -0.280 -20.165 1.00 86.94 477 ILE A C 1
ATOM 3657 O O . ILE A 1 477 ? -8.993 -0.314 -19.399 1.00 86.94 477 ILE A O 1
ATOM 3661 N N . TYR A 1 478 ? -6.781 -0.271 -19.721 1.00 86.94 478 TYR A N 1
ATOM 3662 C CA . TYR A 1 478 ? -6.448 -0.364 -18.300 1.00 86.94 478 TYR A CA 1
ATOM 3663 C C . TYR A 1 478 ? -7.100 0.738 -17.452 1.00 86.94 478 TYR A C 1
ATOM 3665 O O . TYR A 1 478 ? -7.512 0.468 -16.332 1.00 86.94 478 TYR A O 1
ATOM 3673 N N . GLY A 1 479 ? -7.219 1.962 -17.974 1.00 82.62 479 GLY A N 1
ATOM 3674 C CA . GLY A 1 479 ? -7.890 3.064 -17.278 1.00 82.62 479 GLY A CA 1
ATOM 3675 C C . GLY A 1 479 ? -9.403 2.876 -17.115 1.00 82.62 479 GLY A C 1
ATOM 3676 O O . GLY A 1 479 ? -9.991 3.478 -16.219 1.00 82.62 479 GLY A O 1
ATOM 3677 N N . GLN A 1 480 ? -10.024 2.038 -17.949 1.00 84.19 480 GLN A N 1
ATOM 3678 C CA . GLN A 1 480 ? -11.464 1.760 -17.931 1.00 84.19 480 GLN A CA 1
ATOM 3679 C C . GLN A 1 480 ? -11.826 0.601 -16.994 1.00 84.19 480 GLN A C 1
ATOM 3681 O O . GLN A 1 480 ? -12.927 0.584 -16.447 1.00 84.19 480 GLN A O 1
ATOM 3686 N N . VAL A 1 481 ? -10.907 -0.347 -16.774 1.00 84.56 481 VAL A N 1
ATOM 3687 C CA . VAL A 1 481 ? -11.131 -1.505 -15.897 1.00 84.56 481 VAL A CA 1
ATOM 3688 C C . VAL A 1 481 ? -10.594 -1.315 -14.486 1.00 84.56 481 VAL A C 1
ATOM 3690 O O . VAL A 1 481 ? -9.456 -0.910 -14.266 1.00 84.56 481 VAL A O 1
ATOM 3693 N N . ARG A 1 482 ? -11.405 -1.707 -13.503 1.00 82.19 482 ARG A N 1
ATOM 3694 C CA . ARG A 1 482 ? -11.036 -1.803 -12.087 1.00 82.19 482 ARG A CA 1
ATOM 3695 C C . ARG A 1 482 ? -11.266 -3.222 -11.585 1.00 82.19 482 ARG A C 1
ATOM 3697 O O . ARG A 1 482 ? -12.068 -3.964 -12.144 1.00 82.19 482 ARG A O 1
ATOM 3704 N N . GLN A 1 483 ? -10.561 -3.586 -10.518 1.00 82.94 483 GLN A N 1
ATOM 3705 C CA . GLN A 1 483 ? -10.769 -4.877 -9.862 1.00 82.94 483 GLN A CA 1
ATOM 3706 C C . GLN A 1 483 ? -12.199 -4.983 -9.323 1.00 82.94 483 GLN A C 1
ATOM 3708 O O . GLN A 1 483 ? -12.765 -3.987 -8.870 1.00 82.94 483 GLN A O 1
ATOM 3713 N N . GLY A 1 484 ? -12.781 -6.175 -9.426 1.00 78.44 484 GLY A N 1
ATOM 3714 C CA . GLY A 1 484 ? -14.164 -6.469 -9.055 1.00 78.44 484 GLY A CA 1
ATOM 3715 C C . GLY A 1 484 ? -15.224 -6.046 -10.082 1.00 78.44 484 GLY A C 1
ATOM 3716 O O . GLY A 1 484 ? -16.408 -6.249 -9.819 1.00 78.44 484 GLY A O 1
ATOM 3717 N N . MET A 1 485 ? -14.844 -5.459 -11.227 1.00 86.38 485 MET A N 1
ATOM 3718 C CA . MET A 1 485 ? -15.766 -5.224 -12.352 1.00 86.38 485 MET A CA 1
ATOM 3719 C C . MET A 1 485 ? -16.104 -6.533 -13.058 1.00 86.38 485 MET A C 1
ATOM 3721 O O . MET A 1 485 ? -15.219 -7.365 -13.240 1.00 86.38 485 MET A O 1
ATOM 3725 N N . ILE A 1 486 ? -17.337 -6.670 -13.545 1.00 88.50 486 ILE A N 1
ATOM 3726 C CA . ILE A 1 486 ? -17.666 -7.705 -14.532 1.00 88.50 486 ILE A CA 1
ATOM 3727 C C . ILE A 1 486 ? -17.511 -7.077 -15.907 1.00 88.50 486 ILE A C 1
ATOM 3729 O O . ILE A 1 486 ? -18.108 -6.036 -16.201 1.00 88.50 486 ILE A O 1
ATOM 3733 N N . VAL A 1 487 ? -16.679 -7.692 -16.736 1.00 92.69 487 VAL A N 1
ATOM 3734 C CA . VAL A 1 487 ? -16.353 -7.180 -18.059 1.00 92.69 487 VAL A CA 1
ATOM 3735 C C . VAL A 1 487 ? -16.549 -8.224 -19.128 1.00 92.69 487 VAL A C 1
ATOM 3737 O O . VAL A 1 487 ? -16.313 -9.411 -18.916 1.00 92.69 487 VAL A O 1
ATOM 3740 N N . ARG A 1 488 ? -16.909 -7.741 -20.311 1.00 94.00 488 ARG A N 1
ATOM 3741 C CA . ARG A 1 488 ? -16.948 -8.508 -21.541 1.00 94.00 488 ARG A CA 1
ATOM 3742 C C . ARG A 1 488 ? -15.793 -8.046 -22.415 1.00 94.00 488 ARG A C 1
ATOM 3744 O O . ARG A 1 488 ? -15.761 -6.912 -22.880 1.00 94.00 488 ARG A O 1
ATOM 3751 N N . ALA A 1 489 ? -14.802 -8.906 -22.595 1.00 93.06 489 ALA A N 1
ATOM 3752 C CA . ALA A 1 489 ? -13.602 -8.606 -23.359 1.00 93.06 489 ALA A CA 1
ATOM 3753 C C . ALA A 1 489 ? -13.577 -9.402 -24.664 1.00 93.06 489 ALA A C 1
ATOM 3755 O O . ALA A 1 489 ? -13.828 -10.608 -24.684 1.00 93.06 489 ALA A O 1
ATOM 3756 N N . VAL A 1 490 ? -13.213 -8.737 -25.760 1.00 93.31 490 VAL A N 1
ATOM 3757 C CA . VAL A 1 490 ? -12.956 -9.397 -27.044 1.00 93.31 490 VAL A CA 1
ATOM 3758 C C . VAL A 1 490 ? -11.471 -9.714 -27.123 1.00 93.31 490 VAL A C 1
ATOM 3760 O O . VAL A 1 490 ? -10.633 -8.820 -27.295 1.00 93.31 490 VAL A O 1
ATOM 3763 N N . VAL A 1 491 ? -11.149 -10.999 -26.995 1.00 93.00 491 VAL A N 1
ATOM 3764 C CA . VAL A 1 491 ? -9.777 -11.503 -26.959 1.00 93.00 491 VAL A CA 1
ATOM 3765 C C . VAL A 1 491 ? -9.479 -12.407 -28.144 1.00 93.00 491 VAL A C 1
ATOM 3767 O O . VAL A 1 491 ? -10.361 -13.060 -28.708 1.00 93.00 491 VAL A O 1
ATOM 3770 N N . THR A 1 492 ? -8.212 -12.461 -28.536 1.00 91.25 492 THR A N 1
ATOM 3771 C CA . THR A 1 492 ? -7.764 -13.430 -29.535 1.00 91.25 492 THR A CA 1
ATOM 3772 C C . THR A 1 492 ? -7.410 -14.762 -28.865 1.00 91.25 492 THR A C 1
ATOM 3774 O O . THR A 1 492 ? -6.824 -14.764 -27.778 1.00 91.25 492 THR A O 1
ATOM 3777 N N . PRO A 1 493 ? -7.780 -15.909 -29.454 1.00 86.56 493 PRO A N 1
ATOM 3778 C CA . PRO A 1 493 ? -7.732 -17.187 -28.753 1.00 86.56 493 PRO A CA 1
ATOM 3779 C C . PRO A 1 493 ? -6.317 -17.718 -28.497 1.00 86.56 493 PRO A C 1
ATOM 3781 O O . PRO A 1 493 ? -6.121 -18.399 -27.493 1.00 86.56 493 PRO A O 1
ATOM 3784 N N . ARG A 1 494 ? -5.329 -17.445 -29.362 1.00 87.25 494 ARG A N 1
ATOM 3785 C CA . ARG A 1 494 ? -3.970 -18.003 -29.212 1.00 87.25 494 ARG A CA 1
ATOM 3786 C C . ARG A 1 494 ? -2.997 -17.039 -28.536 1.00 87.25 494 ARG A C 1
ATOM 3788 O O . ARG A 1 494 ? -2.238 -17.448 -27.665 1.00 87.25 494 ARG A O 1
ATOM 3795 N N . LEU A 1 495 ? -3.012 -15.771 -28.928 1.00 88.12 495 LEU A N 1
ATOM 3796 C CA . LEU A 1 495 ? -2.147 -14.705 -28.428 1.00 88.12 495 LEU A CA 1
ATOM 3797 C C . LEU A 1 495 ? -2.737 -13.990 -27.210 1.00 88.12 495 LEU A C 1
ATOM 3799 O O . LEU A 1 495 ? -2.003 -13.259 -26.551 1.00 88.12 495 LEU A O 1
ATOM 3803 N N . GLY A 1 496 ? -4.029 -14.156 -26.905 1.00 86.81 496 GLY A N 1
ATOM 3804 C CA . GLY A 1 496 ? -4.663 -13.515 -25.750 1.00 86.81 496 GLY A CA 1
ATOM 3805 C C . GLY A 1 496 ? -4.694 -11.992 -25.835 1.00 86.81 496 GLY A C 1
ATOM 3806 O O . GLY A 1 496 ? -4.722 -11.325 -24.798 1.00 86.81 496 GLY A O 1
ATOM 3807 N N . TYR A 1 497 ? -4.628 -11.437 -27.049 1.00 89.38 497 TYR A N 1
ATOM 3808 C CA . TYR A 1 497 ? -4.636 -10.000 -27.274 1.00 89.38 497 TYR A CA 1
ATOM 3809 C C . TYR A 1 497 ? -6.029 -9.438 -27.017 1.00 89.38 497 TYR A C 1
ATOM 3811 O O . TYR A 1 497 ? -6.995 -9.867 -27.647 1.00 89.38 497 TYR A O 1
ATOM 3819 N N . VAL A 1 498 ? -6.123 -8.457 -26.121 1.00 91.44 498 VAL A N 1
ATOM 3820 C CA . VAL A 1 498 ? -7.382 -7.773 -25.814 1.00 91.44 498 VAL A CA 1
ATOM 3821 C C . VAL A 1 498 ? -7.567 -6.628 -26.794 1.00 91.44 498 VAL A C 1
ATOM 3823 O O . VAL A 1 498 ? -6.796 -5.663 -26.798 1.00 91.44 498 VAL A O 1
ATOM 3826 N N . ARG A 1 499 ? -8.582 -6.745 -27.649 1.00 88.94 499 ARG A N 1
ATOM 3827 C CA . ARG A 1 499 ? -8.919 -5.705 -28.623 1.00 88.94 499 ARG A CA 1
ATOM 3828 C C . ARG A 1 499 ? -9.750 -4.600 -27.988 1.00 88.94 499 ARG A C 1
ATOM 3830 O O . ARG A 1 499 ? -9.477 -3.431 -28.240 1.00 88.94 499 ARG A O 1
ATOM 3837 N N . GLU A 1 500 ? -10.735 -4.999 -27.197 1.00 91.12 500 GLU A N 1
ATOM 3838 C CA . GLU A 1 500 ? -11.750 -4.132 -26.615 1.00 91.12 500 GLU A CA 1
ATOM 3839 C C . GLU A 1 500 ? -12.289 -4.764 -25.332 1.00 91.12 500 GLU A C 1
ATOM 3841 O O . GL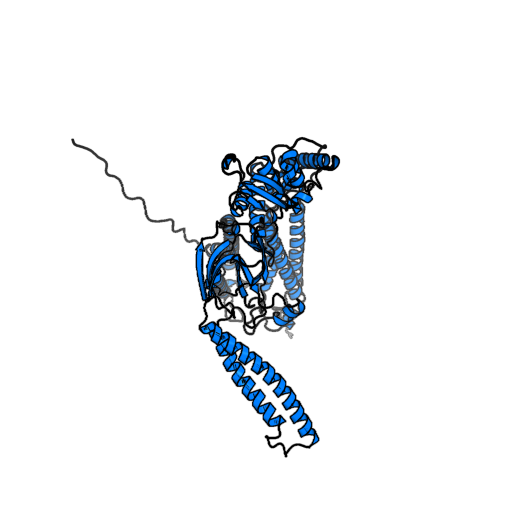U A 1 500 ? -12.275 -5.993 -25.188 1.00 91.12 500 GLU A O 1
ATOM 3846 N N . VAL A 1 501 ? -12.724 -3.914 -24.404 1.00 91.19 501 VAL A N 1
ATOM 3847 C CA . VAL A 1 501 ? -13.357 -4.310 -23.149 1.00 91.19 501 VAL A CA 1
ATOM 3848 C C . VAL A 1 501 ? -14.581 -3.438 -22.942 1.00 91.19 501 VAL A C 1
ATOM 3850 O O . VAL A 1 501 ? -14.476 -2.215 -22.943 1.00 91.19 501 VAL A O 1
ATOM 3853 N N . GLU A 1 502 ? -15.716 -4.083 -22.732 1.00 92.19 502 GLU A N 1
ATOM 3854 C CA . GLU A 1 502 ? -16.970 -3.460 -22.342 1.00 92.19 502 GLU A CA 1
ATOM 3855 C C . GLU A 1 502 ? -17.231 -3.764 -20.864 1.00 92.19 502 GLU A C 1
ATOM 3857 O O . GLU A 1 502 ? -17.094 -4.905 -20.410 1.00 92.19 502 GLU A O 1
ATOM 3862 N N . VAL A 1 503 ? -17.576 -2.738 -20.088 1.00 88.94 503 VAL A N 1
ATOM 3863 C CA . VAL A 1 503 ? -17.930 -2.905 -18.676 1.00 88.94 503 VAL A CA 1
ATOM 3864 C C . VAL A 1 503 ? -19.398 -3.307 -18.602 1.00 88.94 503 VAL A C 1
ATOM 3866 O O . VAL A 1 503 ? -20.274 -2.493 -18.871 1.00 88.94 503 VAL A O 1
ATOM 3869 N N . VAL A 1 504 ? -19.654 -4.561 -18.226 1.00 88.38 504 VAL A N 1
ATOM 3870 C CA . VAL A 1 504 ? -21.012 -5.118 -18.092 1.00 88.38 504 VAL A CA 1
ATOM 3871 C C . VAL A 1 504 ? -21.620 -4.701 -16.758 1.00 88.38 504 VAL A C 1
ATOM 3873 O O . VAL A 1 504 ? -22.779 -4.304 -16.690 1.00 88.38 504 VAL A O 1
ATOM 3876 N N . ALA A 1 505 ? -20.819 -4.746 -15.692 1.00 81.12 505 ALA A N 1
ATOM 3877 C CA . ALA A 1 505 ? -21.211 -4.254 -14.383 1.00 81.12 505 ALA A CA 1
ATOM 3878 C C . ALA A 1 505 ? -20.069 -3.467 -13.739 1.00 81.12 505 ALA A C 1
ATOM 3880 O O . ALA A 1 505 ? -18.923 -3.927 -13.660 1.00 81.12 505 ALA A O 1
ATOM 3881 N N . ALA A 1 506 ? -20.405 -2.274 -13.247 1.00 70.62 506 ALA A N 1
ATOM 3882 C CA . ALA A 1 506 ? -19.508 -1.470 -12.432 1.00 70.62 506 ALA A CA 1
ATOM 3883 C C . ALA A 1 506 ? -19.074 -2.263 -11.183 1.00 70.62 506 ALA A C 1
ATOM 3885 O O . ALA A 1 506 ? -19.838 -3.093 -10.678 1.00 70.62 506 ALA A O 1
ATOM 3886 N N . PRO A 1 507 ? -17.869 -2.007 -10.644 1.00 65.12 507 PRO A N 1
ATOM 3887 C CA . PRO A 1 507 ? -17.475 -2.648 -9.408 1.00 65.12 507 PRO A CA 1
ATOM 3888 C C . PRO A 1 507 ? -18.410 -2.120 -8.316 1.00 65.12 507 PRO A C 1
ATOM 3890 O O . PRO A 1 507 ? -18.658 -0.910 -8.237 1.00 65.12 507 PRO A O 1
ATOM 3893 N N . ARG A 1 508 ? -18.911 -2.997 -7.439 1.00 59.66 508 ARG A N 1
ATOM 3894 C CA . ARG A 1 508 ? -19.430 -2.519 -6.149 1.00 59.66 508 ARG A CA 1
ATOM 3895 C C . ARG A 1 508 ? -18.264 -1.766 -5.495 1.00 59.66 508 ARG A C 1
ATOM 3897 O O . ARG A 1 508 ? -17.171 -2.322 -5.425 1.00 59.66 508 ARG A O 1
ATOM 3904 N N . ARG A 1 509 ? -18.449 -0.468 -5.201 1.00 49.25 509 ARG A N 1
ATOM 3905 C CA . ARG A 1 509 ? -17.372 0.483 -4.840 1.00 49.25 509 ARG A CA 1
ATOM 3906 C C . ARG A 1 509 ? -16.363 -0.188 -3.899 1.00 49.25 509 ARG A C 1
ATOM 3908 O O . ARG A 1 509 ? -16.785 -0.716 -2.890 1.00 49.25 509 ARG A O 1
ATOM 3915 N N . SER A 1 510 ? -15.069 -0.158 -4.219 1.00 46.91 510 SER A N 1
ATOM 3916 C CA . SER A 1 510 ? -13.991 -0.614 -3.322 1.00 46.91 510 SER A CA 1
ATOM 3917 C C . SER A 1 510 ? -13.406 0.582 -2.564 1.00 46.91 510 SER A C 1
ATOM 3919 O O . SER A 1 510 ? -13.293 1.670 -3.140 1.00 46.91 510 SER A O 1
ATOM 3921 N N . ALA A 1 511 ? -12.983 0.379 -1.312 1.00 42.78 511 ALA A N 1
ATOM 3922 C CA . ALA A 1 511 ? -12.338 1.373 -0.446 1.00 42.78 511 ALA A CA 1
ATOM 3923 C C . ALA A 1 511 ? -11.145 2.103 -1.106 1.00 42.78 511 ALA A C 1
ATOM 3925 O O . ALA A 1 511 ? -10.877 3.261 -0.789 1.00 42.78 511 ALA A O 1
ATOM 3926 N N . ALA A 1 512 ? -10.494 1.485 -2.099 1.00 40.81 512 ALA A N 1
ATOM 3927 C CA . ALA A 1 512 ? -9.438 2.090 -2.917 1.00 40.81 512 ALA A CA 1
ATOM 3928 C C . ALA A 1 512 ? -9.902 3.273 -3.800 1.00 40.81 512 ALA A C 1
ATOM 3930 O O . ALA A 1 512 ? -9.073 3.970 -4.383 1.00 40.81 512 ALA A O 1
ATOM 3931 N N . SER A 1 513 ? -11.218 3.473 -3.941 1.00 41.28 513 SER A N 1
ATOM 3932 C CA . SER A 1 513 ? -11.835 4.504 -4.790 1.00 41.28 513 SER A CA 1
ATOM 3933 C C . SER A 1 513 ? -12.274 5.755 -4.021 1.00 41.28 513 SER A C 1
ATOM 3935 O O . SER A 1 513 ? -12.831 6.658 -4.644 1.00 41.28 513 SER A O 1
ATOM 3937 N N . ALA A 1 514 ? -12.073 5.814 -2.698 1.00 41.53 514 ALA A N 1
ATOM 3938 C CA . ALA A 1 514 ? -12.440 6.987 -1.909 1.00 41.53 514 ALA A CA 1
ATOM 3939 C C . ALA A 1 514 ? -11.573 8.193 -2.332 1.00 41.53 514 ALA A C 1
ATOM 3941 O O . ALA A 1 514 ? -10.341 8.088 -2.297 1.00 41.53 514 ALA A O 1
ATOM 3942 N N . PRO A 1 515 ? -12.171 9.323 -2.758 1.00 35.44 515 PRO A N 1
ATOM 3943 C CA . PRO A 1 515 ? -11.409 10.510 -3.111 1.00 35.44 515 PRO A CA 1
ATOM 3944 C C . PRO A 1 515 ? -10.622 10.977 -1.886 1.00 35.44 515 PRO A C 1
ATOM 3946 O O . PRO A 1 515 ? -11.177 11.253 -0.825 1.00 35.44 515 PRO A O 1
ATOM 3949 N N . THR A 1 516 ? -9.301 11.035 -2.023 1.00 39.44 516 THR A N 1
ATOM 3950 C CA . THR A 1 516 ? -8.445 11.678 -1.029 1.00 39.44 516 THR A CA 1
ATOM 3951 C C . THR A 1 516 ? -8.667 13.183 -1.156 1.00 39.44 516 THR A C 1
ATOM 3953 O O . THR A 1 516 ? -8.233 13.775 -2.142 1.00 39.44 516 THR A O 1
ATOM 3956 N N . MET A 1 517 ? -9.364 13.802 -0.199 1.00 37.78 517 MET A N 1
ATOM 3957 C CA . MET A 1 517 ? -9.423 15.264 -0.117 1.00 37.78 517 MET A CA 1
ATOM 3958 C C . MET A 1 517 ? -8.000 15.810 0.081 1.00 37.78 517 MET A C 1
ATOM 3960 O O . MET A 1 517 ? -7.336 15.454 1.058 1.00 37.78 517 MET A O 1
ATOM 3964 N N . ARG A 1 518 ? -7.523 16.644 -0.858 1.00 38.09 518 ARG A N 1
ATOM 3965 C CA . ARG A 1 518 ? -6.340 17.504 -0.657 1.00 38.09 518 ARG A CA 1
ATOM 3966 C C . ARG A 1 518 ? -6.665 18.476 0.487 1.00 38.09 518 ARG A C 1
ATOM 3968 O O . ARG A 1 518 ? -7.804 18.920 0.575 1.00 38.09 518 ARG A O 1
ATOM 3975 N N . HIS A 1 519 ? -5.721 18.748 1.388 1.00 46.84 519 HIS A N 1
ATOM 3976 C CA . HIS A 1 519 ? -5.944 19.666 2.512 1.00 46.84 519 HIS A CA 1
ATOM 3977 C C . HIS A 1 519 ? -5.187 20.982 2.323 1.00 46.84 519 HIS A C 1
ATOM 3979 O O . HIS A 1 519 ? -3.959 20.984 2.243 1.00 46.84 519 HIS A O 1
ATOM 3985 N N . GLU A 1 520 ? -5.970 22.060 2.355 1.00 45.09 520 GLU A N 1
ATOM 3986 C CA . GLU A 1 520 ? -5.640 23.493 2.386 1.00 45.09 520 GLU A CA 1
ATOM 3987 C C . GLU A 1 520 ? -4.466 23.859 3.302 1.00 45.09 520 GLU A C 1
ATOM 3989 O O . GLU A 1 520 ? -3.669 24.717 2.958 1.00 45.09 520 GLU A O 1
ATOM 3994 N N . LEU A 1 521 ? -4.294 23.168 4.434 1.00 44.59 521 LEU A N 1
ATOM 3995 C CA . LEU A 1 521 ? -3.253 23.471 5.428 1.00 44.59 521 LEU A CA 1
ATOM 3996 C C . LEU A 1 521 ? -1.817 23.328 4.901 1.00 44.59 521 LEU A C 1
ATOM 3998 O O . LEU A 1 521 ? -0.915 24.007 5.389 1.00 44.59 521 LEU A O 1
ATOM 4002 N N . ILE A 1 522 ? -1.583 22.432 3.932 1.00 47.84 522 ILE A N 1
ATOM 4003 C CA . ILE A 1 522 ? -0.263 22.312 3.297 1.00 47.84 522 ILE A CA 1
ATOM 4004 C C . ILE A 1 522 ? -0.052 23.496 2.357 1.00 47.84 522 ILE A C 1
ATOM 4006 O O . ILE A 1 522 ? 1.015 24.098 2.405 1.00 47.84 522 ILE A O 1
ATOM 4010 N N . ASP A 1 523 ? -1.056 23.876 1.572 1.00 48.97 523 ASP A N 1
ATOM 4011 C CA . ASP A 1 523 ? -0.957 25.018 0.659 1.00 48.97 523 ASP A CA 1
ATOM 4012 C C . ASP A 1 523 ? -0.852 26.345 1.433 1.00 48.97 523 ASP A C 1
ATOM 4014 O O . ASP A 1 523 ? -0.060 27.207 1.067 1.00 48.97 523 ASP A O 1
ATOM 4018 N N . GLU A 1 524 ? -1.522 26.470 2.580 1.00 47.50 524 GLU A N 1
ATOM 4019 C CA . GLU A 1 524 ? -1.476 27.653 3.443 1.00 47.50 524 GLU A CA 1
ATOM 4020 C C . GLU A 1 524 ? -0.136 27.793 4.188 1.00 47.50 524 GLU A C 1
ATOM 4022 O O . GLU A 1 524 ? 0.441 28.880 4.240 1.00 47.50 524 GLU A O 1
ATOM 4027 N N . ALA A 1 525 ? 0.420 26.696 4.722 1.00 48.59 525 ALA A N 1
ATOM 4028 C CA . ALA A 1 525 ? 1.749 26.713 5.343 1.00 48.59 525 ALA A CA 1
ATOM 4029 C C . ALA A 1 525 ? 2.852 27.008 4.314 1.00 48.59 525 ALA A C 1
ATOM 4031 O O . ALA A 1 525 ? 3.807 27.731 4.602 1.00 48.59 525 ALA A O 1
ATOM 4032 N N . THR A 1 526 ? 2.698 26.467 3.106 1.00 49.25 526 THR A N 1
ATOM 4033 C CA . THR A 1 526 ? 3.658 26.643 2.017 1.00 49.25 526 THR A CA 1
ATOM 4034 C C . THR A 1 526 ? 3.557 28.051 1.414 1.00 49.25 526 THR A C 1
ATOM 4036 O O . THR A 1 526 ? 4.584 28.669 1.135 1.00 49.25 526 THR A O 1
ATOM 4039 N N . GLY A 1 527 ? 2.346 28.616 1.354 1.00 49.88 527 GLY A N 1
ATOM 4040 C CA . GLY A 1 527 ? 2.092 30.007 0.985 1.00 49.88 527 GLY A CA 1
ATOM 4041 C C . GLY A 1 527 ? 2.629 31.018 2.007 1.00 49.88 527 GLY A C 1
ATOM 4042 O O . GLY A 1 527 ? 3.339 31.950 1.638 1.00 49.88 527 GLY A O 1
ATOM 4043 N N . ARG A 1 528 ? 2.402 30.817 3.315 1.00 54.69 528 ARG A N 1
ATOM 4044 C CA . ARG A 1 528 ? 2.966 31.712 4.350 1.00 54.69 528 ARG A CA 1
ATOM 4045 C C . ARG A 1 528 ? 4.497 31.688 4.377 1.00 54.69 528 ARG A C 1
ATOM 4047 O O . ARG A 1 528 ? 5.114 32.728 4.597 1.00 54.69 528 ARG A O 1
ATOM 4054 N N . ALA A 1 529 ? 5.113 30.531 4.125 1.00 47.44 529 ALA A N 1
ATOM 4055 C CA . ALA A 1 529 ? 6.566 30.417 4.001 1.00 47.44 529 ALA A CA 1
ATOM 4056 C C . ALA A 1 529 ? 7.103 31.162 2.765 1.00 47.44 529 ALA A C 1
ATOM 4058 O O . ALA A 1 529 ? 8.101 31.871 2.882 1.00 47.44 529 ALA A O 1
ATOM 4059 N N . GLY A 1 530 ? 6.427 31.058 1.613 1.00 48.41 530 GLY A N 1
ATOM 4060 C CA . GLY A 1 530 ? 6.769 31.822 0.407 1.00 48.41 530 GLY A CA 1
ATOM 4061 C C . GLY A 1 530 ? 6.714 33.334 0.643 1.00 48.41 530 GLY A C 1
ATOM 4062 O O . GLY A 1 530 ? 7.687 34.033 0.364 1.00 48.41 530 GLY A O 1
ATOM 4063 N N . ALA A 1 531 ? 5.638 33.820 1.269 1.00 54.00 531 ALA A N 1
ATOM 4064 C CA . ALA A 1 531 ? 5.460 35.239 1.587 1.00 54.00 531 ALA A CA 1
ATOM 4065 C C . ALA A 1 531 ? 6.496 35.775 2.598 1.00 54.00 531 ALA A C 1
ATOM 4067 O O . ALA A 1 531 ? 6.996 36.889 2.445 1.00 54.00 531 ALA A O 1
ATOM 4068 N N . ALA A 1 532 ? 6.862 34.989 3.617 1.00 52.25 532 ALA A N 1
ATOM 4069 C CA . ALA A 1 532 ? 7.868 35.387 4.606 1.00 52.25 532 ALA A CA 1
ATOM 4070 C C . ALA A 1 532 ? 9.276 35.510 3.995 1.00 52.25 532 ALA A C 1
ATOM 4072 O O . ALA A 1 532 ? 10.015 36.445 4.313 1.00 52.25 532 ALA A O 1
ATOM 4073 N N . ILE A 1 533 ? 9.640 34.593 3.091 1.00 51.00 533 ILE A N 1
ATOM 4074 C CA . ILE A 1 533 ? 10.930 34.641 2.393 1.00 51.00 533 ILE A CA 1
ATOM 4075 C C . ILE A 1 533 ? 10.950 35.812 1.405 1.00 51.00 533 ILE A C 1
ATOM 4077 O O . ILE A 1 533 ? 11.927 36.562 1.403 1.00 51.00 533 ILE A O 1
ATOM 4081 N N . ALA A 1 534 ? 9.870 36.036 0.650 1.00 57.66 534 ALA A N 1
ATOM 4082 C CA . ALA A 1 534 ? 9.737 37.193 -0.237 1.00 57.66 534 ALA A CA 1
ATOM 4083 C C . ALA A 1 534 ? 9.888 38.520 0.523 1.00 57.66 534 ALA A C 1
ATOM 4085 O O . ALA A 1 534 ? 10.700 39.359 0.139 1.00 57.66 534 ALA A O 1
ATOM 4086 N N . GLY A 1 535 ? 9.212 38.668 1.669 1.00 51.69 535 GLY A N 1
ATOM 4087 C CA . GLY A 1 535 ? 9.342 39.852 2.525 1.00 51.69 535 GLY A CA 1
ATOM 4088 C C . GLY A 1 535 ? 10.769 40.072 3.042 1.00 51.69 535 GLY A C 1
ATOM 4089 O O . GLY A 1 535 ? 11.267 41.198 3.048 1.00 51.69 535 GLY A O 1
ATOM 4090 N N . SER A 1 536 ? 11.471 38.996 3.416 1.00 51.97 536 SER A N 1
ATOM 4091 C CA . SER A 1 536 ? 12.878 39.076 3.839 1.00 51.97 536 SER A CA 1
ATOM 4092 C C . SER A 1 536 ? 13.821 39.461 2.692 1.00 51.97 536 SER A C 1
ATOM 4094 O O . SER A 1 536 ? 14.743 40.254 2.887 1.00 51.97 536 SER A O 1
ATOM 4096 N N . MET A 1 537 ? 13.556 38.962 1.482 1.00 50.97 537 MET A N 1
ATOM 4097 C CA . MET A 1 537 ? 14.342 39.245 0.285 1.00 50.97 537 MET A CA 1
ATOM 4098 C C . MET A 1 537 ? 14.126 40.681 -0.189 1.00 50.97 537 MET A C 1
ATOM 4100 O O . MET A 1 537 ? 15.097 41.363 -0.496 1.00 50.97 537 MET A O 1
ATOM 4104 N N . GLN A 1 538 ? 12.891 41.180 -0.155 1.00 63.88 538 GLN A N 1
ATOM 4105 C CA . GLN A 1 538 ? 12.578 42.570 -0.480 1.00 63.88 538 GLN A CA 1
ATOM 4106 C C . GLN A 1 538 ? 13.190 43.542 0.540 1.00 63.88 538 GLN A C 1
ATOM 4108 O O . GLN A 1 538 ? 13.753 44.567 0.159 1.00 63.88 538 GLN A O 1
ATOM 4113 N N . SER A 1 539 ? 13.207 43.178 1.829 1.00 53.38 539 SER A N 1
ATOM 4114 C CA . SER A 1 539 ? 13.930 43.938 2.857 1.00 53.38 539 SER A CA 1
ATOM 4115 C C . SER A 1 539 ? 15.441 43.974 2.589 1.00 53.38 539 SER A C 1
ATOM 4117 O O . SER A 1 539 ? 16.054 45.040 2.669 1.00 53.38 539 SER A O 1
ATOM 4119 N N . ALA A 1 540 ? 16.053 42.843 2.232 1.00 49.47 540 ALA A N 1
ATOM 4120 C CA . ALA A 1 540 ? 17.472 42.786 1.882 1.00 49.47 540 ALA A CA 1
ATOM 4121 C C . ALA A 1 540 ? 17.782 43.579 0.599 1.00 49.47 540 ALA A C 1
ATOM 4123 O O . ALA A 1 540 ? 18.779 44.294 0.539 1.00 49.47 540 ALA A O 1
ATOM 4124 N N . MET A 1 541 ? 16.897 43.519 -0.396 1.00 56.28 541 MET A N 1
ATOM 4125 C CA . MET A 1 541 ? 17.046 44.215 -1.673 1.00 56.28 541 MET A CA 1
ATOM 4126 C C . MET A 1 541 ? 16.916 45.734 -1.515 1.00 56.28 541 MET A C 1
ATOM 4128 O O . MET A 1 541 ? 17.751 46.462 -2.036 1.00 56.28 541 MET A O 1
ATOM 4132 N N . SER A 1 542 ? 15.980 46.211 -0.687 1.00 61.62 542 SER A N 1
ATOM 4133 C CA . SER A 1 542 ? 15.869 47.638 -0.338 1.00 61.62 542 SER A CA 1
ATOM 4134 C C . SER A 1 542 ? 17.090 48.163 0.434 1.00 61.62 542 SER A C 1
ATOM 4136 O O . SER A 1 542 ? 17.482 49.319 0.294 1.00 61.62 542 SER A O 1
ATOM 4138 N N . THR A 1 543 ? 17.743 47.291 1.210 1.00 60.34 543 THR A N 1
ATOM 4139 C CA . THR A 1 543 ? 18.987 47.616 1.921 1.00 60.34 543 THR A CA 1
ATOM 4140 C C . THR A 1 543 ? 20.166 47.698 0.944 1.00 60.34 543 THR A C 1
ATOM 4142 O O . THR A 1 543 ? 21.026 48.563 1.089 1.00 60.34 543 THR A O 1
ATOM 4145 N N . LEU A 1 544 ? 20.186 46.841 -0.082 1.00 48.22 544 LEU A N 1
ATOM 4146 C CA . LEU A 1 544 ? 21.192 46.852 -1.150 1.00 48.22 544 LEU A CA 1
ATOM 4147 C C . LEU A 1 544 ? 20.997 48.003 -2.150 1.00 48.22 544 LEU A C 1
ATOM 4149 O O . LEU A 1 544 ? 21.983 48.507 -2.677 1.00 48.22 544 LEU A O 1
ATOM 4153 N N . GLU A 1 545 ? 19.765 48.466 -2.377 1.00 65.00 545 GLU A N 1
ATOM 4154 C CA . GLU A 1 545 ? 19.481 49.658 -3.195 1.00 65.00 545 GLU A CA 1
ATOM 4155 C C . GLU A 1 545 ? 20.072 50.941 -2.598 1.00 65.00 545 GLU A C 1
ATOM 4157 O O . GLU A 1 545 ? 20.457 51.843 -3.340 1.00 65.00 545 GLU A O 1
ATOM 4162 N N . GLY A 1 546 ? 20.185 51.008 -1.268 1.00 53.91 546 GLY A N 1
ATOM 4163 C CA . GLY A 1 546 ? 20.834 52.110 -0.556 1.00 53.91 546 GLY A CA 1
ATOM 4164 C C . GLY A 1 546 ? 22.334 51.923 -0.313 1.00 53.91 546 GLY A C 1
ATOM 4165 O O . GLY A 1 546 ? 22.974 52.840 0.200 1.00 53.91 546 GLY A O 1
ATOM 4166 N N . ALA A 1 547 ? 22.902 50.759 -0.641 1.00 55.50 547 ALA A N 1
ATOM 4167 C CA . ALA A 1 547 ? 24.295 50.446 -0.354 1.00 55.50 547 ALA A CA 1
ATOM 4168 C C . ALA A 1 547 ? 25.219 50.924 -1.487 1.00 55.50 547 ALA A C 1
ATOM 4170 O O . ALA A 1 547 ? 25.038 50.587 -2.661 1.00 55.50 547 ALA A O 1
ATOM 4171 N N . THR A 1 548 ? 26.230 51.708 -1.118 1.00 65.75 548 THR A N 1
ATOM 4172 C CA . THR A 1 548 ? 27.264 52.218 -2.023 1.00 65.75 548 THR A CA 1
ATOM 4173 C C . THR A 1 548 ? 28.626 51.640 -1.670 1.00 65.75 548 THR A C 1
ATOM 4175 O O . THR A 1 548 ? 28.918 51.422 -0.496 1.00 65.75 548 THR A O 1
ATOM 4178 N N . ASP A 1 549 ? 29.463 51.438 -2.679 1.00 67.25 549 ASP A N 1
ATOM 4179 C CA . ASP A 1 549 ? 30.866 51.038 -2.523 1.00 67.25 549 ASP A CA 1
ATOM 4180 C C . ASP A 1 549 ? 31.738 52.183 -1.955 1.00 67.25 549 ASP A C 1
ATOM 4182 O O . ASP A 1 549 ? 31.263 53.313 -1.811 1.00 67.25 549 ASP A O 1
ATOM 4186 N N . GLU A 1 550 ? 33.016 51.921 -1.662 1.00 60.44 550 GLU A N 1
ATOM 4187 C CA . GLU A 1 550 ? 33.995 52.877 -1.113 1.00 60.44 550 GLU A CA 1
ATOM 4188 C C . GLU A 1 550 ? 34.156 54.145 -1.981 1.00 60.44 550 GLU A C 1
ATOM 4190 O O . GLU A 1 550 ? 34.432 55.224 -1.455 1.00 60.44 550 GLU A O 1
ATOM 4195 N N . ASP A 1 551 ? 33.877 54.047 -3.286 1.00 64.25 551 ASP A N 1
ATOM 4196 C CA . ASP A 1 551 ? 33.867 55.162 -4.248 1.00 64.25 551 ASP A CA 1
ATOM 4197 C C . ASP A 1 551 ? 32.492 55.860 -4.395 1.00 64.25 551 ASP A C 1
ATOM 4199 O O . ASP A 1 551 ? 32.292 56.688 -5.290 1.00 64.25 551 ASP A O 1
ATOM 4203 N N . GLY A 1 552 ? 31.506 55.516 -3.558 1.00 61.78 552 GLY A N 1
ATOM 4204 C CA . GLY A 1 552 ? 30.161 56.110 -3.555 1.00 61.78 552 GLY A CA 1
ATOM 4205 C C . GLY A 1 552 ? 29.244 55.648 -4.695 1.00 61.78 552 GLY A C 1
ATOM 4206 O O . GLY A 1 552 ? 28.222 56.283 -4.960 1.00 61.78 552 GLY A O 1
ATOM 4207 N N . ARG A 1 553 ? 29.590 54.557 -5.391 1.00 70.94 553 ARG A N 1
ATOM 4208 C CA . ARG A 1 553 ? 28.790 54.003 -6.499 1.00 70.94 553 ARG A CA 1
ATOM 4209 C C . ARG A 1 553 ? 27.759 52.989 -5.985 1.00 70.94 553 ARG A C 1
ATOM 4211 O O . ARG A 1 553 ? 28.127 52.178 -5.137 1.00 70.94 553 ARG A O 1
ATOM 4218 N N . PRO A 1 554 ? 26.509 52.982 -6.490 1.00 71.25 554 PRO A N 1
ATOM 4219 C CA . PRO A 1 554 ? 25.501 52.002 -6.085 1.00 71.25 554 PRO A CA 1
ATOM 4220 C C . PRO A 1 554 ? 25.954 50.578 -6.417 1.00 71.25 554 PRO A C 1
ATOM 4222 O O . PRO A 1 554 ? 26.315 50.297 -7.560 1.00 71.25 554 PRO A O 1
ATOM 4225 N N . ILE A 1 555 ? 25.901 49.672 -5.439 1.00 65.19 555 ILE A N 1
ATOM 4226 C CA . ILE A 1 555 ? 26.366 48.282 -5.596 1.00 65.19 555 ILE A CA 1
ATOM 4227 C C . ILE A 1 555 ? 25.581 47.543 -6.695 1.00 65.19 555 ILE A C 1
ATOM 4229 O O . ILE A 1 555 ? 26.134 46.722 -7.419 1.00 65.19 555 ILE A O 1
ATOM 4233 N N . LEU A 1 556 ? 24.298 47.872 -6.878 1.00 64.56 556 LEU A N 1
ATOM 4234 C CA . LEU A 1 556 ? 23.435 47.225 -7.874 1.00 64.56 556 LEU A CA 1
ATOM 4235 C C . LEU A 1 556 ? 23.749 47.598 -9.332 1.00 64.56 556 LEU A C 1
ATOM 4237 O O . LEU A 1 556 ? 23.323 46.884 -10.241 1.00 64.56 556 LEU A O 1
ATOM 4241 N N . ASP A 1 557 ? 24.478 48.695 -9.542 1.00 70.56 557 ASP A N 1
ATOM 4242 C CA . ASP A 1 557 ? 24.879 49.211 -10.857 1.00 70.56 557 ASP A CA 1
ATOM 4243 C C . ASP A 1 557 ? 26.328 48.857 -11.209 1.00 70.56 557 ASP A C 1
ATOM 4245 O O . ASP A 1 557 ? 26.846 49.275 -12.247 1.00 70.56 557 ASP A O 1
ATOM 4249 N N . GLN A 1 558 ? 26.992 48.073 -10.356 1.00 70.88 558 GLN A N 1
ATOM 4250 C CA . GLN A 1 558 ? 28.293 47.517 -10.681 1.00 70.88 558 GLN A CA 1
ATOM 4251 C C . GLN A 1 558 ? 28.144 46.455 -11.764 1.00 70.88 558 GLN A C 1
ATOM 4253 O O . GLN A 1 558 ? 27.274 45.582 -11.700 1.00 70.88 558 GLN A O 1
ATOM 4258 N N . VAL A 1 559 ? 28.993 46.593 -12.775 1.00 64.69 559 VAL A N 1
ATOM 4259 C CA . VAL A 1 559 ? 29.064 45.718 -13.935 1.00 64.69 559 VAL A CA 1
ATOM 4260 C C . VAL A 1 559 ? 30.118 44.659 -13.638 1.00 64.69 559 VAL A C 1
ATOM 4262 O O . VAL A 1 559 ? 31.243 45.003 -13.272 1.00 64.69 559 VAL A O 1
ATOM 4265 N N . ASP A 1 560 ? 29.743 43.392 -13.750 1.00 67.00 560 ASP A N 1
ATOM 4266 C CA . ASP A 1 560 ? 30.669 42.270 -13.610 1.00 67.00 560 ASP A CA 1
ATOM 4267 C C . ASP A 1 560 ? 31.582 42.106 -14.844 1.00 67.00 560 ASP A C 1
ATOM 4269 O O . ASP A 1 560 ? 31.518 42.874 -15.808 1.00 67.00 560 ASP A O 1
ATOM 4273 N N . GLU A 1 561 ? 32.458 41.097 -14.820 1.00 63.31 561 GLU A N 1
ATOM 4274 C CA . GLU A 1 561 ? 33.376 40.791 -15.930 1.00 63.31 561 GLU A CA 1
ATOM 4275 C C . GLU A 1 561 ? 32.656 40.411 -17.239 1.00 63.31 561 GLU A C 1
ATOM 4277 O O . GLU A 1 561 ? 33.237 40.550 -18.316 1.00 63.31 561 GLU A O 1
ATOM 4282 N N . ASP A 1 562 ? 31.383 40.010 -17.161 1.00 62.53 562 ASP A N 1
ATOM 4283 C CA . ASP A 1 562 ? 30.538 39.655 -18.304 1.00 62.53 562 ASP A CA 1
ATOM 4284 C C . ASP A 1 562 ? 29.787 40.872 -18.881 1.00 62.53 562 ASP A C 1
ATOM 4286 O O . ASP A 1 562 ? 29.044 40.751 -19.858 1.00 62.53 562 ASP A O 1
ATOM 4290 N N . GLY A 1 563 ? 29.978 42.066 -18.310 1.00 68.94 563 GLY A N 1
ATOM 4291 C CA . GLY A 1 563 ? 29.289 43.275 -18.753 1.00 68.94 563 GLY A CA 1
ATOM 4292 C C . GLY A 1 563 ? 27.858 43.403 -18.221 1.00 68.94 563 GLY A C 1
ATOM 4293 O O . GLY A 1 563 ? 27.126 44.278 -18.687 1.00 68.94 563 GLY A O 1
ATOM 4294 N N . VAL A 1 564 ? 27.451 42.567 -17.260 1.00 67.69 564 VAL A N 1
ATOM 4295 C CA . VAL A 1 564 ? 26.081 42.506 -16.736 1.00 67.69 564 VAL A CA 1
ATOM 4296 C C . VAL A 1 564 ? 26.018 43.176 -15.367 1.00 67.69 564 VAL A C 1
ATOM 4298 O O . VAL A 1 564 ? 26.878 42.990 -14.507 1.00 67.69 564 VAL A O 1
ATOM 4301 N N . THR A 1 565 ? 24.992 43.997 -15.146 1.00 76.69 565 THR A N 1
ATOM 4302 C CA . THR A 1 565 ? 24.796 44.622 -13.829 1.00 76.69 565 THR A CA 1
ATOM 4303 C C . THR A 1 565 ? 24.184 43.633 -12.842 1.00 76.69 565 THR A C 1
ATOM 4305 O O . THR A 1 565 ? 23.376 42.777 -13.213 1.00 76.69 565 THR A O 1
ATOM 4308 N N . MET A 1 566 ? 24.483 43.780 -11.550 1.00 63.41 566 MET A N 1
ATOM 4309 C CA . MET A 1 566 ? 23.841 42.966 -10.507 1.00 63.41 566 MET A CA 1
ATOM 4310 C C . MET A 1 566 ? 22.303 43.078 -10.556 1.00 63.41 566 MET A C 1
ATOM 4312 O O . MET A 1 566 ? 21.590 42.094 -10.350 1.00 63.41 566 MET A O 1
ATOM 4316 N N . ARG A 1 567 ? 21.774 44.259 -10.913 1.00 73.06 567 ARG A N 1
ATOM 4317 C CA . ARG A 1 567 ? 20.338 44.481 -11.153 1.00 73.06 567 ARG A CA 1
ATOM 4318 C C . ARG A 1 567 ? 19.780 43.619 -12.293 1.00 73.06 567 ARG A C 1
ATOM 4320 O O . ARG A 1 567 ? 18.630 43.189 -12.233 1.00 73.06 567 ARG A O 1
ATOM 4327 N N . GLU A 1 568 ? 20.575 43.362 -13.320 1.00 72.00 568 GLU A N 1
ATOM 4328 C CA . GLU A 1 568 ? 20.185 42.575 -14.489 1.00 72.00 568 GLU A CA 1
ATOM 4329 C C . GLU A 1 568 ? 20.227 41.066 -14.202 1.00 72.00 568 GLU A C 1
ATOM 4331 O O . GLU A 1 568 ? 19.259 40.375 -14.516 1.00 72.00 568 GLU A O 1
ATOM 4336 N N . ARG A 1 569 ? 21.224 40.574 -13.449 1.00 68.69 569 ARG A N 1
ATOM 4337 C CA . ARG A 1 569 ? 21.235 39.182 -12.944 1.00 68.69 569 ARG A CA 1
ATOM 4338 C C . ARG A 1 569 ? 20.060 38.875 -12.010 1.00 68.69 569 ARG A C 1
ATOM 4340 O O . ARG A 1 569 ? 19.518 37.771 -12.026 1.00 68.69 569 ARG A O 1
ATOM 4347 N N . LEU A 1 570 ? 19.648 39.843 -11.189 1.00 67.31 570 LEU A N 1
ATOM 4348 C CA . LEU A 1 570 ? 18.483 39.694 -10.311 1.00 67.31 570 LEU A CA 1
ATOM 4349 C C . LEU A 1 570 ? 17.172 39.591 -11.099 1.00 67.31 570 LEU A C 1
ATOM 4351 O O . LEU A 1 570 ? 16.308 38.794 -10.732 1.00 67.31 570 LEU A O 1
ATOM 4355 N N . ARG A 1 571 ? 17.040 40.343 -12.200 1.00 73.38 571 ARG A N 1
ATOM 4356 C CA . ARG A 1 571 ? 15.904 40.197 -13.125 1.00 73.38 571 ARG A CA 1
ATOM 4357 C C . ARG A 1 571 ? 15.899 38.822 -13.782 1.00 73.38 571 ARG A C 1
ATOM 4359 O O . ARG A 1 571 ? 14.875 38.154 -13.745 1.00 73.38 571 ARG A O 1
ATOM 4366 N N . GLU A 1 572 ? 17.046 38.362 -14.273 1.00 72.81 572 GLU A N 1
ATOM 4367 C CA . GLU A 1 572 ? 17.164 37.042 -14.899 1.00 72.81 572 GLU A CA 1
ATOM 4368 C C . GLU A 1 572 ? 16.822 35.899 -13.923 1.00 72.81 572 GLU A C 1
ATOM 4370 O O . GLU A 1 572 ? 16.114 34.957 -14.277 1.00 72.81 572 GLU A O 1
ATOM 4375 N N . SER A 1 573 ? 17.266 35.995 -12.667 1.00 62.38 573 SER A N 1
ATOM 4376 C CA . SER A 1 573 ? 16.920 35.032 -11.613 1.00 62.38 573 SER A CA 1
ATOM 4377 C C . SER A 1 573 ? 15.414 35.020 -11.312 1.00 62.38 573 SER A C 1
ATOM 4379 O O . SER A 1 573 ? 14.806 33.949 -11.229 1.00 62.38 573 SER A O 1
ATOM 4381 N N . ASN A 1 574 ? 14.782 36.197 -11.218 1.00 69.00 574 ASN A N 1
ATOM 4382 C CA . ASN A 1 574 ? 13.330 36.304 -11.050 1.00 69.00 574 ASN A CA 1
ATOM 4383 C C . ASN A 1 574 ? 12.568 35.699 -12.240 1.00 69.00 574 ASN A C 1
ATOM 4385 O O . ASN A 1 574 ? 11.588 34.984 -12.027 1.00 69.00 574 ASN A O 1
ATOM 4389 N N . ASP A 1 575 ? 13.047 35.902 -13.469 1.00 72.06 575 ASP A N 1
ATOM 4390 C CA . ASP A 1 575 ? 12.453 35.323 -14.678 1.00 72.06 575 ASP A CA 1
ATOM 4391 C C . ASP A 1 575 ? 12.592 33.789 -14.709 1.00 72.06 575 ASP A C 1
ATOM 4393 O O . ASP A 1 575 ? 11.654 33.080 -15.080 1.00 72.06 575 ASP A O 1
ATOM 4397 N N . GLN A 1 576 ? 13.723 33.240 -14.249 1.00 70.88 576 GLN A N 1
ATOM 4398 C CA . GLN A 1 576 ? 13.916 31.790 -14.105 1.00 70.88 576 GLN A CA 1
ATOM 4399 C C . GLN A 1 576 ? 12.987 31.184 -13.041 1.00 70.88 576 GLN A C 1
ATOM 4401 O O . GLN A 1 576 ? 12.446 30.091 -13.234 1.00 70.88 576 GLN A O 1
ATOM 4406 N N . ILE A 1 577 ? 12.761 31.889 -11.928 1.00 59.62 577 ILE A N 1
ATOM 4407 C CA . ILE A 1 577 ? 11.828 31.458 -10.878 1.00 59.62 577 ILE A CA 1
ATOM 4408 C C . ILE A 1 577 ? 10.373 31.550 -11.373 1.00 59.62 577 ILE A C 1
ATOM 4410 O O . ILE A 1 577 ? 9.579 30.646 -11.101 1.00 59.62 577 ILE A O 1
ATOM 4414 N N . ALA A 1 578 ? 10.029 32.569 -12.168 1.00 69.38 578 ALA A N 1
ATOM 4415 C CA . ALA A 1 578 ? 8.729 32.671 -12.832 1.00 69.38 578 ALA A CA 1
ATOM 4416 C C . ALA A 1 578 ? 8.517 31.542 -13.859 1.00 69.38 578 ALA A C 1
ATOM 4418 O O . ALA A 1 578 ? 7.451 30.932 -13.904 1.00 69.38 578 ALA A O 1
ATOM 4419 N N . ALA A 1 579 ? 9.554 31.161 -14.607 1.00 70.88 579 ALA A N 1
ATOM 4420 C CA . ALA A 1 579 ? 9.489 30.024 -15.525 1.00 70.88 579 ALA A CA 1
ATOM 4421 C C . ALA A 1 579 ? 9.273 28.678 -14.801 1.00 70.88 579 ALA A C 1
ATOM 4423 O O . ALA A 1 579 ? 8.602 27.790 -15.329 1.00 70.88 579 ALA A O 1
ATOM 4424 N N . LEU A 1 580 ? 9.800 28.517 -13.579 1.00 59.72 580 LEU A N 1
ATOM 4425 C CA . LEU A 1 580 ? 9.538 27.343 -12.733 1.00 59.72 580 LEU A CA 1
ATOM 4426 C C . LEU A 1 580 ? 8.097 27.309 -12.204 1.00 59.72 580 LEU A C 1
ATOM 4428 O O . LEU A 1 580 ? 7.525 26.226 -12.075 1.00 59.72 580 LEU A O 1
ATOM 4432 N N . ARG A 1 581 ? 7.495 28.471 -11.923 1.00 64.75 581 ARG A N 1
ATOM 4433 C CA . ARG A 1 581 ? 6.078 28.593 -11.534 1.00 64.75 581 ARG A CA 1
ATOM 4434 C C . ARG A 1 581 ? 5.148 28.086 -12.640 1.00 64.75 581 ARG A C 1
ATOM 4436 O O . ARG A 1 581 ? 4.191 27.363 -12.361 1.00 64.75 581 ARG A O 1
ATOM 4443 N N . ASP A 1 582 ? 5.471 28.407 -13.888 1.00 68.19 582 ASP A N 1
ATOM 4444 C CA . ASP A 1 582 ? 4.654 28.053 -15.049 1.00 68.19 582 ASP A CA 1
ATOM 4445 C C . ASP A 1 582 ? 4.850 26.599 -15.529 1.00 68.19 582 ASP A C 1
ATOM 4447 O O . ASP A 1 582 ? 4.154 26.158 -16.448 1.00 68.19 582 ASP A O 1
ATOM 4451 N N . ASP A 1 583 ? 5.727 25.803 -14.894 1.00 68.25 583 ASP A N 1
ATOM 4452 C CA . ASP A 1 583 ? 5.902 24.387 -15.244 1.00 68.25 583 ASP A CA 1
ATOM 4453 C C . ASP A 1 583 ? 4.659 23.558 -14.834 1.00 68.25 583 ASP A C 1
ATOM 4455 O O . ASP A 1 583 ? 4.391 23.362 -13.638 1.00 68.25 583 ASP A O 1
ATOM 4459 N N . PRO A 1 584 ? 3.920 22.957 -15.792 1.00 56.06 584 PRO A N 1
ATOM 4460 C CA . PRO A 1 584 ? 2.720 22.159 -15.517 1.00 56.06 584 PRO A CA 1
ATOM 4461 C C . PRO A 1 584 ? 2.977 20.924 -14.637 1.00 56.06 584 PRO A C 1
ATOM 4463 O O . PRO A 1 584 ? 2.039 20.314 -14.117 1.00 56.06 584 PRO A O 1
ATOM 4466 N N . ARG A 1 585 ? 4.241 20.528 -14.443 1.00 52.84 585 ARG A N 1
ATOM 4467 C CA . ARG A 1 585 ? 4.636 19.446 -13.528 1.00 52.84 585 ARG A CA 1
ATOM 4468 C C . ARG A 1 585 ? 4.626 19.876 -12.064 1.00 52.84 585 ARG A C 1
ATOM 4470 O O . ARG A 1 585 ? 4.448 19.016 -11.200 1.00 52.84 585 ARG A O 1
ATOM 4477 N N . LEU A 1 586 ? 4.821 21.163 -11.786 1.00 46.78 586 LEU A N 1
ATOM 4478 C CA . LEU A 1 586 ? 4.923 21.712 -10.434 1.00 46.78 586 LEU A CA 1
ATOM 4479 C C . LEU A 1 586 ? 3.576 22.230 -9.913 1.00 46.78 586 LEU A C 1
ATOM 4481 O O . LEU A 1 586 ? 3.349 22.155 -8.707 1.00 46.78 586 LEU A O 1
ATOM 4485 N N . GLN A 1 587 ? 2.644 22.589 -10.803 1.00 50.50 587 GLN A N 1
ATOM 4486 C CA . GLN A 1 587 ? 1.305 23.140 -10.507 1.00 50.50 587 GLN A CA 1
ATOM 4487 C C . GLN A 1 587 ? 0.406 22.297 -9.577 1.00 50.50 587 GLN A C 1
ATOM 4489 O O . GLN A 1 587 ? -0.568 22.799 -9.032 1.00 50.50 587 GLN A O 1
ATOM 4494 N N . ASN A 1 588 ? 0.698 21.006 -9.384 1.00 48.84 588 ASN A N 1
ATOM 4495 C CA . ASN A 1 588 ? -0.055 20.123 -8.475 1.00 48.84 588 ASN A CA 1
ATOM 4496 C C . ASN A 1 588 ? 0.756 19.684 -7.246 1.00 48.84 588 ASN A C 1
ATOM 4498 O O . ASN A 1 588 ? 0.393 18.719 -6.567 1.00 48.84 588 ASN A O 1
ATOM 4502 N N . THR A 1 589 ? 1.884 20.341 -6.995 1.00 53.03 589 THR A N 1
ATOM 4503 C CA . THR A 1 589 ? 2.763 20.063 -5.861 1.00 53.03 589 THR A CA 1
ATOM 4504 C C . THR A 1 589 ? 2.688 21.209 -4.853 1.00 53.03 589 THR A C 1
ATOM 4506 O O . THR A 1 589 ? 2.419 22.336 -5.258 1.00 53.03 589 THR A O 1
ATOM 4509 N N . PRO A 1 590 ? 2.998 20.969 -3.566 1.00 46.75 590 PRO A N 1
ATOM 4510 C CA . PRO A 1 590 ? 3.071 22.038 -2.565 1.00 46.75 590 PRO A CA 1
ATOM 4511 C C . PRO A 1 590 ? 4.012 23.186 -2.971 1.00 46.75 590 PRO A C 1
ATOM 4513 O O . PRO A 1 590 ? 3.824 24.320 -2.558 1.00 46.75 590 PRO A O 1
ATOM 4516 N N . ILE A 1 591 ? 5.003 22.909 -3.828 1.00 49.53 591 ILE A N 1
ATOM 4517 C CA . ILE A 1 591 ? 5.962 23.896 -4.342 1.00 49.53 591 ILE A CA 1
ATOM 4518 C C . ILE A 1 591 ? 5.264 24.983 -5.181 1.00 49.53 591 ILE A C 1
ATOM 4520 O O . ILE A 1 591 ? 5.739 26.111 -5.194 1.00 49.53 591 ILE A O 1
ATOM 4524 N N . ALA A 1 592 ? 4.123 24.702 -5.823 1.00 58.78 592 ALA A N 1
ATOM 4525 C CA . ALA A 1 592 ? 3.373 25.728 -6.554 1.00 58.78 592 ALA A CA 1
ATOM 4526 C C . ALA A 1 592 ? 2.835 26.822 -5.619 1.00 58.78 592 ALA A C 1
ATOM 4528 O O . ALA A 1 592 ? 3.077 27.997 -5.870 1.00 58.78 592 ALA A O 1
ATOM 4529 N N . GLY A 1 593 ? 2.218 26.442 -4.492 1.00 57.91 593 GLY A N 1
ATOM 4530 C CA . GLY A 1 593 ? 1.738 27.403 -3.489 1.00 57.91 593 GLY A CA 1
ATOM 4531 C C . GLY A 1 593 ? 2.866 28.217 -2.842 1.00 57.91 593 GLY A C 1
ATOM 4532 O O . GLY A 1 593 ? 2.672 29.380 -2.499 1.00 57.91 593 GLY A O 1
ATOM 4533 N N . PHE A 1 594 ? 4.069 27.636 -2.733 1.00 61.59 594 PHE A N 1
ATOM 4534 C CA . PHE A 1 594 ? 5.274 28.356 -2.306 1.00 61.59 594 PHE A CA 1
ATOM 4535 C C . PHE A 1 594 ? 5.670 29.433 -3.316 1.00 61.59 594 PHE A C 1
ATOM 4537 O O . PHE A 1 594 ? 5.860 30.585 -2.940 1.00 61.59 594 PHE A O 1
ATOM 4544 N N . LEU A 1 595 ? 5.806 29.049 -4.591 1.00 59.69 595 LEU A N 1
ATOM 4545 C CA . LEU A 1 595 ? 6.258 29.929 -5.669 1.00 59.69 595 LEU A CA 1
ATOM 4546 C C . LEU A 1 595 ? 5.250 31.049 -5.948 1.00 59.69 595 LEU A C 1
ATOM 4548 O O . LEU A 1 595 ? 5.660 32.186 -6.163 1.00 59.69 595 LEU A O 1
ATOM 4552 N N . ASP A 1 596 ? 3.949 30.752 -5.879 1.00 64.00 596 ASP A N 1
ATOM 4553 C CA . ASP A 1 596 ? 2.877 31.745 -6.010 1.00 64.00 596 ASP A CA 1
ATOM 4554 C C . ASP A 1 596 ? 2.960 32.821 -4.922 1.00 64.00 596 ASP A C 1
ATOM 4556 O O . ASP A 1 596 ? 2.887 34.011 -5.222 1.00 64.00 596 ASP A O 1
ATOM 4560 N N . ALA A 1 597 ? 3.158 32.422 -3.664 1.00 62.16 597 ALA A N 1
ATOM 4561 C CA . ALA A 1 597 ? 3.279 33.370 -2.560 1.00 62.16 597 ALA A CA 1
ATOM 4562 C C . ALA A 1 597 ? 4.640 34.085 -2.520 1.00 62.16 597 ALA A C 1
ATOM 4564 O O . ALA A 1 597 ? 4.724 35.214 -2.044 1.00 62.16 597 ALA A O 1
ATOM 4565 N N . PHE A 1 598 ? 5.697 33.441 -3.021 1.00 55.16 598 PHE A N 1
ATOM 4566 C CA . PHE A 1 598 ? 7.036 34.018 -3.115 1.00 55.16 598 PHE A CA 1
ATOM 4567 C C . PHE A 1 598 ? 7.125 35.106 -4.199 1.00 55.16 598 PHE A C 1
ATOM 4569 O O . PHE 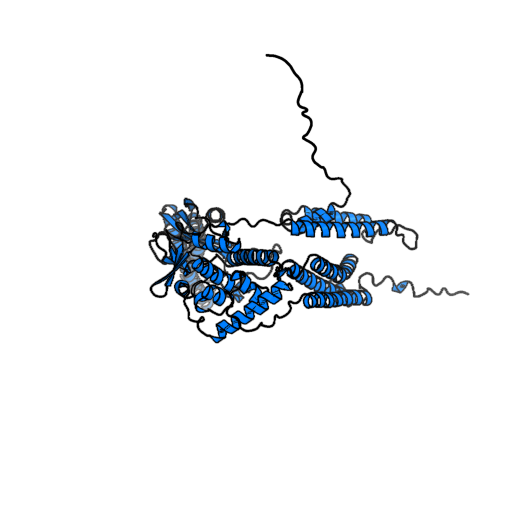A 1 598 ? 7.731 36.148 -3.976 1.00 55.16 598 PHE A O 1
ATOM 4576 N N . LEU A 1 599 ? 6.491 34.893 -5.355 1.00 67.81 599 LEU A N 1
ATOM 4577 C CA . LEU A 1 599 ? 6.486 35.847 -6.472 1.00 67.81 599 LEU A CA 1
ATOM 4578 C C . LEU A 1 599 ? 5.348 36.881 -6.385 1.00 67.81 599 LEU A C 1
ATOM 4580 O O . LEU A 1 599 ? 5.438 37.945 -6.985 1.00 67.81 599 LEU A O 1
ATOM 4584 N N . GLY A 1 600 ? 4.264 36.578 -5.663 1.00 54.06 600 GLY A N 1
ATOM 4585 C CA . GLY A 1 600 ? 3.072 37.429 -5.555 1.00 54.06 600 GLY A CA 1
ATOM 4586 C C . GLY A 1 600 ? 3.153 38.574 -4.536 1.00 54.06 600 GLY A C 1
ATOM 4587 O O . GLY A 1 600 ? 2.154 39.260 -4.335 1.00 54.06 600 GLY A O 1
ATOM 4588 N N . ALA A 1 601 ? 4.298 38.784 -3.879 1.00 51.72 601 ALA A N 1
ATOM 4589 C CA . ALA A 1 601 ? 4.481 39.846 -2.883 1.00 51.72 601 ALA A CA 1
ATOM 4590 C C . ALA A 1 601 ? 4.604 41.263 -3.487 1.00 51.72 601 ALA A C 1
ATOM 4592 O O . ALA A 1 601 ? 4.583 42.245 -2.744 1.00 51.72 601 ALA A O 1
ATOM 4593 N N . ASP A 1 602 ? 4.662 41.392 -4.816 1.00 40.22 602 ASP A N 1
ATOM 4594 C CA . ASP A 1 602 ? 4.561 42.687 -5.489 1.00 40.22 602 ASP A CA 1
ATOM 4595 C C . ASP A 1 602 ? 3.110 43.182 -5.439 1.00 40.22 602 ASP A C 1
ATOM 4597 O O . ASP A 1 602 ? 2.243 42.762 -6.207 1.00 40.22 602 ASP A O 1
ATOM 4601 N N . GLY A 1 603 ? 2.853 44.060 -4.465 1.00 40.09 603 GLY A N 1
ATOM 4602 C CA . GLY A 1 603 ? 1.549 44.591 -4.080 1.00 40.09 603 GLY A CA 1
ATOM 4603 C C . GLY A 1 603 ? 0.603 44.896 -5.241 1.00 40.09 603 GLY A C 1
ATOM 4604 O O . GLY A 1 603 ? 0.589 45.996 -5.787 1.00 40.09 603 GLY A O 1
ATOM 4605 N N . SER A 1 604 ? -0.272 43.940 -5.538 1.00 28.98 604 SER A N 1
ATOM 4606 C CA . SER A 1 604 ? -1.514 44.167 -6.266 1.00 28.98 604 SER A CA 1
ATOM 4607 C C . SER A 1 604 ? -2.658 43.803 -5.325 1.00 28.98 604 SER A C 1
ATOM 4609 O O . SER A 1 604 ? -2.729 42.648 -4.895 1.00 28.98 604 SER A O 1
ATOM 4611 N N . PRO A 1 605 ? -3.539 44.749 -4.950 1.00 32.12 605 PRO A N 1
ATOM 4612 C CA . PRO A 1 605 ? -4.698 44.417 -4.144 1.00 32.12 605 PRO A CA 1
ATOM 4613 C C . PRO A 1 605 ? -5.535 43.391 -4.904 1.00 32.12 605 PRO A C 1
ATOM 4615 O O . PRO A 1 605 ? -5.774 43.505 -6.108 1.00 32.12 605 PRO A O 1
ATOM 4618 N N . SER A 1 606 ? -5.928 42.360 -4.168 1.00 30.98 606 SER A N 1
ATOM 4619 C CA . SER A 1 606 ? -6.878 41.336 -4.560 1.00 30.98 606 SER A CA 1
ATOM 4620 C C . SER A 1 606 ? -8.012 41.931 -5.398 1.00 30.98 606 SER A C 1
ATOM 4622 O O . SER A 1 606 ? -8.737 42.820 -4.954 1.00 30.98 606 SER A O 1
ATOM 4624 N N . ARG A 1 607 ? -8.199 41.394 -6.609 1.00 30.67 607 ARG A N 1
ATOM 4625 C CA . ARG A 1 607 ? -9.474 41.463 -7.330 1.00 30.67 607 ARG A CA 1
ATOM 4626 C C . ARG A 1 607 ? -10.492 40.666 -6.507 1.00 30.67 607 ARG A C 1
ATOM 4628 O O . ARG A 1 607 ? -10.710 39.481 -6.739 1.00 30.67 607 ARG A O 1
ATOM 4635 N N . ALA A 1 608 ? -11.020 41.303 -5.467 1.00 32.50 608 ALA A N 1
ATOM 4636 C CA . ALA A 1 608 ? -12.287 40.931 -4.870 1.00 32.50 608 ALA A CA 1
ATOM 4637 C C . ALA A 1 608 ? -13.369 41.115 -5.941 1.00 32.50 608 ALA A C 1
ATOM 4639 O O . ALA A 1 608 ? -13.290 42.051 -6.737 1.00 32.50 608 ALA A O 1
ATOM 4640 N N . GLY A 1 609 ? -14.298 40.163 -5.996 1.00 32.00 609 GLY A N 1
ATOM 4641 C CA . GLY A 1 609 ? -15.364 40.103 -6.986 1.00 32.00 609 GLY A CA 1
ATOM 4642 C C . GLY A 1 609 ? -16.124 41.419 -7.103 1.00 32.00 609 GLY A C 1
ATOM 4643 O O . GLY A 1 609 ? -16.655 41.925 -6.119 1.00 32.00 609 GLY A O 1
ATOM 4644 N N . ASP A 1 610 ? -16.147 41.933 -8.326 1.00 34.31 610 ASP A N 1
ATOM 4645 C CA . ASP A 1 610 ? -17.250 42.733 -8.841 1.00 34.31 610 ASP A CA 1
ATOM 4646 C C . ASP A 1 610 ? -18.343 41.751 -9.308 1.00 34.31 610 ASP A C 1
ATOM 4648 O O . ASP A 1 610 ? -18.013 40.647 -9.751 1.00 34.31 610 ASP A O 1
ATOM 4652 N N . ASP A 1 611 ? -19.600 42.188 -9.224 1.00 35.62 611 ASP A N 1
ATOM 4653 C CA . ASP A 1 611 ? -20.870 41.500 -9.539 1.00 35.62 611 ASP A CA 1
ATOM 4654 C C . ASP A 1 611 ? -21.485 40.630 -8.422 1.00 35.62 611 ASP A C 1
ATOM 4656 O O . ASP A 1 611 ? -21.267 39.424 -8.340 1.00 35.62 611 ASP A O 1
ATOM 4660 N N . ASP A 1 612 ? -22.287 41.250 -7.548 1.00 37.88 612 ASP A N 1
ATOM 4661 C CA . ASP A 1 612 ? -23.765 41.163 -7.595 1.00 37.88 612 ASP A CA 1
ATOM 4662 C C . ASP A 1 612 ? -24.367 41.742 -6.298 1.00 37.88 612 ASP A C 1
ATOM 4664 O O . ASP A 1 612 ? -24.525 41.034 -5.307 1.00 37.88 612 ASP A O 1
ATOM 4668 N N . ASP A 1 613 ? -24.716 43.034 -6.297 1.00 36.66 613 ASP A N 1
ATOM 4669 C CA . ASP A 1 613 ? -25.847 43.538 -5.500 1.00 36.66 613 ASP A CA 1
ATOM 4670 C C . ASP A 1 613 ? -26.250 44.949 -5.967 1.00 36.66 613 ASP A C 1
ATOM 4672 O O . ASP A 1 613 ? -25.928 45.964 -5.354 1.00 36.66 613 ASP A O 1
ATOM 4676 N N . ASP A 1 614 ? -26.964 45.023 -7.093 1.00 36.81 614 ASP A N 1
ATOM 4677 C CA . ASP A 1 614 ? -27.871 46.151 -7.334 1.00 36.81 614 ASP A CA 1
ATOM 4678 C C . ASP A 1 614 ? -29.106 45.708 -8.132 1.00 36.81 614 ASP A C 1
ATOM 4680 O O . ASP A 1 614 ? -29.269 45.954 -9.330 1.00 36.81 614 ASP A O 1
ATOM 4684 N N . ARG A 1 615 ? -30.012 45.008 -7.444 1.00 34.22 615 ARG A N 1
ATOM 4685 C CA . ARG A 1 615 ? -31.438 45.019 -7.786 1.00 34.22 615 ARG A CA 1
ATOM 4686 C C . ARG A 1 615 ? -32.259 45.247 -6.530 1.00 34.22 615 ARG A C 1
ATOM 4688 O O . ARG A 1 615 ? -32.768 44.323 -5.903 1.00 34.22 615 ARG A O 1
ATOM 4695 N N . SER A 1 616 ? -32.412 46.527 -6.216 1.00 34.06 616 SER A N 1
ATOM 4696 C CA . SER A 1 616 ? -33.452 47.034 -5.325 1.00 34.06 616 SER A CA 1
ATOM 4697 C C . SER A 1 616 ? -34.841 46.478 -5.708 1.00 34.06 616 SER A C 1
ATOM 4699 O O . SER A 1 616 ? -35.215 46.539 -6.885 1.00 34.06 616 SER A O 1
ATOM 4701 N N . PRO A 1 617 ? -35.644 45.975 -4.752 1.00 38.28 617 PRO A N 1
ATOM 4702 C CA . PRO A 1 617 ? -37.053 45.673 -4.977 1.00 38.28 617 PRO A CA 1
ATOM 4703 C C . PRO A 1 617 ? -37.897 46.959 -4.873 1.00 38.28 617 PRO A C 1
ATOM 4705 O O . PRO A 1 617 ? -37.630 47.794 -4.006 1.00 38.28 617 PRO A O 1
ATOM 4708 N N . PRO A 1 618 ? -38.948 47.142 -5.691 1.00 40.75 618 PRO A N 1
ATOM 4709 C CA . PRO A 1 618 ? -39.879 48.241 -5.494 1.00 40.75 618 PRO A CA 1
ATOM 4710 C C . PRO A 1 618 ? -40.921 47.879 -4.421 1.00 40.75 618 PRO A C 1
ATOM 4712 O O . PRO A 1 618 ? -41.747 46.988 -4.605 1.00 40.75 618 PRO A O 1
ATOM 4715 N N . HIS A 1 619 ? -40.906 48.612 -3.308 1.00 37.81 619 HIS A N 1
ATOM 4716 C CA . HIS A 1 619 ? -42.116 48.978 -2.561 1.00 37.81 619 HIS A CA 1
ATOM 4717 C C . HIS A 1 619 ? -42.711 50.218 -3.274 1.00 37.81 619 HIS A C 1
ATOM 4719 O O . HIS A 1 619 ? -41.942 51.062 -3.722 1.00 37.81 619 HIS A O 1
ATOM 4725 N N . THR A 1 620 ? -44.011 50.402 -3.506 1.00 41.22 620 THR A N 1
ATOM 4726 C CA . THR A 1 620 ? -45.172 50.236 -2.622 1.00 41.22 620 THR A CA 1
ATOM 4727 C C . THR A 1 620 ? -46.499 50.173 -3.411 1.00 41.22 620 THR A C 1
ATOM 4729 O O . THR A 1 620 ? -46.630 50.759 -4.480 1.00 41.22 620 THR A O 1
ATOM 4732 N N . ASP A 1 621 ? -47.484 49.548 -2.756 1.00 40.50 621 ASP A N 1
ATOM 4733 C CA . ASP A 1 621 ? -48.908 49.908 -2.640 1.00 40.50 621 ASP A CA 1
ATOM 4734 C C . ASP A 1 621 ? -49.929 49.835 -3.794 1.00 40.50 621 ASP A C 1
ATOM 4736 O O . ASP A 1 621 ? -49.754 50.321 -4.905 1.00 40.50 621 ASP A O 1
ATOM 4740 N N . ALA A 1 622 ? -51.109 49.392 -3.332 1.00 38.12 622 ALA A N 1
ATOM 4741 C CA . ALA A 1 622 ? -52.472 49.713 -3.754 1.00 38.12 622 ALA A CA 1
ATOM 4742 C C . ALA A 1 622 ? -53.164 48.803 -4.787 1.00 38.12 622 ALA A C 1
ATOM 4744 O O . ALA A 1 622 ? -52.914 48.870 -5.985 1.00 38.12 622 ALA A O 1
ATOM 4745 N N . GLY A 1 623 ? -54.208 48.115 -4.305 1.00 41.31 623 GLY A N 1
ATOM 4746 C CA . GLY A 1 623 ? -55.501 48.105 -4.996 1.00 41.31 623 GLY A CA 1
ATOM 4747 C C . GLY A 1 623 ? -56.092 46.739 -5.344 1.00 41.31 623 GLY A C 1
ATOM 4748 O O . GLY A 1 623 ? -55.666 46.130 -6.317 1.00 41.31 623 GLY A O 1
ATOM 4749 N N . ALA A 1 624 ? -57.183 46.420 -4.630 1.00 39.19 624 ALA A N 1
ATOM 4750 C CA . ALA A 1 624 ? -58.228 45.416 -4.898 1.00 39.19 624 ALA A CA 1
ATOM 4751 C C . ALA A 1 624 ? -57.928 43.945 -4.566 1.00 39.19 624 ALA A C 1
ATOM 4753 O O . ALA A 1 624 ? -57.060 43.323 -5.213 1.00 39.19 624 ALA A O 1
#

Foldseek 3Di:
DDDDDDDPPVVPPPPDLLFQDLVLLVVLLVLLVVLVVLLVVLVVVLDFDDFAADAADQDPDDDQLQLLLCLQVRNFGDPLSLLLLVLQCCLQPQWAWDADPNWIKIFGDPPDHDDCVPDFPLSCLSSVLQVLQDQPGMHTLVQSAAEAPVLLVVSVVVSRVSSSVVCVVVVFKDFSQDPVSLVVLVVSLCRNLVSLVVVVVSRDDDPDPVSCVHSSNVSSVVSNVSSVVSVVVSVVSVPDRGIHGDPNNSVVSNHLSSNQVNVVVVPPAQPDESNCCVPCRSVNSNCSSNVNHNNSCVNNPNHHDDQFWFWFCLVVDTDIAGEDQDDPFPLAQDQLVVLQVCLVVLLVVLVVLLVVLVCLLVCVDDPVVDDPVVSVVSNVVSVVSNVVSVVVNVVSVVSNVLSVQQVPDKDKAKFFFGDKDKDFVCPVPPPVVCCVVQQAADPVRHRSVVVGDIWIWTWGDNPPDRYTYIHTADPVQSVVDDGQFTKIFIAGDRRRHTPDIDGPGDRSDRSSPPDDDDDPVLLVSLLVLLQVVLVVVVVVVVVQQPDADPVRHRQQQDADPVRDGVVRVVVVVLVVLVVVLPPPVCCPDSVNSSSCNNNVNPDDPDPDDDDDDPDDDDDDDDDD

Radius of gyration: 35.59 Å; chains: 1; bounding box: 126×88×94 Å